Protein AF-A0A6M0CL70-F1 (afdb_monomer_lite)

pLDDT: mean 88.81, std 12.94, range [27.78, 98.62]

Radius of gyration: 42.25 Å; chains: 1; bounding box: 120×59×122 Å

InterPro domains:
  IPR011990 Tetratricopeptide-like helical domain superfamily [SSF48452] (271-328)

Sequence (692 aa):
MKKCLILAVLLLNAIVIKAQSANLDREYFNVSHVVLPSNPILNDADRTYNLRVLNTIDKQARKDIVRNDINIQGYTKLPNKGVLDIAIEINPVQIGEVEIKKTEIENKDKEGNVKSITRIYNVIFPYQTNGKMVVLNTISGETKSFNYGKSEVFRSKDFKTNTLANDYYKNNYTNLRDGFNTSFFNTVVSNANTRLNSLYGYKIKSGQDYFWILDSKKHPETPKHKEMYEVMKTAFSKMRSDLAVDELALELAPAIAYFESVPANYPGDKKRIRKLKYASYYNLAQLYYYLDQPEKVIEYSEKLIANNYDKSDGKSMIKYANALRKDLDKNQVKSRHFKVVTEDRSNDPSLQPAVVEAPIVKTIIIEKKDPDFLVLQGSVEQINDQLKKVLYSINVARQIWTTSYIHPGPYIYNQSNKQIIGRKYYEAYENRESDVLFTIEGDHIVGATMKDFETTLYWINNQLTRIHAPGLSQFNFDISYDSDKRPIAFSNTYDREGTDYLTTVAYDGLRISKIIRNWNTGSRKWTHTIRTMEEVGDTIVTKEIMYKQRKKNKPENILHEYVYKSKRIGDKYLVSINPFGGIREYTYNDDGLIEISKSFDKDNRTVDQNFYYEGTKKTQRVLVRKKDGIMYEREILNYVDLKKTDATSPEYQWRKGTYRFNENNELVWEARNSQWRKKINGAWTGWQYFRM

Structure (mmCIF, N/CA/C/O backbone):
data_AF-A0A6M0CL70-F1
#
_entry.id   AF-A0A6M0CL70-F1
#
loop_
_atom_site.group_PDB
_atom_site.id
_atom_site.type_symbol
_atom_site.label_atom_id
_atom_site.label_alt_id
_atom_site.label_comp_id
_atom_site.label_asym_id
_atom_site.label_entity_id
_atom_site.label_seq_id
_atom_site.pdbx_PDB_ins_code
_atom_site.Cartn_x
_atom_site.Cartn_y
_atom_site.Cartn_z
_atom_site.occupancy
_atom_site.B_iso_or_equiv
_atom_site.auth_seq_id
_atom_site.auth_comp_id
_atom_site.auth_asym_id
_atom_site.auth_atom_id
_atom_site.pdbx_PDB_model_num
ATOM 1 N N . MET A 1 1 ? 72.140 -14.264 -69.468 1.00 52.97 1 MET A N 1
ATOM 2 C CA . MET A 1 1 ? 72.193 -14.701 -68.049 1.00 52.97 1 MET A CA 1
ATOM 3 C C . MET A 1 1 ? 72.019 -13.562 -67.036 1.00 52.97 1 MET A C 1
ATOM 5 O O . MET A 1 1 ? 71.126 -13.679 -66.210 1.00 52.97 1 MET A O 1
ATOM 9 N N . LYS A 1 2 ? 72.756 -12.436 -67.106 1.00 52.47 2 LYS A N 1
ATOM 10 C CA . LYS A 1 2 ? 72.608 -11.313 -66.141 1.00 52.47 2 LYS A CA 1
ATOM 11 C C . LYS A 1 2 ? 71.189 -10.705 -66.055 1.00 52.47 2 LYS A C 1
ATOM 13 O O . LYS A 1 2 ? 70.730 -10.408 -64.961 1.00 52.47 2 LYS A O 1
ATOM 18 N N . LYS A 1 3 ? 70.460 -10.591 -67.176 1.00 57.97 3 LYS A N 1
ATOM 19 C CA . LYS A 1 3 ? 69.078 -10.055 -67.198 1.00 57.97 3 LYS A CA 1
ATOM 20 C C . LYS A 1 3 ? 68.038 -10.997 -66.560 1.00 57.97 3 LYS A C 1
ATOM 22 O O . LYS A 1 3 ? 67.135 -10.525 -65.882 1.00 57.97 3 LYS A O 1
ATOM 27 N N . CYS A 1 4 ? 68.204 -12.317 -66.695 1.00 62.50 4 CYS A N 1
ATOM 28 C CA . CYS A 1 4 ? 67.334 -13.307 -66.043 1.00 62.50 4 CYS A CA 1
ATOM 29 C C . CYS A 1 4 ? 67.562 -13.367 -64.526 1.00 62.50 4 CYS A C 1
ATOM 31 O O . CYS A 1 4 ? 66.615 -13.567 -63.774 1.00 62.50 4 CYS A O 1
ATOM 33 N N . LEU A 1 5 ? 68.800 -13.137 -64.072 1.00 63.28 5 LEU A N 1
ATOM 34 C CA . LEU A 1 5 ? 69.134 -13.113 -62.646 1.00 63.28 5 LEU A CA 1
ATOM 35 C C . LEU A 1 5 ? 68.548 -11.874 -61.948 1.00 63.28 5 LEU A C 1
ATOM 37 O O . LEU A 1 5 ? 68.009 -11.993 -60.857 1.00 63.28 5 LEU A O 1
ATOM 41 N N . ILE A 1 6 ? 68.555 -10.707 -62.606 1.00 72.31 6 ILE A N 1
ATOM 42 C CA . ILE A 1 6 ? 67.920 -9.478 -62.088 1.00 72.31 6 ILE A CA 1
ATOM 43 C C . ILE A 1 6 ? 66.393 -9.631 -62.008 1.00 72.31 6 ILE A C 1
ATOM 45 O O . ILE A 1 6 ? 65.798 -9.231 -61.010 1.00 72.31 6 ILE A O 1
ATOM 49 N N . LEU A 1 7 ? 65.760 -10.267 -63.002 1.00 67.25 7 LEU A N 1
ATOM 50 C CA . LEU A 1 7 ? 64.320 -10.552 -62.968 1.00 67.25 7 LEU A CA 1
ATOM 51 C C . LEU A 1 7 ? 63.964 -11.549 -61.850 1.00 67.25 7 LEU A C 1
ATOM 53 O O . LEU A 1 7 ? 62.978 -11.349 -61.147 1.00 67.25 7 LEU A O 1
ATOM 57 N N . ALA A 1 8 ? 64.795 -12.573 -61.629 1.00 64.06 8 ALA A N 1
ATOM 58 C CA . ALA A 1 8 ? 64.626 -13.521 -60.529 1.00 64.06 8 ALA A CA 1
ATOM 59 C C . ALA A 1 8 ? 64.813 -12.857 -59.152 1.00 64.06 8 ALA A C 1
ATOM 61 O O . ALA A 1 8 ? 64.025 -13.116 -58.248 1.00 64.06 8 ALA A O 1
ATOM 62 N N . VAL A 1 9 ? 65.788 -11.951 -58.992 1.00 64.12 9 VAL A N 1
ATOM 63 C CA . VAL A 1 9 ? 65.986 -11.179 -57.750 1.00 64.12 9 VAL A CA 1
ATOM 64 C C . VAL A 1 9 ? 64.854 -10.167 -57.515 1.00 64.12 9 VAL A C 1
ATOM 66 O O . VAL A 1 9 ? 64.430 -9.988 -56.373 1.00 64.12 9 VAL A O 1
ATOM 69 N N . LEU A 1 10 ? 64.294 -9.548 -58.559 1.00 58.06 10 LEU A N 1
ATOM 70 C CA . LEU A 1 10 ? 63.109 -8.682 -58.442 1.00 58.06 10 LEU A CA 1
ATOM 71 C C . LEU A 1 10 ? 61.839 -9.479 -58.089 1.00 58.06 10 LEU A C 1
ATOM 73 O O . LEU A 1 10 ? 61.072 -9.050 -57.227 1.00 58.06 10 LEU A O 1
ATOM 77 N N . LEU A 1 11 ? 61.655 -10.672 -58.666 1.00 56.34 11 LEU A N 1
ATOM 78 C CA . LEU A 1 11 ? 60.556 -11.587 -58.326 1.00 56.34 11 LEU A CA 1
ATOM 79 C C . LEU A 1 11 ? 60.692 -12.166 -56.906 1.00 56.34 11 LEU A C 1
ATOM 81 O O . LEU A 1 11 ? 59.693 -12.288 -56.200 1.00 56.34 11 LEU A O 1
ATOM 85 N N . LEU A 1 12 ? 61.913 -12.449 -56.439 1.00 53.69 12 LEU A N 1
ATOM 86 C CA . LEU A 1 12 ? 62.183 -12.872 -55.058 1.00 53.69 12 LEU A CA 1
ATOM 87 C C . LEU A 1 12 ? 61.910 -11.747 -54.046 1.00 53.69 12 LEU A C 1
ATOM 89 O O . LEU A 1 12 ? 61.340 -12.014 -52.989 1.00 53.69 12 LEU A O 1
ATOM 93 N N . ASN A 1 13 ? 62.209 -10.486 -54.377 1.00 49.78 13 ASN A N 1
ATOM 94 C CA . ASN A 1 13 ? 61.879 -9.343 -53.515 1.00 49.78 13 ASN A CA 1
ATOM 95 C C . ASN A 1 13 ? 60.368 -9.055 -53.445 1.00 49.78 13 ASN A C 1
ATOM 97 O O . ASN A 1 13 ? 59.874 -8.680 -52.380 1.00 49.78 13 ASN A O 1
ATOM 101 N N . ALA A 1 14 ? 59.604 -9.317 -54.511 1.00 51.28 14 ALA A N 1
ATOM 102 C CA . ALA A 1 14 ? 58.141 -9.201 -54.487 1.00 51.28 14 ALA A CA 1
ATOM 103 C C . ALA A 1 14 ? 57.464 -10.220 -53.539 1.00 51.28 14 ALA A C 1
ATOM 105 O O . ALA A 1 14 ? 56.379 -9.960 -53.014 1.00 51.28 14 ALA A O 1
ATOM 106 N N . ILE A 1 15 ? 58.110 -11.361 -53.262 1.00 50.50 15 ILE A N 1
ATOM 107 C CA . ILE A 1 15 ? 57.588 -12.406 -52.362 1.00 50.50 15 ILE A CA 1
ATOM 108 C C . ILE A 1 15 ? 57.936 -12.112 -50.887 1.00 50.50 15 ILE A C 1
ATOM 110 O O . ILE A 1 15 ? 57.158 -12.451 -49.990 1.00 50.50 15 ILE A O 1
ATOM 114 N N . VAL A 1 16 ? 59.049 -11.420 -50.609 1.00 49.41 16 VAL A N 1
ATOM 115 C CA . VAL A 1 16 ? 59.496 -11.087 -49.237 1.00 49.41 16 VAL A CA 1
ATOM 116 C C . VAL A 1 16 ? 58.629 -10.001 -48.579 1.00 49.41 16 VAL A C 1
ATOM 118 O O . VAL A 1 16 ? 58.450 -10.015 -47.358 1.00 49.41 16 VAL A O 1
ATOM 121 N N . ILE A 1 17 ? 57.984 -9.128 -49.363 1.00 49.75 17 ILE A N 1
ATOM 122 C CA . ILE A 1 17 ? 57.074 -8.085 -48.845 1.00 49.75 17 ILE A CA 1
ATOM 123 C C . ILE A 1 17 ? 55.836 -8.698 -48.150 1.00 49.75 17 ILE A C 1
ATOM 125 O O . ILE A 1 17 ? 55.276 -8.102 -47.233 1.00 49.75 17 ILE A O 1
ATOM 129 N N . LYS A 1 18 ? 55.452 -9.943 -48.481 1.00 52.94 18 LYS A N 1
ATOM 130 C CA . LYS A 1 18 ? 54.306 -10.648 -47.866 1.00 52.94 18 LYS A CA 1
ATOM 131 C C . LYS A 1 18 ? 54.642 -11.403 -46.567 1.00 52.94 18 LYS A C 1
ATOM 133 O O . LYS A 1 18 ? 53.786 -12.104 -46.024 1.00 52.94 18 LYS A O 1
ATOM 138 N N . ALA A 1 19 ? 55.877 -11.300 -46.065 1.00 51.69 19 ALA A N 1
ATOM 139 C CA . ALA A 1 19 ? 56.368 -12.072 -44.918 1.00 51.69 19 ALA A CA 1
ATOM 140 C C . ALA A 1 19 ? 56.620 -11.242 -43.646 1.00 51.69 19 ALA A C 1
ATOM 142 O O . ALA A 1 19 ? 57.236 -11.743 -42.707 1.00 51.69 19 ALA A O 1
ATOM 143 N N . GLN A 1 20 ? 56.145 -10.003 -43.560 1.00 65.69 20 GLN A N 1
ATOM 144 C CA . GLN A 1 20 ? 56.407 -9.131 -42.409 1.00 65.69 20 GLN A CA 1
ATOM 145 C C . GLN A 1 20 ? 55.401 -9.363 -41.270 1.00 65.69 20 GLN A C 1
ATOM 147 O O . GLN A 1 20 ? 54.305 -9.877 -41.489 1.00 65.69 20 GLN A O 1
ATOM 152 N N . SER A 1 21 ? 55.798 -9.082 -40.024 1.00 72.56 21 SER A N 1
ATOM 153 C CA . SER A 1 21 ? 54.931 -9.252 -38.849 1.00 72.56 21 SER A CA 1
ATOM 154 C C . SER A 1 21 ? 53.654 -8.420 -38.983 1.00 72.56 21 SER A C 1
ATOM 156 O O . SER A 1 21 ? 53.701 -7.310 -39.501 1.00 72.56 21 SER A O 1
ATOM 158 N N . ALA A 1 22 ? 52.540 -8.946 -38.477 1.00 79.06 22 ALA A N 1
ATOM 159 C CA . ALA A 1 22 ? 51.290 -8.214 -38.323 1.00 79.06 22 ALA A CA 1
ATOM 160 C C . ALA A 1 22 ? 50.988 -8.138 -36.821 1.00 79.06 22 ALA A C 1
ATOM 162 O O . ALA A 1 22 ? 50.543 -9.108 -36.211 1.00 79.06 22 ALA A O 1
ATOM 163 N N . ASN A 1 23 ? 51.318 -7.023 -36.187 1.00 89.12 23 ASN A N 1
ATOM 164 C CA . ASN A 1 23 ? 50.905 -6.699 -34.825 1.00 89.12 23 ASN A CA 1
ATOM 165 C C . ASN A 1 23 ? 49.712 -5.758 -34.904 1.00 89.12 23 ASN A C 1
ATOM 167 O O . ASN A 1 23 ? 49.665 -4.920 -35.801 1.00 89.12 23 ASN A O 1
ATOM 171 N N . LEU A 1 24 ? 48.746 -5.979 -34.018 1.00 92.75 24 LEU A N 1
ATOM 172 C CA . LEU A 1 24 ? 47.509 -5.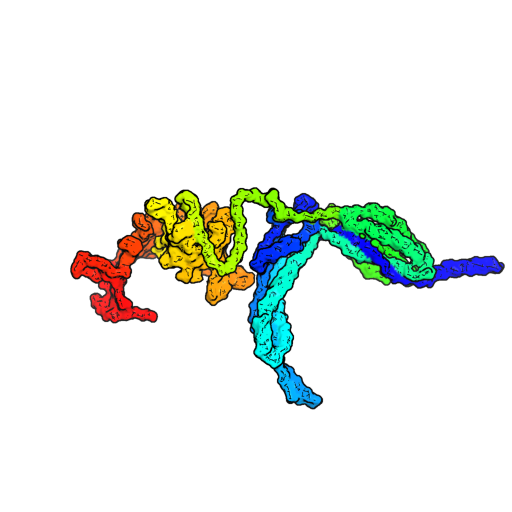222 -33.965 1.00 92.75 24 LEU A CA 1
ATOM 173 C C . LEU A 1 24 ? 47.440 -4.568 -32.601 1.00 92.75 24 LEU A C 1
ATOM 175 O O . LEU A 1 24 ? 47.630 -5.271 -31.607 1.00 92.75 24 LEU A O 1
ATOM 179 N N . ASP A 1 25 ? 47.116 -3.288 -32.603 1.00 94.44 25 ASP A N 1
ATOM 180 C CA . ASP A 1 25 ? 46.828 -2.509 -31.414 1.00 94.44 25 ASP A CA 1
ATOM 181 C C . ASP A 1 25 ? 45.374 -2.049 -31.438 1.00 94.44 25 ASP A C 1
ATOM 183 O O . ASP A 1 25 ? 44.728 -1.981 -32.491 1.00 94.44 25 ASP A O 1
ATOM 187 N N . ARG A 1 26 ? 44.848 -1.798 -30.238 1.00 96.88 26 ARG A N 1
ATOM 188 C CA . ARG A 1 26 ? 43.503 -1.262 -30.059 1.00 96.88 26 ARG A CA 1
ATOM 189 C C . ARG A 1 26 ? 43.560 0.243 -30.176 1.00 96.88 26 ARG A C 1
ATOM 191 O O . ARG A 1 26 ? 44.244 0.898 -29.395 1.00 96.88 26 ARG A O 1
ATOM 198 N N . GLU A 1 27 ? 42.781 0.755 -31.105 1.00 97.44 27 GLU A N 1
ATOM 199 C CA . GLU A 1 27 ? 42.657 2.177 -31.363 1.00 97.44 27 GLU A CA 1
ATOM 200 C C . GLU A 1 27 ? 41.213 2.602 -31.111 1.00 97.44 27 GLU A C 1
ATOM 202 O O . GLU A 1 27 ? 40.287 2.073 -31.729 1.00 97.44 27 GLU A O 1
ATOM 207 N N . TYR A 1 28 ? 41.018 3.495 -30.141 1.00 96.44 28 TYR A N 1
ATOM 208 C CA . TYR A 1 28 ? 39.704 3.779 -29.567 1.00 96.44 28 TYR A CA 1
ATOM 209 C C . TYR A 1 28 ? 38.980 4.923 -30.279 1.00 96.44 28 TYR A C 1
ATOM 211 O O . TYR A 1 28 ? 39.580 5.927 -30.660 1.00 96.44 28 TYR A O 1
ATOM 219 N N . PHE A 1 29 ? 37.659 4.807 -30.379 1.00 95.19 29 PHE A N 1
ATOM 220 C CA . PHE A 1 29 ? 36.771 5.837 -30.906 1.00 95.19 29 PHE A CA 1
ATOM 221 C C . PHE A 1 29 ? 35.543 6.004 -30.009 1.00 95.19 29 PHE A C 1
ATOM 223 O O . PHE A 1 29 ? 35.143 5.088 -29.289 1.00 95.19 29 PHE A O 1
ATOM 230 N N . ASN A 1 30 ? 34.956 7.199 -30.038 1.00 94.69 30 ASN A N 1
ATOM 231 C CA . ASN A 1 30 ? 33.763 7.514 -29.261 1.00 94.69 30 ASN A CA 1
ATOM 232 C C . ASN A 1 30 ? 32.505 7.135 -30.047 1.00 94.69 30 ASN A C 1
ATOM 234 O O . ASN A 1 30 ? 32.455 7.298 -31.262 1.00 94.69 30 ASN A O 1
ATOM 238 N N . VAL A 1 31 ? 31.473 6.679 -29.340 1.00 95.94 31 VAL A N 1
ATOM 239 C CA . VAL A 1 31 ? 30.164 6.353 -29.919 1.00 95.94 31 VAL A CA 1
ATOM 240 C C . VAL A 1 31 ? 29.039 6.922 -29.071 1.00 95.94 31 VAL A C 1
ATOM 242 O O . VAL A 1 31 ? 29.160 6.999 -27.844 1.00 95.94 31 VAL A O 1
ATOM 245 N N . SER A 1 32 ? 27.925 7.274 -29.714 1.00 96.44 32 SER A N 1
ATOM 246 C CA . SER A 1 32 ? 26.694 7.695 -29.041 1.00 96.44 32 SER A CA 1
ATOM 247 C C . SER A 1 32 ? 25.467 7.227 -29.819 1.00 96.44 32 SER A C 1
ATOM 249 O O . SER A 1 32 ? 25.318 7.577 -30.982 1.00 96.44 32 SER A O 1
ATOM 251 N N . HIS A 1 33 ? 24.598 6.436 -29.190 1.00 97.25 33 HIS A N 1
ATOM 252 C CA . HIS A 1 33 ? 23.363 5.914 -29.795 1.00 97.25 33 HIS A CA 1
ATOM 253 C C . HIS A 1 33 ? 22.284 5.667 -28.733 1.00 97.25 33 HIS A C 1
ATOM 255 O O . HIS A 1 33 ? 22.579 5.586 -27.536 1.00 97.25 33 HIS A O 1
ATOM 261 N N . VAL A 1 34 ? 21.032 5.515 -29.162 1.00 97.88 34 VAL A N 1
ATOM 262 C CA . VAL A 1 34 ? 19.908 5.156 -28.291 1.00 97.88 34 VAL A CA 1
ATOM 263 C C . VAL A 1 34 ? 19.884 3.644 -28.044 1.00 97.88 34 VAL A C 1
ATOM 265 O O . VAL A 1 34 ? 19.952 2.826 -28.958 1.00 97.88 34 VAL A O 1
ATOM 268 N N . VAL A 1 35 ? 19.765 3.246 -26.782 1.00 97.00 35 VAL A N 1
ATOM 269 C CA . VAL A 1 35 ? 19.464 1.876 -26.365 1.00 97.00 35 VAL A CA 1
ATOM 270 C C . VAL A 1 35 ? 17.957 1.703 -26.392 1.00 97.00 35 VAL A C 1
ATOM 272 O O . VAL A 1 35 ? 17.234 2.401 -25.678 1.00 97.00 35 VAL A O 1
ATOM 275 N N . LEU A 1 36 ? 17.504 0.757 -27.207 1.00 97.69 36 LEU A N 1
ATOM 276 C CA . LEU A 1 36 ? 16.090 0.501 -27.414 1.00 97.69 36 LEU A CA 1
ATOM 277 C C . LEU A 1 36 ? 15.496 -0.316 -26.253 1.00 97.69 36 LEU A C 1
ATOM 279 O O . LEU A 1 36 ? 16.132 -1.263 -25.776 1.00 97.69 36 LEU A O 1
ATOM 283 N N . PRO A 1 37 ? 14.291 0.035 -25.774 1.00 97.31 37 PRO A N 1
ATOM 284 C CA . PRO A 1 37 ? 13.636 -0.671 -24.687 1.00 97.31 37 PRO A CA 1
ATOM 285 C C . PRO A 1 37 ? 13.140 -2.058 -25.095 1.00 97.31 37 PRO A C 1
ATOM 287 O O . PRO A 1 37 ? 12.789 -2.341 -26.243 1.00 97.31 37 PRO A O 1
ATOM 290 N N . SER A 1 38 ? 13.039 -2.929 -24.092 1.00 95.94 38 SER A N 1
ATOM 291 C CA . SER A 1 38 ? 12.527 -4.288 -24.275 1.00 95.94 38 SER A CA 1
ATOM 292 C C . SER A 1 38 ? 11.001 -4.371 -24.338 1.00 95.94 38 SER A C 1
ATOM 294 O O . SER A 1 38 ? 10.491 -5.381 -24.798 1.00 95.94 38 SER A O 1
ATOM 296 N N . ASN A 1 39 ? 10.251 -3.358 -23.919 1.00 95.75 39 ASN A N 1
ATOM 297 C CA . ASN A 1 39 ? 8.788 -3.288 -23.943 1.00 95.75 39 ASN A CA 1
ATOM 298 C C . ASN A 1 39 ? 8.352 -1.879 -24.396 1.00 95.75 39 ASN A C 1
ATOM 300 O O . ASN A 1 39 ? 7.829 -1.119 -23.584 1.00 95.75 39 ASN A O 1
ATOM 304 N N . PRO A 1 40 ? 8.588 -1.504 -25.666 1.00 96.06 40 PRO A N 1
ATOM 305 C CA . PRO A 1 40 ? 8.301 -0.154 -26.137 1.00 96.06 40 PRO A CA 1
ATOM 306 C C . PRO A 1 40 ? 6.811 0.187 -26.111 1.00 96.06 40 PRO A C 1
ATOM 308 O O . PRO A 1 40 ? 5.966 -0.636 -26.465 1.00 96.06 40 PRO A O 1
ATOM 311 N N . ILE A 1 41 ? 6.513 1.445 -25.783 1.00 96.12 41 ILE A N 1
ATOM 312 C CA . ILE A 1 41 ? 5.287 2.113 -26.219 1.00 96.12 41 ILE A CA 1
ATOM 313 C C . ILE A 1 41 ? 5.588 2.730 -27.589 1.00 96.12 41 ILE A C 1
ATOM 315 O O . ILE A 1 41 ? 6.431 3.627 -27.708 1.00 96.12 41 ILE A O 1
ATOM 319 N N . LEU A 1 42 ? 4.964 2.169 -28.627 1.00 94.62 42 LEU A N 1
ATOM 320 C CA . LEU A 1 42 ? 5.293 2.474 -30.021 1.00 94.62 42 LEU A CA 1
ATOM 321 C C . LEU A 1 42 ? 4.886 3.901 -30.395 1.00 94.62 42 LEU A C 1
ATOM 323 O O . LEU A 1 42 ? 5.720 4.653 -30.898 1.00 94.62 42 LEU A O 1
ATOM 327 N N . ASN A 1 43 ? 3.646 4.285 -30.083 1.00 93.94 43 ASN A N 1
ATOM 328 C CA . ASN A 1 43 ? 3.149 5.635 -30.317 1.00 93.94 43 ASN A CA 1
ATOM 329 C C . ASN A 1 43 ? 3.838 6.634 -29.378 1.00 93.94 43 ASN A C 1
ATOM 331 O O . ASN A 1 43 ? 3.784 6.481 -28.160 1.00 93.94 43 ASN A O 1
ATOM 335 N N . ASP A 1 44 ? 4.474 7.654 -29.949 1.00 92.06 44 ASP A N 1
ATOM 336 C CA . ASP A 1 44 ? 5.229 8.660 -29.200 1.00 92.06 44 ASP A CA 1
ATOM 337 C C . ASP A 1 44 ? 4.340 9.486 -28.261 1.00 92.06 44 ASP A C 1
ATOM 339 O O . ASP A 1 44 ? 4.698 9.699 -27.106 1.00 92.06 44 ASP A O 1
ATOM 343 N N . ALA A 1 45 ? 3.126 9.836 -28.700 1.00 93.06 45 ALA A N 1
ATOM 344 C CA . ALA A 1 45 ? 2.165 10.592 -27.890 1.00 93.06 45 ALA A CA 1
ATOM 345 C C . ALA A 1 45 ? 1.718 9.839 -26.621 1.00 93.06 45 ALA A C 1
ATOM 347 O O . ALA A 1 45 ? 1.340 10.454 -25.625 1.00 93.06 45 ALA A O 1
ATOM 348 N N . ASP A 1 46 ? 1.802 8.508 -26.644 1.00 95.81 46 ASP A N 1
ATOM 349 C CA . ASP A 1 46 ? 1.429 7.638 -25.531 1.00 95.81 46 ASP A CA 1
ATOM 350 C C . ASP A 1 46 ? 2.595 7.388 -24.562 1.00 95.81 46 ASP A C 1
ATOM 352 O O . ASP A 1 46 ? 2.426 6.706 -23.550 1.00 95.81 46 ASP A O 1
ATOM 356 N N . ARG A 1 47 ? 3.793 7.929 -24.825 1.00 97.44 47 ARG A N 1
ATOM 357 C CA . ARG A 1 47 ? 4.976 7.776 -23.961 1.00 97.44 47 ARG A CA 1
ATOM 358 C C . ARG A 1 47 ? 4.875 8.680 -22.741 1.00 97.44 47 ARG A C 1
ATOM 360 O O . ARG A 1 47 ? 5.666 9.593 -22.526 1.00 97.44 47 ARG A O 1
ATOM 367 N N . THR A 1 48 ? 3.890 8.397 -21.901 1.00 97.94 48 THR A N 1
ATOM 368 C CA . THR A 1 48 ? 3.624 9.135 -20.672 1.00 97.94 48 THR A CA 1
ATOM 369 C C . THR A 1 48 ? 3.617 8.207 -19.467 1.00 97.94 48 THR A C 1
ATOM 371 O O . THR A 1 48 ? 3.282 7.023 -19.559 1.00 97.94 48 THR A O 1
ATOM 374 N N . TYR A 1 49 ? 4.000 8.729 -18.306 1.00 98.25 49 TYR A N 1
ATOM 375 C CA . TYR A 1 49 ? 3.940 7.968 -17.061 1.00 98.25 49 TYR A CA 1
ATOM 376 C C . TYR A 1 49 ? 3.633 8.861 -15.868 1.00 98.25 49 TYR A C 1
ATOM 378 O O . TYR A 1 49 ? 3.955 10.046 -15.868 1.00 98.25 49 TYR A O 1
ATOM 386 N N . ASN A 1 50 ? 3.049 8.283 -14.826 1.00 96.38 50 ASN A N 1
ATOM 387 C CA . ASN A 1 50 ? 2.892 8.933 -13.531 1.00 96.38 50 ASN A CA 1
ATOM 388 C C . ASN A 1 50 ? 3.464 8.044 -12.423 1.00 96.38 50 ASN A C 1
ATOM 390 O O . ASN A 1 50 ? 3.532 6.820 -12.551 1.00 96.38 50 ASN A O 1
ATOM 394 N N . LEU A 1 51 ? 3.866 8.671 -11.316 1.00 95.69 51 LEU A N 1
ATOM 395 C CA . LEU A 1 51 ? 4.512 7.987 -10.201 1.00 95.69 51 LEU A CA 1
ATOM 396 C C . LEU A 1 51 ? 3.733 8.175 -8.898 1.00 95.69 51 LEU A C 1
ATOM 398 O O . LEU A 1 51 ? 3.567 9.287 -8.400 1.00 95.69 51 LEU A O 1
ATOM 402 N N . ARG A 1 52 ? 3.309 7.062 -8.307 1.00 91.44 52 ARG A N 1
ATOM 403 C CA . ARG A 1 52 ? 2.690 6.980 -6.987 1.00 91.44 52 ARG A CA 1
ATOM 404 C C . ARG A 1 52 ? 3.703 6.437 -5.992 1.00 91.44 52 ARG A C 1
ATOM 406 O O . ARG A 1 52 ? 4.095 5.274 -6.039 1.00 91.44 52 ARG A O 1
ATOM 413 N N . VAL A 1 53 ? 4.121 7.297 -5.075 1.00 89.94 53 VAL A N 1
ATOM 414 C CA . VAL A 1 53 ? 5.085 6.945 -4.035 1.00 89.94 53 VAL A CA 1
ATOM 415 C C . VAL A 1 53 ? 4.330 6.564 -2.764 1.00 89.94 53 VAL A C 1
ATOM 417 O O . VAL A 1 53 ? 3.750 7.416 -2.089 1.00 89.94 53 VAL A O 1
ATOM 420 N N . LEU A 1 54 ? 4.312 5.270 -2.467 1.00 81.88 54 LEU A N 1
ATOM 421 C CA . LEU A 1 54 ? 3.667 4.654 -1.313 1.00 81.88 54 LEU A CA 1
ATOM 422 C C . LEU A 1 54 ? 4.726 4.411 -0.232 1.00 81.88 54 LEU A C 1
ATOM 424 O O . LEU A 1 54 ? 5.829 3.990 -0.554 1.00 81.88 54 LEU A O 1
ATOM 428 N N . ASN A 1 55 ? 4.408 4.676 1.038 1.00 71.00 55 ASN A N 1
ATOM 429 C CA . ASN A 1 55 ? 5.223 4.314 2.210 1.00 71.00 55 ASN A CA 1
ATOM 430 C C . ASN A 1 55 ? 6.750 4.348 1.980 1.00 71.00 55 ASN A C 1
ATOM 432 O O . ASN A 1 55 ? 7.390 3.305 1.974 1.00 71.00 55 ASN A O 1
ATOM 436 N N . THR A 1 56 ? 7.351 5.519 1.750 1.00 65.62 56 THR A N 1
ATOM 437 C CA . THR A 1 56 ? 8.815 5.660 1.644 1.00 65.62 56 THR A CA 1
ATOM 438 C C . THR A 1 56 ? 9.386 6.160 2.957 1.00 65.62 56 THR A C 1
ATOM 440 O O . THR A 1 56 ? 9.511 7.373 3.117 1.00 65.62 56 THR A O 1
ATOM 443 N N . ILE A 1 57 ? 9.703 5.244 3.882 1.00 64.62 57 ILE A N 1
ATOM 444 C CA . ILE A 1 57 ? 10.385 5.509 5.170 1.00 64.62 57 ILE A CA 1
ATOM 445 C C . ILE A 1 57 ? 10.039 6.921 5.699 1.00 64.62 57 ILE A C 1
ATOM 447 O O . ILE A 1 57 ? 10.899 7.796 5.760 1.00 64.62 57 ILE A O 1
ATOM 451 N N . ASP A 1 58 ? 8.735 7.166 5.880 1.00 58.75 58 ASP A N 1
ATOM 452 C CA . ASP A 1 58 ? 8.042 8.279 6.551 1.00 58.75 58 ASP A CA 1
ATOM 453 C C . ASP A 1 58 ? 8.562 9.727 6.417 1.00 58.75 58 ASP A C 1
ATOM 455 O O . ASP A 1 58 ? 8.167 10.613 7.169 1.00 58.75 58 ASP A O 1
ATOM 459 N N . LYS A 1 59 ? 9.392 10.041 5.418 1.00 73.62 59 LYS A N 1
ATOM 460 C CA . LYS A 1 59 ? 9.909 11.401 5.192 1.00 73.62 59 LYS A CA 1
ATOM 461 C C . LYS A 1 59 ? 9.476 11.922 3.830 1.00 73.62 59 LYS A C 1
ATOM 463 O O . LYS A 1 59 ? 9.765 11.302 2.808 1.00 73.62 59 LYS A O 1
ATOM 468 N N . GLN A 1 60 ? 8.854 13.104 3.802 1.00 80.75 60 GLN A N 1
ATOM 469 C CA . GLN A 1 60 ? 8.497 13.792 2.553 1.00 80.75 60 GLN A CA 1
ATOM 470 C C . GLN A 1 60 ? 9.717 13.952 1.632 1.00 80.75 60 GLN A C 1
ATOM 472 O O . GLN A 1 60 ? 9.632 13.614 0.458 1.00 80.75 60 GLN A O 1
ATOM 477 N N . ALA A 1 61 ? 10.879 14.304 2.193 1.00 84.56 61 ALA A N 1
ATOM 478 C CA . ALA A 1 61 ? 12.135 14.396 1.448 1.00 84.56 61 ALA A CA 1
ATOM 479 C C . ALA A 1 61 ? 12.481 13.111 0.669 1.00 84.56 61 ALA A C 1
ATOM 481 O O . ALA A 1 61 ? 12.977 13.179 -0.449 1.00 84.56 61 ALA A O 1
ATOM 482 N N . ARG A 1 62 ? 12.179 11.922 1.214 1.00 86.12 62 ARG A N 1
ATOM 483 C CA . ARG A 1 62 ? 12.393 10.653 0.500 1.00 86.12 62 ARG A CA 1
ATOM 484 C C . ARG A 1 62 ? 11.394 10.466 -0.635 1.00 86.12 62 ARG A C 1
ATOM 486 O O . ARG A 1 62 ? 11.783 9.970 -1.686 1.00 86.12 62 ARG A O 1
ATOM 493 N N . LYS A 1 63 ? 10.139 10.891 -0.465 1.00 87.75 63 LYS A N 1
ATOM 494 C CA . LYS A 1 63 ? 9.162 10.886 -1.566 1.00 87.75 63 LYS A CA 1
ATOM 495 C C . LYS A 1 63 ? 9.634 11.764 -2.718 1.00 87.75 63 LYS A C 1
ATOM 497 O O . LYS A 1 63 ? 9.513 11.361 -3.869 1.00 87.75 63 LYS A O 1
ATOM 502 N N . ASP A 1 64 ? 10.193 12.924 -2.398 1.00 88.50 64 ASP A N 1
ATOM 503 C CA . ASP A 1 64 ? 10.683 13.874 -3.393 1.00 88.50 64 ASP A CA 1
ATOM 504 C C . ASP A 1 64 ? 11.925 13.337 -4.111 1.00 88.50 64 ASP A C 1
ATOM 506 O O . ASP A 1 64 ? 11.991 13.434 -5.329 1.00 88.50 64 ASP A O 1
ATOM 510 N N . ILE A 1 65 ? 12.833 12.648 -3.408 1.00 90.81 65 ILE A N 1
ATOM 511 C CA . ILE A 1 65 ? 13.940 11.914 -4.047 1.00 90.81 65 ILE A CA 1
ATOM 512 C C . ILE A 1 65 ? 13.405 10.859 -5.022 1.00 90.81 65 ILE A C 1
ATOM 514 O O . ILE A 1 65 ? 13.823 10.824 -6.171 1.00 90.81 65 ILE A O 1
ATOM 518 N N . VAL A 1 66 ? 12.439 10.025 -4.612 1.00 92.00 66 VAL A N 1
ATOM 519 C CA . VAL A 1 66 ? 11.855 9.012 -5.514 1.00 92.00 66 VAL A CA 1
ATOM 520 C C . VAL A 1 66 ? 11.227 9.666 -6.746 1.00 92.00 66 VAL A C 1
ATOM 522 O O . VAL A 1 66 ? 11.393 9.163 -7.855 1.00 92.00 66 VAL A O 1
ATOM 525 N N . ARG A 1 67 ? 10.520 10.787 -6.567 1.00 91.06 67 ARG A N 1
ATOM 526 C CA . ARG A 1 67 ? 9.960 11.549 -7.685 1.00 91.06 67 ARG A CA 1
ATOM 527 C C . ARG A 1 67 ? 11.058 12.100 -8.579 1.00 91.06 67 ARG A C 1
ATOM 529 O O . ARG A 1 67 ? 10.963 11.894 -9.774 1.00 91.06 67 ARG A O 1
ATOM 536 N N . ASN A 1 68 ? 12.092 12.727 -8.046 1.00 91.50 68 ASN A N 1
ATOM 537 C CA . ASN A 1 68 ? 13.110 13.390 -8.857 1.00 91.50 68 ASN A CA 1
ATOM 538 C C . ASN A 1 68 ? 14.051 12.403 -9.559 1.00 91.50 68 ASN A C 1
ATOM 540 O O . ASN A 1 68 ? 14.437 12.642 -10.700 1.00 91.50 68 ASN A O 1
ATOM 544 N N . ASP A 1 69 ? 14.380 11.282 -8.918 1.00 94.44 69 ASP A N 1
ATOM 545 C CA . ASP A 1 69 ? 15.400 10.346 -9.406 1.00 94.44 69 ASP A CA 1
ATOM 546 C C . ASP A 1 69 ? 14.848 9.312 -10.394 1.00 94.44 69 ASP A C 1
ATOM 548 O O . ASP A 1 69 ? 15.603 8.702 -11.157 1.00 94.44 69 ASP A O 1
ATOM 552 N N . ILE A 1 70 ? 13.533 9.083 -10.390 1.00 95.94 70 ILE A N 1
ATOM 553 C CA . ILE A 1 70 ? 12.892 8.149 -11.315 1.00 95.94 70 ILE A CA 1
ATOM 554 C C . ILE A 1 70 ? 12.418 8.904 -12.543 1.00 95.94 70 ILE A C 1
ATOM 556 O O . ILE A 1 70 ? 11.393 9.587 -12.506 1.00 95.94 70 ILE A O 1
ATOM 560 N N . ASN A 1 71 ? 13.152 8.717 -13.639 1.00 96.25 71 ASN A N 1
ATOM 561 C CA . ASN A 1 71 ? 12.858 9.307 -14.936 1.00 96.25 71 ASN A CA 1
ATOM 562 C C . ASN A 1 71 ? 13.019 8.278 -16.048 1.00 96.25 71 ASN A C 1
ATOM 564 O O . ASN A 1 71 ? 14.096 7.708 -16.224 1.00 96.25 71 ASN A O 1
ATOM 568 N N . ILE A 1 72 ? 11.954 8.051 -16.816 1.00 98.00 72 ILE A N 1
ATOM 569 C CA . ILE A 1 72 ? 11.986 7.170 -17.986 1.00 98.00 72 ILE A CA 1
ATOM 570 C C . ILE A 1 72 ? 12.404 8.012 -19.194 1.00 98.00 72 ILE A C 1
ATOM 572 O O . ILE A 1 72 ? 11.669 8.903 -19.606 1.00 98.00 72 ILE A O 1
ATOM 576 N N . GLN A 1 73 ? 13.594 7.757 -19.741 1.00 97.38 73 GLN A N 1
ATOM 577 C CA . GLN A 1 73 ? 14.109 8.502 -20.892 1.00 97.38 73 GLN A CA 1
ATOM 578 C C . GLN A 1 73 ? 13.216 8.263 -22.117 1.00 97.38 73 GLN A C 1
ATOM 580 O O . GLN A 1 73 ? 12.858 7.123 -22.411 1.00 97.38 73 GLN A O 1
ATOM 585 N N . GLY A 1 74 ? 12.849 9.331 -22.822 1.00 96.75 74 GLY A N 1
ATOM 586 C CA . GLY A 1 74 ? 11.922 9.284 -23.957 1.00 96.75 74 GLY A CA 1
ATOM 587 C C . GLY A 1 74 ? 10.442 9.378 -23.584 1.00 96.75 74 GLY A C 1
ATOM 588 O O . GLY A 1 74 ? 9.608 9.028 -24.412 1.00 96.75 74 GLY A O 1
ATOM 589 N N . TYR A 1 75 ? 10.118 9.746 -22.337 1.00 98.12 75 TYR A N 1
ATOM 590 C CA . TYR A 1 75 ? 8.742 9.859 -21.852 1.00 98.12 75 TYR A CA 1
ATOM 591 C C . TYR A 1 75 ? 8.487 11.224 -21.212 1.00 98.12 75 TYR A C 1
ATOM 593 O O . TYR A 1 75 ? 9.381 11.830 -20.611 1.00 98.12 75 TYR A O 1
ATOM 601 N N . THR A 1 76 ? 7.225 11.642 -21.247 1.00 97.75 76 THR A N 1
ATOM 602 C CA . THR A 1 76 ? 6.711 12.770 -20.471 1.00 97.75 76 THR A CA 1
ATOM 603 C C . THR A 1 76 ? 6.146 12.269 -19.144 1.00 97.75 76 THR A C 1
ATOM 605 O O . THR A 1 76 ? 5.223 11.452 -19.088 1.00 97.75 76 THR A O 1
ATOM 608 N N . LYS A 1 77 ? 6.689 12.769 -18.039 1.00 97.50 77 LYS A N 1
ATOM 609 C CA . LYS A 1 77 ? 6.154 12.515 -16.703 1.00 97.50 77 LYS A CA 1
ATOM 610 C C . LYS A 1 77 ? 4.954 13.413 -16.442 1.00 97.50 77 LYS A C 1
ATOM 612 O O . LYS A 1 77 ? 5.055 14.626 -16.583 1.00 97.50 77 LYS A O 1
ATOM 617 N N . LEU A 1 78 ? 3.848 12.827 -16.012 1.00 95.19 78 LEU A N 1
ATOM 618 C CA . LEU A 1 78 ? 2.594 13.510 -15.717 1.00 95.19 78 LEU A CA 1
ATOM 619 C C . LEU A 1 78 ? 2.253 13.409 -14.221 1.00 95.19 78 LEU A C 1
ATOM 621 O O . LEU A 1 78 ? 2.674 12.456 -13.554 1.00 95.19 78 LEU A O 1
ATOM 625 N N . PRO A 1 79 ? 1.464 14.355 -13.672 1.00 89.62 79 PRO A N 1
ATOM 626 C CA . PRO A 1 79 ? 1.014 14.287 -12.280 1.00 89.62 79 PRO A CA 1
ATOM 627 C C . PRO A 1 79 ? 0.100 13.078 -12.035 1.00 89.62 79 PRO A C 1
ATOM 629 O O . PRO A 1 79 ? 0.095 12.490 -10.954 1.00 89.62 79 PRO A O 1
ATOM 632 N N . ASN A 1 80 ? -0.689 12.703 -13.041 1.00 86.94 80 ASN A N 1
ATOM 633 C CA . ASN A 1 80 ? -1.632 11.591 -13.032 1.00 86.94 80 ASN A CA 1
ATOM 634 C C . ASN A 1 80 ? -1.945 11.159 -14.477 1.00 86.94 80 ASN A C 1
ATOM 636 O O . ASN A 1 80 ? -1.530 11.828 -15.421 1.00 86.94 80 ASN A O 1
ATOM 640 N N . LYS A 1 81 ? -2.675 10.043 -14.632 1.00 87.69 81 LYS A N 1
ATOM 641 C CA . LYS A 1 81 ? -3.173 9.529 -15.925 1.00 87.69 81 LYS A CA 1
ATOM 642 C C . LYS A 1 81 ? -2.081 9.303 -16.985 1.00 87.69 81 LYS A C 1
ATOM 644 O O . LYS A 1 81 ? -2.343 9.437 -18.176 1.00 87.69 81 LYS A O 1
ATOM 649 N N . GLY A 1 82 ? -0.872 8.939 -16.563 1.00 93.12 82 GLY A N 1
ATOM 650 C CA . GLY A 1 82 ? 0.134 8.446 -17.495 1.00 93.12 82 GLY A CA 1
ATOM 651 C C . GLY A 1 82 ? -0.284 7.091 -18.065 1.00 93.12 82 GLY A C 1
ATOM 652 O O . GLY A 1 82 ? -0.978 6.315 -17.404 1.00 93.12 82 GLY A O 1
ATOM 653 N N . VAL A 1 83 ? 0.166 6.784 -19.279 1.00 97.19 83 VAL A N 1
ATOM 654 C CA . VAL A 1 83 ? -0.015 5.453 -19.877 1.00 97.19 83 VAL A CA 1
ATOM 655 C C . VAL A 1 83 ? 0.640 4.368 -19.021 1.00 97.19 83 VAL A C 1
ATOM 657 O O . VAL A 1 83 ? 0.105 3.268 -18.878 1.00 97.19 83 VAL A O 1
ATOM 660 N N . LEU A 1 84 ? 1.774 4.686 -18.397 1.00 97.88 84 LEU A N 1
ATOM 661 C CA . LEU A 1 84 ? 2.365 3.864 -17.348 1.00 97.88 84 LEU A CA 1
ATOM 662 C C . LEU A 1 84 ? 2.032 4.449 -15.966 1.00 97.88 84 LEU A C 1
ATOM 664 O O . LEU A 1 84 ? 2.590 5.473 -15.569 1.00 97.88 84 LEU A O 1
ATOM 668 N N . ASP A 1 85 ? 1.171 3.769 -15.207 1.00 96.12 85 ASP A N 1
ATOM 669 C CA . ASP A 1 85 ? 0.919 4.079 -13.795 1.00 96.12 85 ASP A CA 1
ATOM 670 C C . ASP A 1 85 ? 1.855 3.247 -12.913 1.00 96.12 85 ASP A C 1
ATOM 672 O O . ASP A 1 85 ? 1.756 2.017 -12.830 1.00 96.12 85 ASP A O 1
ATOM 676 N N . ILE A 1 86 ? 2.804 3.926 -12.272 1.00 97.62 86 ILE A N 1
ATOM 677 C CA . ILE A 1 86 ? 3.889 3.290 -11.528 1.00 97.62 86 ILE A CA 1
ATOM 678 C C . ILE A 1 86 ? 3.683 3.542 -10.042 1.00 97.62 86 ILE A C 1
ATOM 680 O O . ILE A 1 86 ? 3.712 4.682 -9.593 1.00 97.62 86 ILE A O 1
ATOM 684 N N . ALA A 1 87 ? 3.540 2.481 -9.254 1.00 95.06 87 ALA A N 1
ATOM 685 C CA . ALA A 1 87 ? 3.481 2.553 -7.800 1.00 95.06 87 ALA A CA 1
ATOM 686 C C . ALA A 1 87 ? 4.756 1.974 -7.179 1.00 95.06 87 ALA A C 1
ATOM 688 O O . ALA A 1 87 ? 5.128 0.841 -7.485 1.00 95.06 87 ALA A O 1
ATOM 689 N N . ILE A 1 88 ? 5.412 2.722 -6.292 1.00 94.81 88 ILE A N 1
ATOM 690 C CA . ILE A 1 88 ? 6.631 2.289 -5.593 1.00 94.81 88 ILE A CA 1
ATOM 691 C C . ILE A 1 88 ? 6.426 2.372 -4.089 1.00 94.81 88 ILE A C 1
ATOM 693 O O . ILE A 1 88 ? 6.028 3.412 -3.582 1.00 94.81 88 ILE A O 1
ATOM 697 N N . GLU A 1 89 ? 6.739 1.282 -3.396 1.00 91.88 89 GLU A N 1
ATOM 698 C CA . GLU A 1 89 ? 6.672 1.109 -1.948 1.00 91.88 89 GLU A CA 1
ATOM 699 C C . GLU A 1 89 ? 8.059 0.745 -1.399 1.00 91.88 89 GLU A C 1
ATOM 701 O O . GLU A 1 89 ? 8.693 -0.179 -1.913 1.00 91.88 89 GLU A O 1
ATOM 706 N N . ILE A 1 90 ? 8.554 1.448 -0.371 1.00 90.81 90 ILE A N 1
ATOM 707 C CA . ILE A 1 90 ? 9.873 1.180 0.235 1.00 90.81 90 ILE A CA 1
ATOM 708 C C . ILE A 1 90 ? 9.750 1.168 1.757 1.00 90.81 90 ILE A C 1
ATOM 710 O O . ILE A 1 90 ? 9.829 2.209 2.413 1.00 90.81 90 ILE A O 1
ATOM 714 N N . ASN A 1 91 ? 9.614 -0.023 2.330 1.00 87.38 91 ASN A N 1
ATOM 715 C CA . ASN A 1 91 ? 9.366 -0.160 3.757 1.00 87.38 91 ASN A CA 1
ATOM 716 C C . ASN A 1 91 ? 10.649 0.017 4.592 1.00 87.38 91 ASN A C 1
ATOM 718 O O . ASN A 1 91 ? 11.753 -0.269 4.110 1.00 87.38 91 ASN A O 1
ATOM 722 N N . PRO A 1 92 ? 10.523 0.466 5.855 1.00 84.06 92 PRO A N 1
ATOM 723 C CA . PRO A 1 92 ? 11.647 0.531 6.781 1.00 84.06 92 PRO A CA 1
ATOM 724 C C . PRO A 1 92 ? 12.303 -0.836 7.003 1.00 84.06 92 PRO A C 1
ATOM 726 O O . PRO A 1 92 ? 11.646 -1.880 6.977 1.00 84.06 92 PRO A O 1
ATOM 729 N N . VAL A 1 93 ? 13.606 -0.814 7.272 1.00 86.38 93 VAL A N 1
ATOM 730 C CA . VAL A 1 93 ? 14.385 -1.965 7.732 1.00 86.38 93 VAL A CA 1
ATOM 731 C C . VAL A 1 93 ? 13.762 -2.510 9.017 1.00 86.38 93 VAL A C 1
ATOM 733 O O . VAL A 1 93 ? 13.556 -1.779 9.986 1.00 86.38 93 VAL A O 1
ATOM 736 N N . GLN A 1 94 ? 13.515 -3.814 9.032 1.00 87.25 94 GLN A N 1
ATOM 737 C CA . GLN A 1 94 ? 13.120 -4.575 10.208 1.00 87.25 94 GLN A CA 1
ATOM 738 C C . GLN A 1 94 ? 14.373 -5.151 10.857 1.00 87.25 94 GLN A C 1
ATOM 740 O O . GLN A 1 94 ? 15.166 -5.812 10.189 1.00 87.25 94 GLN A O 1
ATOM 745 N N . ILE A 1 95 ? 14.560 -4.892 12.146 1.00 86.50 95 ILE A N 1
ATOM 746 C CA . ILE A 1 95 ? 15.708 -5.388 12.908 1.00 86.50 95 ILE A CA 1
ATOM 747 C C . ILE A 1 95 ? 15.253 -6.623 13.681 1.00 86.50 95 ILE A C 1
ATOM 749 O O . ILE A 1 95 ? 14.213 -6.590 14.338 1.00 86.50 95 ILE A O 1
ATOM 753 N N . GLY A 1 96 ? 15.996 -7.718 13.541 1.00 86.62 96 GLY A N 1
ATOM 754 C CA . GLY A 1 96 ? 15.766 -8.940 14.305 1.00 86.62 96 GLY A CA 1
ATOM 755 C C . GLY A 1 96 ? 16.360 -8.856 15.710 1.00 86.62 96 GLY A C 1
ATOM 756 O O . GLY A 1 96 ? 16.780 -7.798 16.171 1.00 86.62 96 GLY A O 1
ATOM 757 N N . GLU A 1 97 ? 16.417 -9.990 16.398 1.00 90.00 97 GLU A N 1
ATOM 758 C CA . GLU A 1 97 ? 17.051 -10.059 17.713 1.00 90.00 97 GLU A CA 1
ATOM 759 C C . GLU A 1 97 ? 18.561 -9.809 17.599 1.00 90.00 97 GLU A C 1
ATOM 761 O O . GLU A 1 97 ? 19.259 -10.474 16.833 1.00 90.00 97 GLU A O 1
ATOM 766 N N . VAL A 1 98 ? 19.058 -8.815 18.336 1.00 90.12 98 VAL A N 1
ATOM 767 C CA . VAL A 1 98 ? 20.478 -8.453 18.344 1.00 90.12 98 VAL A CA 1
ATOM 768 C C . VAL A 1 98 ? 21.182 -9.259 19.428 1.00 90.12 98 VAL A C 1
ATOM 770 O O . VAL A 1 98 ? 20.830 -9.157 20.601 1.00 90.12 98 VAL A O 1
ATOM 773 N N . GLU A 1 99 ? 22.210 -10.016 19.048 1.00 93.62 99 GLU A N 1
ATOM 774 C CA . GLU A 1 99 ? 23.006 -10.823 19.979 1.00 93.62 99 GLU A CA 1
ATOM 775 C C . GLU A 1 99 ? 24.437 -10.277 20.109 1.00 93.62 99 GLU A C 1
ATOM 777 O O . GLU A 1 99 ? 25.042 -9.798 19.146 1.00 93.62 99 GLU A O 1
ATOM 782 N N . ILE A 1 100 ? 25.013 -10.374 21.311 1.00 94.25 100 ILE A N 1
ATOM 783 C CA . ILE A 1 100 ? 26.453 -10.184 21.521 1.00 94.25 100 ILE A CA 1
ATOM 784 C C . ILE A 1 100 ? 27.089 -11.568 21.540 1.00 94.25 100 ILE A C 1
ATOM 786 O O . ILE A 1 100 ? 27.055 -12.276 22.550 1.00 94.25 100 ILE A O 1
ATOM 790 N N . LYS A 1 101 ? 27.689 -11.957 20.418 1.00 95.75 101 LYS A N 1
ATOM 791 C CA . LYS A 1 101 ? 28.343 -13.251 20.278 1.00 95.75 101 LYS A CA 1
ATOM 792 C C . LYS A 1 101 ? 29.706 -13.232 20.962 1.00 95.75 101 LYS A C 1
ATOM 794 O O . LYS A 1 101 ? 30.543 -12.380 20.670 1.00 95.75 101 LYS A O 1
ATOM 799 N N . LYS A 1 102 ? 29.939 -14.204 21.843 1.00 95.25 102 LYS A N 1
ATOM 800 C CA . LYS A 1 102 ? 31.236 -14.482 22.471 1.00 95.25 102 LYS A CA 1
ATOM 801 C C . LYS A 1 102 ? 31.985 -15.534 21.653 1.00 95.25 102 LYS A C 1
ATOM 803 O O . LYS A 1 102 ? 31.429 -16.594 21.373 1.00 95.25 102 LYS A O 1
ATOM 808 N N . THR A 1 103 ? 33.248 -15.272 21.341 1.00 94.50 103 THR A N 1
ATOM 809 C CA . THR A 1 103 ? 34.175 -16.258 20.774 1.00 94.50 103 THR A CA 1
ATOM 810 C C . THR A 1 103 ? 35.387 -16.378 21.694 1.00 94.50 103 THR A C 1
ATOM 812 O O . THR A 1 103 ? 35.924 -15.370 22.160 1.00 94.50 103 THR A O 1
ATOM 815 N N . GLU A 1 104 ? 35.810 -17.607 21.974 1.00 93.00 104 GLU A N 1
ATOM 816 C CA . GLU A 1 104 ? 37.017 -17.895 22.749 1.00 93.00 104 GLU A CA 1
ATOM 817 C C . GLU A 1 104 ? 38.126 -18.354 21.798 1.00 93.00 104 GLU A C 1
ATOM 819 O O . GLU A 1 104 ? 37.915 -19.238 20.971 1.00 93.00 104 GLU A O 1
ATOM 824 N N . ILE A 1 105 ? 39.287 -17.709 21.882 1.00 90.44 105 ILE A N 1
ATOM 825 C CA . ILE A 1 105 ? 40.476 -18.011 21.086 1.00 90.44 105 ILE A CA 1
ATOM 826 C C . ILE A 1 105 ? 41.522 -18.592 22.034 1.00 90.44 105 ILE A C 1
ATOM 828 O O . ILE A 1 105 ? 42.005 -17.901 22.934 1.00 90.44 105 ILE A O 1
ATOM 832 N N . GLU A 1 106 ? 41.868 -19.859 21.832 1.00 91.19 106 GLU A N 1
ATOM 833 C CA . GLU A 1 106 ? 42.943 -20.527 22.563 1.00 91.19 106 GLU A CA 1
ATOM 834 C C . GLU A 1 106 ? 44.300 -20.150 21.963 1.00 91.19 106 GLU A C 1
ATOM 836 O O . GLU A 1 106 ? 44.580 -20.445 20.801 1.00 91.19 106 GLU A O 1
ATOM 841 N N . ASN A 1 107 ? 45.170 -19.535 22.760 1.00 86.19 107 ASN A N 1
ATOM 842 C CA . ASN A 1 107 ? 46.567 -19.335 22.394 1.00 86.19 107 ASN A CA 1
ATOM 843 C C . ASN A 1 107 ? 47.367 -20.519 22.930 1.00 86.19 107 ASN A C 1
ATOM 845 O O . ASN A 1 107 ? 47.462 -20.693 24.147 1.00 86.19 107 ASN A O 1
ATOM 849 N N . LYS A 1 108 ? 47.923 -21.330 22.031 1.00 91.44 108 LYS A N 1
ATOM 850 C CA . LYS A 1 108 ? 48.706 -22.525 22.369 1.00 91.44 108 LYS A CA 1
ATOM 851 C C . LYS A 1 108 ? 50.207 -22.249 22.261 1.00 91.44 108 LYS A C 1
ATOM 853 O O . LYS A 1 108 ? 50.618 -21.383 21.489 1.00 91.44 108 LYS A O 1
ATOM 858 N N . ASP A 1 109 ? 51.018 -22.931 23.062 1.00 83.62 109 ASP A N 1
ATOM 859 C CA . ASP A 1 109 ? 52.477 -22.915 22.917 1.00 83.62 109 ASP A CA 1
ATOM 860 C C . ASP A 1 109 ? 52.946 -23.803 21.745 1.00 83.62 109 ASP A C 1
ATOM 862 O O . ASP A 1 109 ? 52.139 -24.374 21.008 1.00 83.62 109 ASP A O 1
ATOM 866 N N . LYS A 1 110 ? 54.267 -23.890 21.537 1.00 81.62 110 LYS A N 1
ATOM 867 C CA . LYS A 1 110 ? 54.857 -24.689 20.449 1.00 81.62 110 LYS A CA 1
ATOM 868 C C . LYS A 1 110 ? 54.625 -26.200 20.618 1.00 81.62 110 LYS A C 1
ATOM 870 O O . LYS A 1 110 ? 54.756 -26.923 19.637 1.00 81.62 110 LYS A O 1
ATOM 875 N N . GLU A 1 111 ? 54.267 -26.654 21.819 1.00 81.88 111 GLU A N 1
ATOM 876 C CA . GLU A 1 111 ? 53.955 -28.050 22.149 1.00 81.88 111 GLU A CA 1
ATOM 877 C C . GLU A 1 111 ? 52.444 -28.350 22.067 1.00 81.88 111 GLU A C 1
ATOM 879 O O . GLU A 1 111 ? 52.031 -29.498 22.214 1.00 81.88 111 GLU A O 1
ATOM 884 N N . GLY A 1 112 ? 51.611 -27.343 21.768 1.00 77.88 112 GLY A N 1
ATOM 885 C CA . GLY A 1 112 ? 50.165 -27.483 21.591 1.00 77.88 112 GLY A CA 1
ATOM 886 C C . GLY A 1 112 ? 49.344 -27.327 22.875 1.00 77.88 112 GLY A C 1
ATOM 887 O O . GLY A 1 112 ? 48.119 -27.477 22.826 1.00 77.88 112 GLY A O 1
ATOM 888 N N . ASN A 1 113 ? 49.966 -26.975 24.003 1.00 84.00 113 ASN A N 1
ATOM 889 C CA . ASN A 1 113 ? 49.266 -26.762 25.269 1.00 84.00 113 ASN A CA 1
ATOM 890 C C . ASN A 1 113 ? 48.649 -25.357 25.319 1.00 84.00 113 ASN A C 1
ATOM 892 O O . ASN A 1 113 ? 49.247 -24.383 24.860 1.00 84.00 113 ASN A O 1
ATOM 896 N N . VAL A 1 114 ? 47.439 -25.224 25.877 1.00 84.88 114 VAL A N 1
ATOM 897 C CA . VAL A 1 114 ? 46.738 -23.929 25.981 1.00 84.88 114 VAL A CA 1
ATOM 898 C C . VAL A 1 114 ? 47.435 -23.037 27.014 1.00 84.88 114 VAL A C 1
ATOM 900 O O . VAL A 1 114 ? 47.374 -23.294 28.212 1.00 84.88 114 VAL A O 1
ATOM 903 N N . LYS A 1 115 ? 48.060 -21.953 26.546 1.00 89.19 115 LYS A N 1
ATOM 904 C CA . LYS A 1 115 ? 48.777 -20.958 27.357 1.00 89.19 115 LYS A CA 1
ATOM 905 C C . LYS A 1 115 ? 47.854 -19.858 27.888 1.00 89.19 115 LYS A C 1
ATOM 907 O O . LYS A 1 115 ? 48.056 -19.357 28.991 1.00 89.19 115 LYS A O 1
ATOM 912 N N . SER A 1 116 ? 46.859 -19.444 27.103 1.00 83.81 116 SER A N 1
ATOM 913 C CA . SER A 1 116 ? 45.846 -18.467 27.523 1.00 83.81 116 SER A CA 1
ATOM 914 C C . SER A 1 116 ? 44.600 -18.521 26.638 1.00 83.81 116 SER A C 1
ATOM 916 O O . SER A 1 116 ? 44.674 -18.909 25.474 1.00 83.81 116 SER A O 1
ATOM 918 N N . ILE A 1 117 ? 43.453 -18.089 27.171 1.00 85.75 117 ILE A N 1
ATOM 919 C CA . ILE A 1 117 ? 42.201 -17.943 26.413 1.00 85.75 117 ILE A CA 1
ATOM 920 C C . ILE A 1 117 ? 41.895 -16.454 26.256 1.00 85.75 117 ILE A C 1
ATOM 922 O O . ILE A 1 117 ? 41.617 -15.761 27.238 1.00 85.75 117 ILE A O 1
ATOM 926 N N . THR A 1 118 ? 41.903 -15.962 25.019 1.00 89.44 118 THR A N 1
ATOM 927 C CA . THR A 1 118 ? 41.439 -14.611 24.690 1.00 89.44 118 THR A CA 1
ATOM 928 C C . THR A 1 118 ? 39.954 -14.662 24.360 1.00 89.44 118 THR A C 1
ATOM 930 O O . THR A 1 118 ? 39.527 -15.409 23.485 1.00 89.44 118 THR A O 1
ATOM 933 N N . ARG A 1 119 ? 39.149 -13.845 25.041 1.00 92.56 119 ARG A N 1
ATOM 934 C CA . ARG A 1 119 ? 37.713 -13.719 24.764 1.00 92.56 119 ARG A CA 1
ATOM 935 C C . ARG A 1 119 ? 37.461 -12.472 23.936 1.00 92.56 119 ARG A C 1
ATOM 937 O O . ARG A 1 119 ? 37.885 -11.386 24.326 1.00 92.56 119 ARG A O 1
ATOM 944 N N . ILE A 1 120 ? 36.748 -12.636 22.832 1.00 95.25 120 ILE A N 1
ATOM 945 C CA . ILE A 1 120 ? 36.292 -11.535 21.987 1.00 95.25 120 ILE A CA 1
ATOM 946 C C . ILE A 1 120 ? 34.769 -11.554 21.880 1.00 95.25 120 ILE A C 1
ATOM 948 O O . ILE A 1 120 ? 34.135 -12.610 21.908 1.00 95.25 120 ILE A O 1
ATOM 952 N N . TYR A 1 121 ? 34.186 -10.367 21.780 1.00 95.56 121 TYR A N 1
ATOM 953 C CA . TYR A 1 121 ? 32.748 -10.145 21.723 1.00 95.56 121 TYR A CA 1
ATOM 954 C C . TYR A 1 121 ? 32.421 -9.323 20.479 1.00 95.56 121 TYR A C 1
ATOM 956 O O . TYR A 1 121 ? 33.051 -8.296 20.253 1.00 95.56 121 TYR A O 1
ATOM 964 N N . ASN A 1 122 ? 31.447 -9.743 19.680 1.00 95.56 122 ASN A N 1
ATOM 965 C CA . ASN A 1 122 ? 30.992 -9.019 18.490 1.00 95.56 122 ASN A CA 1
ATOM 966 C C . ASN A 1 122 ? 29.465 -8.923 18.494 1.00 95.56 122 ASN A C 1
ATOM 968 O O . ASN A 1 122 ? 28.771 -9.858 18.884 1.00 95.56 122 ASN A O 1
ATOM 972 N N . VAL A 1 123 ? 28.950 -7.768 18.084 1.00 94.62 123 VAL A N 1
ATOM 973 C CA . VAL A 1 123 ? 27.518 -7.514 17.941 1.00 94.62 123 VAL A CA 1
ATOM 974 C C . VAL A 1 123 ? 27.068 -8.089 16.606 1.00 94.62 123 VAL A C 1
ATOM 976 O O . VAL A 1 123 ? 27.608 -7.731 15.556 1.00 94.62 123 VAL A O 1
ATOM 979 N N . ILE A 1 124 ? 26.075 -8.968 16.653 1.00 94.06 124 ILE A N 1
ATOM 980 C CA . ILE A 1 124 ? 25.415 -9.554 15.493 1.00 94.06 124 ILE A CA 1
ATOM 981 C C . ILE A 1 124 ? 24.054 -8.892 15.358 1.00 94.06 124 ILE A C 1
ATOM 983 O O . ILE A 1 124 ? 23.221 -8.949 16.258 1.00 94.06 124 ILE A O 1
ATOM 987 N N . PHE A 1 125 ? 23.841 -8.256 14.217 1.00 91.31 125 PHE A N 1
ATOM 988 C CA . PHE A 1 125 ? 22.696 -7.396 13.979 1.00 91.31 125 PHE A CA 1
ATOM 989 C C . PHE A 1 125 ? 21.963 -7.881 12.723 1.00 91.31 125 PHE A C 1
ATOM 991 O O . PHE A 1 125 ? 22.296 -7.460 11.606 1.00 91.31 125 PHE A O 1
ATOM 998 N N . PRO A 1 126 ? 21.019 -8.827 12.864 1.00 92.12 126 PRO A N 1
ATOM 999 C CA . PRO A 1 126 ? 20.218 -9.295 11.746 1.00 92.12 126 PRO A CA 1
ATOM 1000 C C . PRO A 1 126 ? 19.210 -8.222 11.343 1.00 92.12 126 PRO A C 1
ATOM 1002 O O . PRO A 1 126 ? 18.530 -7.632 12.184 1.00 92.12 126 PRO A O 1
ATOM 1005 N N . TYR A 1 127 ? 19.088 -7.980 10.045 1.00 90.56 127 TYR A N 1
ATOM 1006 C CA . TYR A 1 127 ? 18.121 -7.034 9.517 1.00 90.56 127 TYR A CA 1
ATOM 1007 C C . TYR A 1 127 ? 17.504 -7.524 8.208 1.00 90.56 127 TYR A C 1
ATOM 1009 O O . TYR A 1 127 ? 18.117 -8.251 7.424 1.00 90.56 127 TYR A O 1
ATOM 1017 N N . GLN A 1 128 ? 16.258 -7.129 7.977 1.00 90.44 128 GLN A N 1
ATOM 1018 C CA . GLN A 1 128 ? 15.487 -7.459 6.791 1.00 90.44 128 GLN A CA 1
ATOM 1019 C C . GLN A 1 128 ? 14.939 -6.185 6.156 1.00 90.44 128 GLN A C 1
ATOM 1021 O O . GLN A 1 128 ? 14.387 -5.316 6.826 1.00 90.44 128 GLN A O 1
ATOM 1026 N N . THR A 1 129 ? 15.053 -6.093 4.839 1.00 88.75 129 THR A N 1
ATOM 1027 C CA . THR A 1 129 ? 14.543 -4.984 4.036 1.00 88.75 129 THR A CA 1
ATOM 1028 C C . THR A 1 129 ? 13.540 -5.485 3.015 1.00 88.75 129 THR A C 1
ATOM 1030 O O . THR A 1 129 ? 13.637 -6.616 2.528 1.00 88.75 129 THR A O 1
ATOM 1033 N N . ASN A 1 130 ? 12.541 -4.661 2.704 1.00 90.56 130 ASN A N 1
ATOM 1034 C CA . ASN A 1 130 ? 11.562 -4.978 1.676 1.00 90.56 130 ASN A CA 1
ATOM 1035 C C . ASN A 1 130 ? 10.996 -3.712 1.007 1.00 90.56 130 ASN A C 1
ATOM 1037 O O . ASN A 1 130 ? 10.923 -2.640 1.599 1.00 90.56 130 ASN A O 1
ATOM 1041 N N . GLY A 1 131 ? 10.606 -3.856 -0.249 1.00 91.81 131 GLY A N 1
ATOM 1042 C CA . GLY A 1 131 ? 10.085 -2.816 -1.114 1.00 91.81 131 GLY A CA 1
ATOM 1043 C C . GLY A 1 131 ? 9.513 -3.446 -2.379 1.00 91.81 131 GLY A C 1
ATOM 1044 O O . GLY A 1 131 ? 9.775 -4.613 -2.690 1.00 91.81 131 GLY A O 1
ATOM 1045 N N . LYS A 1 132 ? 8.699 -2.694 -3.107 1.00 94.56 132 LYS A N 1
ATOM 1046 C CA . LYS A 1 132 ? 7.944 -3.190 -4.252 1.00 94.56 132 LYS A CA 1
ATOM 1047 C C . LYS A 1 132 ? 7.721 -2.078 -5.266 1.00 94.56 132 LYS A C 1
ATOM 1049 O O . LYS A 1 132 ? 7.388 -0.963 -4.896 1.00 94.56 132 LYS A O 1
ATOM 1054 N N . MET A 1 133 ? 7.846 -2.399 -6.545 1.00 96.88 133 MET A N 1
ATOM 1055 C CA . MET A 1 133 ? 7.370 -1.568 -7.647 1.00 96.88 133 MET A CA 1
ATOM 1056 C C . MET A 1 133 ? 6.286 -2.324 -8.409 1.00 96.88 133 MET A C 1
ATOM 1058 O O . MET A 1 133 ? 6.418 -3.522 -8.670 1.00 96.88 133 MET A O 1
ATOM 1062 N N . VAL A 1 134 ? 5.215 -1.632 -8.768 1.00 96.56 134 VAL A N 1
ATOM 1063 C CA . VAL A 1 134 ? 4.160 -2.113 -9.658 1.00 96.56 134 VAL A CA 1
ATOM 1064 C C . VAL A 1 134 ? 4.064 -1.145 -10.824 1.00 96.56 134 VAL A C 1
ATOM 1066 O O . VAL A 1 134 ? 4.061 0.061 -10.613 1.00 96.56 134 VAL A O 1
ATOM 1069 N N . VAL A 1 135 ? 4.007 -1.673 -12.039 1.00 97.81 135 VAL A N 1
ATOM 1070 C CA . VAL A 1 135 ? 3.824 -0.899 -13.267 1.00 97.81 135 VAL A CA 1
ATOM 1071 C C . VAL A 1 135 ? 2.577 -1.425 -13.955 1.00 97.81 135 VAL A C 1
ATOM 1073 O O . VAL A 1 135 ? 2.556 -2.592 -14.346 1.00 97.81 135 VAL A O 1
ATOM 1076 N N . LEU A 1 136 ? 1.560 -0.581 -14.084 1.00 95.56 136 LEU A N 1
ATOM 1077 C CA . LEU A 1 136 ? 0.371 -0.834 -14.887 1.00 95.56 136 LEU A CA 1
ATOM 1078 C C . LEU A 1 136 ? 0.519 -0.094 -16.216 1.00 95.56 136 LEU A C 1
ATOM 1080 O O . LEU A 1 136 ? 0.694 1.120 -16.227 1.00 95.56 136 LEU A O 1
ATOM 1084 N N . ASN A 1 137 ? 0.430 -0.820 -17.324 1.00 95.69 137 ASN A N 1
ATOM 1085 C CA . ASN A 1 137 ? 0.263 -0.232 -18.645 1.00 95.69 137 ASN A CA 1
ATOM 1086 C C . ASN A 1 137 ? -1.240 -0.118 -18.928 1.00 95.69 137 ASN A C 1
ATOM 1088 O O . ASN A 1 137 ? -1.919 -1.133 -19.067 1.00 95.69 137 ASN A O 1
ATOM 1092 N N . THR A 1 138 ? -1.766 1.101 -18.997 1.00 91.31 138 THR A N 1
ATOM 1093 C CA . THR A 1 138 ? -3.212 1.352 -19.103 1.00 91.31 138 THR A CA 1
ATOM 1094 C C . THR A 1 138 ? -3.785 1.045 -20.485 1.00 91.31 138 THR A C 1
ATOM 1096 O O . THR A 1 138 ? -4.970 0.747 -20.581 1.00 91.31 138 THR A O 1
ATOM 1099 N N . ILE A 1 139 ? -2.955 1.046 -21.535 1.00 89.62 139 ILE A N 1
ATOM 1100 C CA . ILE A 1 139 ? -3.366 0.689 -22.902 1.00 89.62 139 ILE A CA 1
ATOM 1101 C C . ILE A 1 139 ? -3.572 -0.824 -23.016 1.00 89.62 139 ILE A C 1
ATOM 1103 O O . ILE A 1 139 ? -4.587 -1.287 -23.525 1.00 89.62 139 ILE A O 1
ATOM 1107 N N . SER A 1 140 ? -2.602 -1.607 -22.539 1.00 88.12 140 SER A N 1
ATOM 1108 C CA . SER A 1 140 ? -2.647 -3.076 -22.634 1.00 88.12 140 SER A CA 1
ATOM 1109 C C . SER A 1 140 ? -3.362 -3.758 -21.464 1.00 88.12 140 SER A C 1
ATOM 1111 O O . SER A 1 140 ? -3.700 -4.935 -21.556 1.00 88.12 140 SER A O 1
ATOM 1113 N N . GLY A 1 141 ? -3.533 -3.061 -20.336 1.00 88.31 141 GLY A N 1
ATOM 1114 C CA . GLY A 1 141 ? -3.974 -3.635 -19.062 1.00 88.31 141 GLY A CA 1
ATOM 1115 C C . GLY A 1 141 ? -2.913 -4.488 -18.348 1.00 88.31 141 GLY A C 1
ATOM 1116 O O . GLY A 1 141 ? -3.172 -5.003 -17.258 1.00 88.31 141 GLY A O 1
ATOM 1117 N N . GLU A 1 142 ? -1.714 -4.654 -18.921 1.00 90.50 142 GLU A N 1
ATOM 1118 C CA . GLU A 1 142 ? -0.659 -5.481 -18.334 1.00 90.50 142 GLU A CA 1
ATOM 1119 C C . GLU A 1 142 ? -0.143 -4.863 -17.026 1.00 90.50 142 GLU A C 1
ATOM 1121 O O . GLU A 1 142 ? 0.223 -3.687 -16.966 1.00 90.50 142 GLU A O 1
ATOM 1126 N N . THR A 1 143 ? -0.055 -5.682 -15.975 1.00 94.00 143 THR A N 1
ATOM 1127 C CA . THR A 1 143 ? 0.548 -5.294 -14.696 1.00 94.00 143 THR A CA 1
ATOM 1128 C C . THR A 1 143 ? 1.812 -6.102 -14.432 1.00 94.00 143 THR A C 1
ATOM 1130 O O . THR A 1 143 ? 1.774 -7.330 -14.358 1.00 94.00 143 THR A O 1
ATOM 1133 N N . LYS A 1 144 ? 2.932 -5.414 -14.198 1.00 93.94 144 LYS A N 1
ATOM 1134 C CA . LYS A 1 144 ? 4.202 -6.023 -13.778 1.00 93.94 144 LYS A CA 1
ATOM 1135 C C . LYS A 1 144 ? 4.540 -5.636 -12.353 1.00 93.94 144 LYS A C 1
ATOM 1137 O O . LYS A 1 144 ? 4.391 -4.480 -11.970 1.00 93.94 144 LYS A O 1
ATOM 1142 N N . SER A 1 145 ? 5.045 -6.589 -11.574 1.00 95.19 145 SER A N 1
ATOM 1143 C CA . SER A 1 145 ? 5.479 -6.338 -10.201 1.00 95.19 145 SER A CA 1
ATOM 1144 C C . SER A 1 145 ? 6.913 -6.795 -9.967 1.00 95.19 145 SER A C 1
ATOM 1146 O O . SER A 1 145 ? 7.316 -7.877 -10.387 1.00 95.19 145 SER A O 1
ATOM 1148 N N . PHE A 1 146 ? 7.672 -5.962 -9.262 1.00 95.75 146 PHE A N 1
ATOM 1149 C CA . PHE A 1 146 ? 9.064 -6.185 -8.909 1.00 95.75 146 PHE A CA 1
ATOM 1150 C C . PHE A 1 146 ? 9.219 -6.031 -7.403 1.00 95.75 146 PHE A C 1
ATOM 1152 O O . PHE A 1 146 ? 8.849 -5.001 -6.848 1.00 95.75 146 PHE A O 1
ATOM 1159 N N . ASN A 1 147 ? 9.766 -7.049 -6.746 1.00 94.31 147 ASN A N 1
ATOM 1160 C CA . ASN A 1 147 ? 10.041 -7.010 -5.315 1.00 94.31 147 ASN A CA 1
ATOM 1161 C C . ASN A 1 147 ? 11.527 -6.732 -5.090 1.00 94.31 147 ASN A C 1
ATOM 1163 O O . ASN A 1 147 ? 12.384 -7.320 -5.751 1.00 94.31 147 ASN A O 1
ATOM 1167 N N . TYR A 1 148 ? 11.813 -5.866 -4.130 1.00 90.75 148 TYR A N 1
ATOM 1168 C CA . TYR A 1 148 ? 13.150 -5.523 -3.682 1.00 90.75 148 TYR A CA 1
ATOM 1169 C C . TYR A 1 148 ? 13.234 -5.898 -2.211 1.00 90.75 148 TYR A C 1
ATOM 1171 O O . TYR A 1 148 ? 12.640 -5.233 -1.378 1.00 90.75 148 TYR A O 1
ATOM 1179 N N . GLY A 1 149 ? 13.905 -6.987 -1.865 1.00 86.88 149 GLY A N 1
ATOM 1180 C CA . GLY A 1 149 ? 14.024 -7.382 -0.468 1.00 86.88 149 GLY A CA 1
ATOM 1181 C C . GLY A 1 149 ? 15.248 -8.238 -0.237 1.00 86.88 149 GLY A C 1
ATOM 1182 O O . GLY A 1 149 ? 15.669 -8.981 -1.125 1.00 86.88 149 GLY A O 1
ATOM 1183 N N . LYS A 1 150 ? 15.832 -8.100 0.950 1.00 83.62 150 LYS A N 1
ATOM 1184 C CA . LYS A 1 150 ? 17.013 -8.849 1.361 1.00 83.62 150 LYS A CA 1
ATOM 1185 C C . LYS A 1 150 ? 17.008 -9.031 2.875 1.00 83.62 150 LYS A C 1
ATOM 1187 O O . LYS A 1 150 ? 16.518 -8.174 3.603 1.00 83.62 150 LYS A O 1
ATOM 1192 N N . SER A 1 151 ? 17.567 -10.143 3.331 1.00 89.81 151 SER A N 1
ATOM 1193 C CA . SER A 1 151 ? 17.908 -10.362 4.734 1.00 89.81 151 SER A CA 1
ATOM 1194 C C . SER A 1 151 ? 19.423 -10.439 4.842 1.00 89.81 151 SER A C 1
ATOM 1196 O O . SER A 1 151 ? 20.065 -11.137 4.056 1.00 89.81 151 SER A O 1
ATOM 1198 N N . GLU A 1 152 ? 19.992 -9.708 5.787 1.00 89.00 152 GLU A N 1
ATOM 1199 C CA . GLU A 1 152 ? 21.429 -9.635 6.021 1.00 89.00 152 GLU A CA 1
ATOM 1200 C C . GLU A 1 152 ? 21.741 -9.657 7.515 1.00 89.00 152 GLU A C 1
ATOM 1202 O O . GLU A 1 152 ? 20.877 -9.435 8.362 1.00 89.00 152 GLU A O 1
ATOM 1207 N N . VAL A 1 153 ? 23.004 -9.933 7.835 1.00 91.88 153 VAL A N 1
ATOM 1208 C CA . VAL A 1 153 ? 23.520 -9.907 9.200 1.00 91.88 153 VAL A CA 1
ATOM 1209 C C . VAL A 1 153 ? 24.743 -9.010 9.222 1.00 91.88 153 VAL A C 1
ATOM 1211 O O . VAL A 1 153 ? 25.776 -9.349 8.644 1.00 91.88 153 VAL A O 1
ATOM 1214 N N . PHE A 1 154 ? 24.636 -7.874 9.901 1.00 93.25 154 PHE A N 1
ATOM 1215 C CA . PHE A 1 154 ? 25.791 -7.037 10.185 1.00 93.25 154 PHE A CA 1
ATOM 1216 C C . PHE A 1 154 ? 26.565 -7.611 11.375 1.00 93.25 154 PHE A C 1
ATOM 1218 O O . PHE A 1 154 ? 25.974 -8.060 12.358 1.00 93.25 154 PHE A O 1
ATOM 1225 N N . ARG A 1 155 ? 27.895 -7.599 11.276 1.00 94.81 155 ARG A N 1
ATOM 1226 C CA . ARG A 1 155 ? 28.807 -7.994 12.351 1.00 94.81 155 ARG A CA 1
ATOM 1227 C C . ARG A 1 155 ? 29.687 -6.805 12.690 1.00 94.81 155 ARG A C 1
ATOM 1229 O O . ARG A 1 155 ? 30.341 -6.258 11.802 1.00 94.81 155 ARG A O 1
ATOM 1236 N N . SER A 1 156 ? 29.704 -6.402 13.956 1.00 95.12 156 SER A N 1
ATOM 1237 C CA . SER A 1 156 ? 30.659 -5.393 14.409 1.00 95.12 156 SER A CA 1
ATOM 1238 C C . SER A 1 156 ? 32.088 -5.936 14.381 1.00 95.12 156 SER A C 1
ATOM 1240 O O . SER A 1 156 ? 32.317 -7.140 14.269 1.00 95.12 156 SER A O 1
ATOM 1242 N N . LYS A 1 157 ? 33.056 -5.041 14.596 1.00 94.50 157 LYS A N 1
ATOM 1243 C CA . LYS A 1 157 ? 34.403 -5.438 15.018 1.00 94.50 157 LYS A CA 1
ATOM 1244 C C . LYS A 1 157 ? 34.374 -6.203 16.347 1.00 94.50 157 LYS A C 1
ATOM 1246 O O . LYS A 1 157 ? 33.395 -6.121 17.095 1.00 94.50 157 LYS A O 1
ATOM 1251 N N . ASP A 1 158 ? 35.484 -6.861 16.651 1.00 95.56 158 ASP A N 1
ATOM 1252 C CA . ASP A 1 158 ? 35.691 -7.553 17.917 1.00 95.56 158 ASP A CA 1
ATOM 1253 C C . ASP A 1 158 ? 35.996 -6.578 19.065 1.00 95.56 158 ASP A C 1
ATOM 1255 O O . ASP A 1 158 ? 36.781 -5.634 18.934 1.00 95.56 158 ASP A O 1
ATOM 1259 N N . PHE A 1 159 ? 35.397 -6.841 20.223 1.00 96.19 159 PHE A N 1
ATOM 1260 C CA . PHE A 1 159 ? 35.594 -6.124 21.478 1.00 96.19 159 PHE A CA 1
ATOM 1261 C C . PHE A 1 159 ? 36.184 -7.051 22.540 1.00 96.19 159 PHE A C 1
ATOM 1263 O O . PHE A 1 159 ? 35.871 -8.238 22.595 1.00 96.19 159 PHE A O 1
ATOM 1270 N N . LYS A 1 160 ? 37.016 -6.499 23.430 1.00 92.69 160 LYS A N 1
ATOM 1271 C CA . LYS A 1 160 ? 37.687 -7.272 24.493 1.00 92.69 160 LYS A CA 1
ATOM 1272 C C . LYS A 1 160 ? 36.755 -7.669 25.643 1.00 92.69 160 LYS A C 1
ATOM 1274 O O . LYS A 1 160 ? 37.061 -8.591 26.393 1.00 92.69 160 LYS A O 1
ATOM 1279 N N . THR A 1 161 ? 35.633 -6.972 25.808 1.00 92.88 161 THR A N 1
ATOM 1280 C CA . THR A 1 161 ? 34.664 -7.223 26.881 1.00 92.88 161 THR A CA 1
ATOM 1281 C C . THR A 1 161 ? 33.238 -7.142 26.349 1.00 92.88 161 THR A C 1
ATOM 1283 O O . THR A 1 161 ? 32.969 -6.453 25.363 1.00 92.88 161 THR A O 1
ATOM 1286 N N . ASN A 1 162 ? 32.315 -7.831 27.026 1.00 93.06 162 ASN A N 1
ATOM 1287 C CA . ASN A 1 162 ? 30.889 -7.762 26.712 1.00 93.06 162 ASN A CA 1
ATOM 1288 C C . ASN A 1 162 ? 30.351 -6.328 26.873 1.00 93.06 162 ASN A C 1
ATOM 1290 O O . ASN A 1 162 ? 29.628 -5.854 26.002 1.00 93.06 162 ASN A O 1
ATOM 1294 N N . THR A 1 163 ? 30.781 -5.616 27.922 1.00 93.19 163 THR A N 1
ATOM 1295 C CA . THR A 1 163 ? 30.400 -4.220 28.181 1.00 93.19 163 THR A CA 1
ATOM 1296 C C . THR A 1 163 ? 30.724 -3.316 26.995 1.00 93.19 163 THR A C 1
ATOM 1298 O O . THR A 1 163 ? 29.840 -2.620 26.516 1.00 93.19 163 THR A O 1
ATOM 1301 N N . LEU A 1 164 ? 31.936 -3.409 26.433 1.00 93.88 164 LEU A N 1
ATOM 1302 C CA . LEU A 1 164 ? 32.329 -2.595 25.276 1.00 93.88 164 LEU A CA 1
ATOM 1303 C C . LEU A 1 164 ? 31.504 -2.908 24.018 1.00 93.88 164 LEU A C 1
ATOM 1305 O O . LEU A 1 164 ? 31.185 -1.999 23.253 1.00 93.88 164 LEU A O 1
ATOM 1309 N N . ALA A 1 165 ? 31.143 -4.177 23.800 1.00 93.06 165 ALA A N 1
ATOM 1310 C CA . ALA A 1 165 ? 30.256 -4.558 22.701 1.00 93.06 165 ALA A CA 1
ATOM 1311 C C . ALA A 1 165 ? 28.829 -4.016 22.907 1.00 93.06 165 ALA A C 1
ATOM 1313 O O . ALA A 1 165 ? 28.207 -3.529 21.963 1.00 93.06 165 ALA A O 1
ATOM 1314 N N . ASN A 1 166 ? 28.327 -4.051 24.143 1.00 92.62 166 ASN A N 1
ATOM 1315 C CA . ASN A 1 166 ? 27.013 -3.522 24.495 1.00 92.62 166 ASN A CA 1
ATOM 1316 C C . ASN A 1 166 ? 26.958 -1.991 24.378 1.00 92.62 166 ASN A C 1
ATOM 1318 O O . ASN A 1 166 ? 25.999 -1.446 23.835 1.00 92.62 166 ASN A O 1
ATOM 1322 N N . ASP A 1 167 ? 28.005 -1.296 24.822 1.00 92.94 167 ASP A N 1
ATOM 1323 C CA . ASP A 1 167 ? 28.127 0.157 24.685 1.00 92.94 167 ASP A CA 1
ATOM 1324 C C . ASP A 1 167 ? 28.195 0.558 23.210 1.00 92.94 167 ASP A C 1
ATOM 1326 O O . ASP A 1 167 ? 27.522 1.498 22.787 1.00 92.94 167 ASP A O 1
ATOM 1330 N N . TYR A 1 168 ? 28.937 -0.197 22.389 1.00 94.19 168 TYR A N 1
ATOM 1331 C CA . TYR A 1 168 ? 28.931 0.002 20.942 1.00 94.19 168 TYR A CA 1
ATOM 1332 C C . TYR A 1 168 ? 27.522 -0.143 20.361 1.00 94.19 168 TYR A C 1
ATOM 1334 O O . TYR A 1 168 ? 27.092 0.737 19.617 1.00 94.19 168 TYR A O 1
ATOM 1342 N N . TYR A 1 169 ? 26.792 -1.205 20.712 1.00 91.19 169 TYR A N 1
ATOM 1343 C CA . TYR A 1 169 ? 25.415 -1.399 20.259 1.00 91.19 169 TYR A CA 1
ATOM 1344 C C . TYR A 1 169 ? 24.514 -0.217 20.643 1.00 91.19 169 TYR A C 1
ATOM 1346 O O . TYR A 1 169 ? 23.921 0.404 19.761 1.00 91.19 169 TYR A O 1
ATOM 1354 N N . LYS A 1 170 ? 24.461 0.145 21.931 1.00 91.06 170 LYS A N 1
ATOM 1355 C CA . LYS A 1 170 ? 23.607 1.232 22.440 1.00 91.06 170 LYS A CA 1
ATOM 1356 C C . LYS A 1 170 ? 23.907 2.569 21.766 1.00 91.06 170 LYS A C 1
ATOM 1358 O O . LYS A 1 170 ? 22.984 3.272 21.369 1.00 91.06 170 LYS A O 1
ATOM 1363 N N . ASN A 1 171 ? 25.188 2.883 21.582 1.00 92.75 171 ASN A N 1
ATOM 1364 C CA . ASN A 1 171 ? 25.617 4.162 21.021 1.00 92.75 171 ASN A CA 1
ATOM 1365 C C . ASN A 1 171 ? 25.467 4.236 19.493 1.00 92.75 171 ASN A C 1
ATOM 1367 O O . ASN A 1 171 ? 25.426 5.332 18.941 1.00 92.75 171 ASN A O 1
ATOM 1371 N N . ASN A 1 172 ? 25.399 3.096 18.795 1.00 90.44 172 ASN A N 1
ATOM 1372 C CA . ASN A 1 172 ? 25.380 3.056 17.328 1.00 90.44 172 ASN A CA 1
ATOM 1373 C C . ASN A 1 172 ? 24.075 2.519 16.729 1.00 90.44 172 ASN A C 1
ATOM 1375 O O . ASN A 1 172 ? 23.926 2.584 15.511 1.00 90.44 172 ASN A O 1
ATOM 1379 N N . TYR A 1 173 ? 23.127 2.027 17.534 1.00 87.81 173 TYR A N 1
ATOM 1380 C CA . TYR A 1 173 ? 21.873 1.424 17.062 1.00 87.81 173 TYR A CA 1
ATOM 1381 C C . TYR A 1 173 ? 21.156 2.279 16.010 1.00 87.81 173 TYR A C 1
ATOM 1383 O O . TYR A 1 173 ? 20.889 1.813 14.900 1.00 87.81 173 TYR A O 1
ATOM 1391 N N . THR A 1 174 ? 20.888 3.545 16.339 1.00 87.12 174 THR A N 1
ATOM 1392 C CA . THR A 1 174 ? 20.174 4.476 15.456 1.00 87.12 174 THR A CA 1
ATOM 1393 C C . THR A 1 174 ? 20.943 4.708 14.159 1.00 87.12 174 THR A C 1
ATOM 1395 O O . THR A 1 174 ? 20.362 4.608 13.082 1.00 87.12 174 THR A O 1
ATOM 1398 N N . ASN A 1 175 ? 22.260 4.919 14.245 1.00 90.56 175 ASN A N 1
ATOM 1399 C CA . ASN A 1 175 ? 23.113 5.156 13.079 1.00 90.56 175 ASN A CA 1
ATOM 1400 C C . ASN A 1 175 ? 23.183 3.933 12.156 1.00 90.56 175 ASN A C 1
ATOM 1402 O O . ASN A 1 175 ? 23.106 4.078 10.938 1.00 90.56 175 ASN A O 1
ATOM 1406 N N . LEU A 1 176 ? 23.292 2.726 12.720 1.00 88.50 176 LEU A N 1
ATOM 1407 C CA . LEU A 1 176 ? 23.294 1.479 11.954 1.00 88.50 176 LEU A CA 1
ATOM 1408 C C . LEU A 1 176 ? 21.954 1.283 11.243 1.00 88.50 176 LEU A C 1
ATOM 1410 O O . LEU A 1 176 ? 21.924 1.096 10.027 1.00 88.50 176 LEU A O 1
ATOM 1414 N N . ARG A 1 177 ? 20.840 1.407 11.975 1.00 88.19 177 ARG A N 1
ATOM 1415 C CA . ARG A 1 177 ? 19.490 1.303 11.408 1.00 88.19 177 ARG A CA 1
ATOM 1416 C C . ARG A 1 177 ? 19.271 2.310 10.282 1.00 88.19 177 ARG A C 1
ATOM 1418 O O . ARG A 1 177 ? 18.806 1.943 9.203 1.00 88.19 177 ARG A O 1
ATOM 1425 N N . ASP A 1 178 ? 19.586 3.577 10.524 1.00 87.81 178 ASP A N 1
ATOM 1426 C CA . ASP A 1 178 ? 19.344 4.657 9.570 1.00 87.81 178 ASP A CA 1
ATOM 1427 C C . ASP A 1 178 ? 20.289 4.560 8.359 1.00 87.81 178 ASP A C 1
ATOM 1429 O O . ASP A 1 178 ? 19.876 4.839 7.226 1.00 87.81 178 ASP A O 1
ATOM 1433 N N . GLY A 1 179 ? 21.512 4.063 8.565 1.00 89.56 179 GLY A N 1
ATOM 1434 C CA . GLY A 1 179 ? 22.453 3.696 7.509 1.00 89.56 179 GLY A CA 1
ATOM 1435 C C . GLY A 1 179 ? 21.907 2.592 6.602 1.00 89.56 179 GLY A C 1
ATOM 1436 O O . GLY A 1 179 ? 21.852 2.774 5.382 1.00 89.56 179 GLY A O 1
ATOM 1437 N N . PHE A 1 180 ? 21.407 1.489 7.173 1.00 89.88 180 PHE A N 1
ATOM 1438 C CA . PHE A 1 180 ? 20.771 0.410 6.404 1.00 89.88 180 PHE A CA 1
ATOM 1439 C C . PHE A 1 180 ? 19.533 0.906 5.653 1.00 89.88 180 PHE A C 1
ATOM 1441 O O . PHE A 1 180 ? 19.370 0.618 4.467 1.00 89.88 180 PHE A O 1
ATOM 1448 N N . ASN A 1 181 ? 18.698 1.721 6.304 1.00 89.19 181 ASN A N 1
ATOM 1449 C CA . ASN A 1 181 ? 17.503 2.317 5.704 1.00 89.19 181 ASN A CA 1
ATOM 1450 C C . ASN A 1 181 ? 17.836 3.206 4.505 1.00 89.19 181 ASN A C 1
ATOM 1452 O O . ASN A 1 181 ? 17.081 3.257 3.536 1.00 89.19 181 ASN A O 1
ATOM 1456 N N . THR A 1 182 ? 18.923 3.968 4.585 1.00 90.38 182 THR A N 1
ATOM 1457 C CA . THR A 1 182 ? 19.355 4.876 3.516 1.00 90.38 182 THR A CA 1
ATOM 1458 C C . THR A 1 182 ? 19.977 4.102 2.360 1.00 90.38 182 THR A C 1
ATOM 1460 O O . THR A 1 182 ? 19.590 4.307 1.213 1.00 90.38 182 THR A O 1
ATOM 1463 N N . SER A 1 183 ? 20.864 3.149 2.660 1.00 90.38 183 SER A N 1
ATOM 1464 C CA . SER A 1 183 ? 21.485 2.278 1.658 1.00 90.38 183 SER A CA 1
ATOM 1465 C C . SER A 1 183 ? 20.442 1.480 0.870 1.00 90.38 183 SER A C 1
ATOM 1467 O O . SER A 1 183 ? 20.444 1.480 -0.365 1.00 90.38 183 SER A O 1
ATOM 1469 N N . PHE A 1 184 ? 19.489 0.862 1.574 1.00 91.88 184 PHE A N 1
ATOM 1470 C CA . PHE A 1 184 ? 18.410 0.118 0.938 1.00 91.88 184 PHE A CA 1
ATOM 1471 C C . PHE A 1 184 ? 17.520 1.024 0.084 1.00 91.88 184 PHE A C 1
ATOM 1473 O O . PHE A 1 184 ? 17.273 0.703 -1.075 1.00 91.88 184 PHE A O 1
ATOM 1480 N N . PHE A 1 185 ? 17.096 2.175 0.613 1.00 92.81 185 PHE A N 1
ATOM 1481 C CA . PHE A 1 185 ? 16.286 3.142 -0.128 1.00 92.81 185 PHE A CA 1
ATOM 1482 C C . PHE A 1 185 ? 16.952 3.565 -1.446 1.00 92.81 185 PHE A C 1
ATOM 1484 O O . PHE A 1 185 ? 16.348 3.408 -2.506 1.00 92.81 185 PHE A O 1
ATOM 1491 N N . ASN A 1 186 ? 18.215 4.000 -1.399 1.00 92.44 186 ASN A N 1
ATOM 1492 C CA . ASN A 1 186 ? 18.966 4.414 -2.589 1.00 92.44 186 ASN A CA 1
ATOM 1493 C C . ASN A 1 186 ? 19.095 3.267 -3.602 1.00 92.44 186 ASN A C 1
ATOM 1495 O O . ASN A 1 186 ? 18.939 3.463 -4.808 1.00 92.44 186 ASN A O 1
ATOM 1499 N N . THR A 1 187 ? 19.325 2.047 -3.108 1.00 92.75 187 THR A N 1
ATOM 1500 C CA . THR A 1 187 ? 19.407 0.843 -3.943 1.00 92.75 187 THR A CA 1
ATOM 1501 C C . THR A 1 187 ? 18.085 0.561 -4.653 1.00 92.75 187 THR A C 1
ATOM 1503 O O . THR A 1 187 ? 18.082 0.256 -5.845 1.00 92.75 187 THR A O 1
ATOM 1506 N N . VAL A 1 188 ? 16.949 0.666 -3.956 1.00 93.81 188 VAL A N 1
ATOM 1507 C CA . VAL A 1 188 ? 15.626 0.445 -4.558 1.00 93.81 188 VAL A CA 1
ATOM 1508 C C . VAL A 1 188 ? 15.325 1.498 -5.616 1.00 93.81 188 VAL A C 1
ATOM 1510 O O . VAL A 1 188 ? 14.948 1.122 -6.723 1.00 93.81 188 VAL A O 1
ATOM 1513 N N . VAL A 1 189 ? 15.532 2.783 -5.317 1.00 95.38 189 VAL A N 1
ATOM 1514 C CA . VAL A 1 189 ? 15.288 3.887 -6.263 1.00 95.38 189 VAL A CA 1
ATOM 1515 C C . VAL A 1 189 ? 16.137 3.721 -7.525 1.00 95.38 189 VAL A C 1
ATOM 1517 O O . VAL A 1 189 ? 15.601 3.712 -8.633 1.00 95.38 189 VAL A O 1
ATOM 1520 N N . SER A 1 190 ? 17.440 3.475 -7.366 1.00 96.19 190 SER A N 1
ATOM 1521 C CA . SER A 1 190 ? 18.363 3.254 -8.486 1.00 96.19 190 SER A CA 1
ATOM 1522 C C . SER A 1 190 ? 17.974 2.036 -9.335 1.00 96.19 190 SER A C 1
ATOM 1524 O O . SER A 1 190 ? 17.913 2.108 -10.569 1.00 96.19 190 SER A O 1
ATOM 1526 N N . ASN A 1 191 ? 17.626 0.918 -8.691 1.00 96.38 191 ASN A N 1
ATOM 1527 C CA . ASN A 1 191 ? 17.211 -0.297 -9.390 1.00 96.38 191 ASN A CA 1
ATOM 1528 C C . ASN A 1 191 ? 15.855 -0.141 -10.084 1.00 96.38 191 ASN A C 1
ATOM 1530 O O . ASN A 1 191 ? 15.666 -0.683 -11.175 1.00 96.38 191 ASN A O 1
ATOM 1534 N N . ALA A 1 192 ? 14.909 0.571 -9.472 1.00 97.06 192 ALA A N 1
ATOM 1535 C CA . ALA A 1 192 ? 13.621 0.894 -10.071 1.00 97.06 192 ALA A CA 1
ATOM 1536 C C . ALA A 1 192 ? 13.819 1.743 -11.328 1.00 97.06 192 ALA A C 1
ATOM 1538 O O . ALA A 1 192 ? 13.374 1.338 -12.402 1.00 97.06 192 ALA A O 1
ATOM 1539 N N . ASN A 1 193 ? 14.581 2.836 -11.234 1.00 97.62 193 ASN A N 1
ATOM 1540 C CA . ASN A 1 193 ? 14.884 3.705 -12.369 1.00 97.62 193 ASN A CA 1
ATOM 1541 C C . ASN A 1 193 ? 15.588 2.946 -13.509 1.00 97.62 193 ASN A C 1
ATOM 1543 O O . ASN A 1 193 ? 15.171 3.007 -14.668 1.00 97.62 193 ASN A O 1
ATOM 1547 N N . THR A 1 194 ? 16.612 2.153 -13.177 1.00 97.31 194 THR A N 1
ATOM 1548 C CA . THR A 1 194 ? 17.343 1.324 -14.149 1.00 97.31 194 THR A CA 1
ATOM 1549 C C . THR A 1 194 ? 16.421 0.323 -14.838 1.00 97.31 194 THR A C 1
ATOM 1551 O O . THR A 1 194 ? 16.498 0.132 -16.055 1.00 97.31 194 THR A O 1
ATOM 1554 N N . ARG A 1 195 ? 15.532 -0.322 -14.074 1.00 97.69 195 ARG A N 1
ATOM 1555 C CA . ARG A 1 195 ? 14.594 -1.317 -14.598 1.00 97.69 195 ARG A CA 1
ATOM 1556 C C . ARG A 1 195 ? 13.540 -0.685 -15.492 1.00 97.69 195 ARG A C 1
ATOM 1558 O O . ARG A 1 195 ? 13.319 -1.205 -16.580 1.00 97.69 195 ARG A O 1
ATOM 1565 N N . LEU A 1 196 ? 12.940 0.427 -15.075 1.00 98.25 196 LEU A N 1
ATOM 1566 C CA . LEU A 1 196 ? 11.967 1.164 -15.880 1.00 98.25 196 LEU A CA 1
ATOM 1567 C C . LEU A 1 196 ? 12.577 1.607 -17.209 1.00 98.25 196 LEU A C 1
ATOM 1569 O O . LEU A 1 196 ? 11.986 1.365 -18.253 1.00 98.25 196 LEU A O 1
ATOM 1573 N N . ASN A 1 197 ? 13.801 2.132 -17.198 1.00 97.94 197 ASN A N 1
ATOM 1574 C CA . ASN A 1 197 ? 14.490 2.506 -18.430 1.00 97.94 197 ASN A CA 1
ATOM 1575 C C . ASN A 1 197 ? 14.929 1.314 -19.294 1.00 97.94 197 ASN A C 1
ATOM 1577 O O . ASN A 1 197 ? 15.108 1.470 -20.489 1.00 97.94 197 ASN A O 1
ATOM 1581 N N . SER A 1 198 ? 15.144 0.130 -18.723 1.00 96.62 198 SER A N 1
ATOM 1582 C CA . SER A 1 198 ? 15.422 -1.085 -19.510 1.00 96.62 198 SER A CA 1
ATOM 1583 C C . SER A 1 198 ? 14.156 -1.640 -20.178 1.00 96.62 198 SER A C 1
ATOM 1585 O O . SER A 1 198 ? 14.183 -2.198 -21.278 1.00 96.62 198 SER A O 1
ATOM 1587 N N . LEU A 1 199 ? 13.025 -1.512 -19.483 1.00 96.88 199 LEU A N 1
ATOM 1588 C CA . LEU A 1 199 ? 11.736 -1.979 -19.970 1.00 96.88 199 LEU A CA 1
ATOM 1589 C C . LEU A 1 199 ? 11.129 -1.011 -20.977 1.00 96.88 199 LEU A C 1
ATOM 1591 O O . LEU A 1 199 ? 10.668 -1.466 -22.008 1.00 96.88 199 LEU A O 1
ATOM 1595 N N . TYR A 1 200 ? 11.144 0.288 -20.698 1.00 97.88 200 TYR A N 1
ATOM 1596 C CA . TYR A 1 200 ? 10.339 1.268 -21.430 1.00 97.88 200 TYR A CA 1
ATOM 1597 C C . TYR A 1 200 ? 11.157 2.418 -22.014 1.00 97.88 200 TYR A C 1
ATOM 1599 O O . TYR A 1 200 ? 10.748 2.971 -23.027 1.00 97.88 200 TYR A O 1
ATOM 1607 N N . GLY A 1 201 ? 12.289 2.772 -21.399 1.00 97.56 201 GLY A N 1
ATOM 1608 C CA . GLY A 1 201 ? 13.040 3.981 -21.741 1.00 97.56 201 GLY A CA 1
ATOM 1609 C C . GLY A 1 201 ? 13.978 3.847 -22.944 1.00 97.56 201 GLY A C 1
ATOM 1610 O O . GLY A 1 201 ? 14.600 2.810 -23.164 1.00 97.56 201 GLY A O 1
ATOM 1611 N N . TYR A 1 202 ? 14.131 4.949 -23.670 1.00 97.25 202 TYR A N 1
ATOM 1612 C CA . TYR A 1 202 ? 15.035 5.123 -24.806 1.00 97.25 202 TYR A CA 1
ATOM 1613 C C . TYR A 1 202 ? 16.331 5.776 -24.331 1.00 97.25 202 TYR A C 1
ATOM 1615 O O . TYR A 1 202 ? 16.496 6.993 -24.393 1.00 97.25 202 TYR A O 1
ATOM 1623 N N . LYS A 1 203 ? 17.243 4.974 -23.771 1.00 95.75 203 LYS A N 1
ATOM 1624 C CA . LYS A 1 203 ? 18.414 5.533 -23.084 1.00 95.75 203 LYS A CA 1
ATOM 1625 C C . LYS A 1 203 ? 19.514 5.964 -24.035 1.00 95.75 203 LYS A C 1
ATOM 1627 O O . LYS A 1 203 ? 19.945 5.154 -24.846 1.00 95.75 203 LYS A O 1
ATOM 1632 N N . ILE A 1 204 ? 20.090 7.146 -23.848 1.00 95.00 204 ILE A N 1
ATOM 1633 C CA . ILE A 1 204 ? 21.316 7.509 -24.573 1.00 95.00 204 ILE A CA 1
ATOM 1634 C C . ILE A 1 204 ? 22.503 6.760 -23.958 1.00 95.00 204 ILE A C 1
ATOM 1636 O O . ILE A 1 204 ? 22.794 6.891 -22.767 1.00 95.00 204 ILE A O 1
ATOM 1640 N N . LYS A 1 205 ? 23.201 5.969 -24.775 1.00 94.94 205 LYS A N 1
ATOM 1641 C CA . LYS A 1 205 ? 24.465 5.327 -24.414 1.00 94.94 205 LYS A CA 1
ATOM 1642 C C . LYS A 1 205 ? 25.601 6.027 -25.137 1.00 94.94 205 LYS A C 1
ATOM 1644 O O . LYS A 1 205 ? 25.660 6.007 -26.362 1.00 94.94 205 LYS A O 1
ATOM 1649 N N . SER A 1 206 ? 26.528 6.561 -24.351 1.00 94.25 206 SER A N 1
ATOM 1650 C CA . SER A 1 206 ? 27.798 7.097 -24.831 1.00 94.25 206 SER A CA 1
ATOM 1651 C C . SER A 1 206 ? 28.951 6.298 -24.234 1.00 94.25 206 SER A C 1
ATOM 1653 O O . SER A 1 206 ? 28.876 5.855 -23.086 1.00 94.25 206 SER A O 1
ATOM 1655 N N . GLY A 1 207 ? 30.005 6.080 -25.010 1.00 94.06 207 GLY A N 1
ATOM 1656 C CA . GLY A 1 207 ? 31.164 5.321 -24.558 1.00 94.06 207 GLY A CA 1
ATOM 1657 C C . GLY A 1 207 ? 32.258 5.252 -25.607 1.00 94.06 207 GLY A C 1
ATOM 1658 O O . GLY A 1 207 ? 32.224 5.973 -26.603 1.00 94.06 207 GLY A O 1
ATOM 1659 N N . GLN A 1 208 ? 33.214 4.363 -25.362 1.00 94.88 208 GLN A N 1
ATOM 1660 C CA . GLN A 1 208 ? 34.298 4.071 -26.284 1.00 94.88 208 GLN A CA 1
ATOM 1661 C C . GLN A 1 208 ? 34.233 2.621 -26.731 1.00 94.88 208 GLN A C 1
ATOM 1663 O O . GLN A 1 208 ? 33.925 1.730 -25.936 1.00 94.88 208 GLN A O 1
ATOM 1668 N N . ASP A 1 209 ? 34.553 2.408 -27.995 1.00 96.38 209 ASP A N 1
ATOM 1669 C CA . ASP A 1 209 ? 34.899 1.102 -28.536 1.00 96.38 209 ASP A CA 1
ATOM 1670 C C . ASP A 1 209 ? 36.226 1.235 -29.293 1.00 96.38 209 ASP A C 1
ATOM 1672 O O . ASP A 1 209 ? 36.856 2.295 -29.262 1.00 96.38 209 ASP A O 1
ATOM 1676 N N . TYR A 1 210 ? 36.701 0.164 -29.913 1.00 97.19 210 TYR A N 1
ATOM 1677 C CA . TYR A 1 210 ? 37.989 0.148 -30.581 1.00 97.19 210 TYR A CA 1
ATOM 1678 C C . TYR A 1 210 ? 37.953 -0.578 -31.920 1.00 97.19 210 TYR A C 1
ATOM 1680 O O . TYR A 1 210 ? 37.188 -1.520 -32.146 1.00 97.19 210 TYR A O 1
ATOM 1688 N N . PHE A 1 211 ? 38.859 -0.150 -32.787 1.00 97.69 211 PHE A N 1
ATOM 1689 C CA . PHE A 1 211 ? 39.252 -0.854 -33.993 1.00 97.69 211 PHE A CA 1
ATOM 1690 C C . PHE A 1 211 ? 40.579 -1.573 -33.769 1.00 97.69 211 PHE A C 1
ATOM 1692 O O . PHE A 1 211 ? 41.412 -1.156 -32.959 1.00 97.69 211 PHE A O 1
ATOM 1699 N N . TRP A 1 212 ? 40.792 -2.655 -34.512 1.00 97.31 212 TRP A N 1
ATOM 1700 C CA . TRP A 1 212 ? 42.091 -3.307 -34.598 1.00 97.31 212 TRP A CA 1
ATOM 1701 C C . TRP A 1 212 ? 42.907 -2.665 -35.709 1.00 97.31 212 TRP A C 1
ATOM 1703 O O . TRP A 1 212 ? 42.594 -2.825 -36.892 1.00 97.31 212 TRP A O 1
ATOM 1713 N N . ILE A 1 213 ? 43.973 -1.960 -35.343 1.00 96.06 213 ILE A N 1
ATOM 1714 C CA . ILE A 1 213 ? 44.832 -1.247 -36.288 1.00 96.06 213 ILE A CA 1
ATOM 1715 C C . ILE A 1 213 ? 46.229 -1.859 -36.294 1.00 96.06 213 ILE A C 1
ATOM 1717 O O . ILE A 1 213 ? 46.746 -2.290 -35.268 1.00 96.06 213 ILE A O 1
ATOM 1721 N N . LEU A 1 214 ? 46.843 -1.943 -37.475 1.00 93.56 214 LEU A N 1
ATOM 1722 C CA . LEU A 1 214 ? 48.205 -2.441 -37.616 1.00 93.56 214 LEU A CA 1
ATOM 1723 C C . LEU A 1 214 ? 49.220 -1.491 -36.967 1.00 93.56 214 LEU A C 1
ATOM 1725 O O . LEU A 1 214 ? 49.317 -0.325 -37.344 1.00 93.56 214 LEU A O 1
ATOM 1729 N N . ASP A 1 215 ? 50.057 -2.037 -36.085 1.00 90.44 215 ASP A N 1
ATOM 1730 C CA . ASP A 1 215 ? 51.191 -1.319 -35.481 1.00 90.44 215 ASP A CA 1
ATOM 1731 C C . ASP A 1 215 ? 52.560 -1.764 -36.036 1.00 90.44 215 ASP A C 1
ATOM 1733 O O . ASP A 1 215 ? 53.621 -1.204 -35.764 1.00 90.44 215 ASP A O 1
ATOM 1737 N N . SER A 1 216 ? 52.587 -2.772 -36.910 1.00 88.88 216 SER A N 1
ATOM 1738 C CA . SER A 1 216 ? 53.850 -3.222 -37.504 1.00 88.88 216 SER A CA 1
ATOM 1739 C C . SER A 1 216 ? 54.430 -2.193 -38.474 1.00 88.88 216 SER A C 1
ATOM 1741 O O . SER A 1 216 ? 54.146 -2.243 -39.665 1.00 88.88 216 SER A O 1
ATOM 1743 N N . LYS A 1 217 ? 55.314 -1.312 -37.987 1.00 81.56 217 LYS A N 1
ATOM 1744 C CA . LYS A 1 217 ? 55.937 -0.211 -38.755 1.00 81.56 217 LYS A CA 1
ATOM 1745 C C . LYS A 1 217 ? 56.500 -0.611 -40.123 1.00 81.56 217 LYS A C 1
ATOM 1747 O O . LYS A 1 217 ? 56.524 0.209 -41.027 1.00 81.56 217 LYS A O 1
ATOM 1752 N N . LYS A 1 218 ? 56.973 -1.854 -40.269 1.00 84.25 218 LYS A N 1
ATOM 1753 C CA . LYS A 1 218 ? 57.565 -2.353 -41.519 1.00 84.25 218 LYS A CA 1
ATOM 1754 C C . LYS A 1 218 ? 56.543 -2.892 -42.523 1.00 84.25 218 LYS A C 1
ATOM 1756 O O . LYS A 1 218 ? 56.907 -2.997 -43.683 1.00 84.25 218 LYS A O 1
ATOM 1761 N N . HIS A 1 219 ? 55.323 -3.231 -42.091 1.00 86.56 219 HIS A N 1
ATOM 1762 C CA . HIS A 1 219 ? 54.295 -3.841 -42.938 1.00 86.56 219 HIS A CA 1
ATOM 1763 C C . HIS A 1 219 ? 53.732 -2.821 -43.950 1.00 86.56 219 HIS A C 1
ATOM 1765 O O . HIS A 1 219 ? 53.378 -1.716 -43.533 1.00 86.56 219 HIS A O 1
ATOM 1771 N N . PRO A 1 220 ? 53.593 -3.166 -45.248 1.00 89.00 220 PRO A N 1
ATOM 1772 C CA . PRO A 1 220 ? 53.178 -2.225 -46.297 1.00 89.00 220 PRO A CA 1
ATOM 1773 C C . PRO A 1 220 ? 51.778 -1.635 -46.083 1.00 89.00 220 PRO A C 1
ATOM 1775 O O . PRO A 1 220 ? 51.543 -0.491 -46.444 1.00 89.00 220 PRO A O 1
ATOM 1778 N N . GLU A 1 221 ? 50.869 -2.383 -45.451 1.00 90.75 221 GLU A N 1
ATOM 1779 C CA . GLU A 1 221 ? 49.518 -1.890 -45.130 1.00 90.75 221 GLU A CA 1
ATOM 1780 C C . GLU A 1 221 ? 49.476 -0.890 -43.970 1.00 90.75 221 GLU A C 1
ATOM 1782 O O . GLU A 1 221 ? 48.494 -0.172 -43.833 1.00 90.75 221 GLU A O 1
ATOM 1787 N N . THR A 1 222 ? 50.508 -0.812 -43.123 1.00 91.25 222 THR A N 1
ATOM 1788 C CA . THR A 1 222 ? 50.456 -0.008 -41.890 1.00 91.25 222 THR A CA 1
ATOM 1789 C C . THR A 1 222 ? 50.137 1.474 -42.130 1.00 91.25 222 THR A C 1
ATOM 1791 O O . THR A 1 222 ? 49.270 1.989 -41.423 1.00 91.25 222 THR A O 1
ATOM 1794 N N . PRO A 1 223 ? 50.751 2.176 -43.107 1.00 93.38 223 PRO A N 1
ATOM 1795 C CA . PRO A 1 223 ? 50.407 3.569 -43.390 1.00 93.38 223 PRO A CA 1
ATOM 1796 C C . PRO A 1 223 ? 48.936 3.747 -43.775 1.00 93.38 223 PRO A C 1
ATOM 1798 O O . PRO A 1 223 ? 48.265 4.612 -43.217 1.00 93.38 223 PRO A O 1
ATOM 1801 N N . LYS A 1 224 ? 48.410 2.889 -44.661 1.00 94.56 224 LYS A N 1
ATOM 1802 C CA . LYS A 1 224 ? 47.024 2.996 -45.129 1.00 94.56 224 LYS A CA 1
ATOM 1803 C C . LYS A 1 224 ? 46.017 2.614 -44.042 1.00 94.56 224 LYS A C 1
ATOM 1805 O O . LYS A 1 224 ? 44.995 3.278 -43.900 1.00 94.56 224 LYS A O 1
ATOM 1810 N N . HIS A 1 225 ? 46.338 1.620 -43.213 1.00 93.00 225 HIS A N 1
ATOM 1811 C CA . HIS A 1 225 ? 45.535 1.243 -42.046 1.00 93.00 225 HIS A CA 1
ATOM 1812 C C . HIS A 1 225 ? 45.391 2.408 -41.054 1.00 93.00 225 HIS A C 1
ATOM 1814 O O . HIS A 1 225 ? 44.303 2.630 -40.527 1.00 93.00 225 HIS A O 1
ATOM 1820 N N . LYS A 1 226 ? 46.477 3.157 -40.813 1.00 94.69 226 LYS A N 1
ATOM 1821 C CA . LYS A 1 226 ? 46.469 4.343 -39.941 1.00 94.69 226 LYS A CA 1
ATOM 1822 C C . LYS A 1 226 ? 45.723 5.516 -40.576 1.00 94.69 226 LYS A C 1
ATOM 1824 O O . LYS A 1 226 ? 44.925 6.148 -39.900 1.00 94.69 226 LYS A O 1
ATOM 1829 N N . GLU A 1 227 ? 45.912 5.754 -41.873 1.00 96.00 227 GLU A N 1
ATOM 1830 C CA . GLU A 1 227 ? 45.159 6.772 -42.620 1.00 96.00 227 GLU A CA 1
ATOM 1831 C C . GLU A 1 227 ? 43.643 6.531 -42.527 1.00 96.00 227 GLU A C 1
ATOM 1833 O O . GLU A 1 227 ? 42.888 7.433 -42.175 1.00 96.00 227 GLU A O 1
ATOM 1838 N N . MET A 1 228 ? 43.189 5.298 -42.779 1.00 97.19 228 MET A N 1
ATOM 1839 C CA . MET A 1 228 ? 41.763 4.961 -42.702 1.00 97.19 228 MET A CA 1
ATOM 1840 C C . MET A 1 228 ? 41.232 4.970 -41.269 1.00 97.19 228 MET A C 1
ATOM 1842 O O . MET A 1 228 ? 40.063 5.283 -41.062 1.00 97.19 228 MET A O 1
ATOM 1846 N N . TYR A 1 229 ? 42.068 4.679 -40.271 1.00 96.62 229 TYR A N 1
ATOM 1847 C CA . TYR A 1 229 ? 41.688 4.892 -38.878 1.00 96.62 229 TYR A CA 1
ATOM 1848 C C . TYR A 1 229 ? 41.411 6.364 -38.569 1.00 96.62 229 TYR A C 1
ATOM 1850 O O . TYR A 1 229 ? 40.389 6.646 -37.953 1.00 96.62 229 TYR A O 1
ATOM 1858 N N . GLU A 1 230 ? 42.240 7.302 -39.032 1.00 96.88 230 GLU A N 1
ATOM 1859 C CA . GLU A 1 230 ? 41.979 8.732 -38.816 1.00 96.88 230 G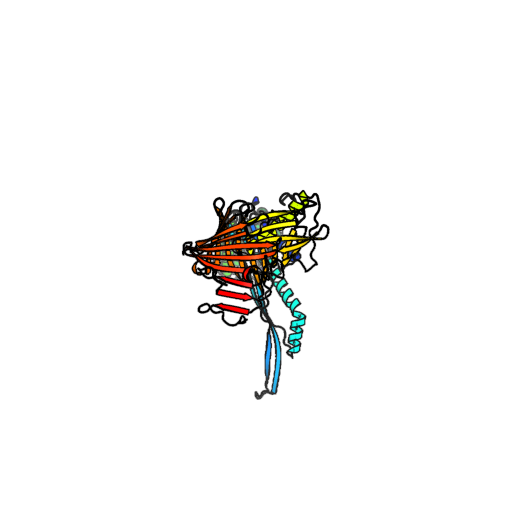LU A CA 1
ATOM 1860 C C . GLU A 1 230 ? 40.685 9.195 -39.503 1.00 96.88 230 GLU A C 1
ATOM 1862 O O . GLU A 1 230 ? 39.934 9.983 -38.923 1.00 96.88 230 GLU A O 1
ATOM 1867 N N . VAL A 1 231 ? 40.360 8.645 -40.682 1.00 97.19 231 VAL A N 1
ATOM 1868 C CA . VAL A 1 231 ? 39.048 8.851 -41.329 1.00 97.19 231 VAL A CA 1
ATOM 1869 C C . VAL A 1 231 ? 37.920 8.349 -40.426 1.00 97.19 231 VAL A C 1
ATOM 1871 O O . VAL A 1 231 ? 37.009 9.112 -40.105 1.00 97.19 231 VAL A O 1
ATOM 1874 N N . MET A 1 232 ? 38.001 7.098 -39.956 1.00 97.38 232 MET A N 1
ATOM 1875 C CA . MET A 1 232 ? 36.987 6.520 -39.067 1.00 97.38 232 MET A CA 1
ATOM 1876 C C . MET A 1 232 ? 36.834 7.334 -37.780 1.00 97.38 232 MET A C 1
ATOM 1878 O O . MET A 1 232 ? 35.727 7.706 -37.409 1.00 97.38 232 MET A O 1
ATOM 1882 N N . LYS A 1 233 ? 37.939 7.654 -37.107 1.00 96.56 233 LYS A N 1
ATOM 1883 C CA . LYS A 1 233 ? 37.967 8.429 -35.864 1.00 96.56 233 LYS A CA 1
ATOM 1884 C C . LYS A 1 233 ? 37.339 9.809 -36.035 1.00 96.56 233 LYS A C 1
ATOM 1886 O O . LYS A 1 233 ? 36.563 10.233 -35.180 1.00 96.56 233 LYS A O 1
ATOM 1891 N N . THR A 1 234 ? 37.641 10.486 -37.142 1.00 95.88 234 THR A N 1
ATOM 1892 C CA . THR A 1 234 ? 37.059 11.793 -37.472 1.00 95.88 234 THR A CA 1
ATOM 1893 C C . THR A 1 234 ? 35.554 11.679 -37.683 1.00 95.88 234 THR A C 1
ATOM 1895 O O . THR A 1 234 ? 34.803 12.443 -37.078 1.00 95.88 234 THR A O 1
ATOM 1898 N N . ALA A 1 235 ? 35.100 10.693 -38.457 1.00 96.12 235 ALA A N 1
ATOM 1899 C CA . ALA A 1 235 ? 33.680 10.440 -38.670 1.00 96.12 235 ALA A CA 1
ATOM 1900 C C . ALA A 1 235 ? 32.962 10.145 -37.336 1.00 96.12 235 ALA A C 1
ATOM 1902 O O . ALA A 1 235 ? 32.029 10.849 -36.952 1.00 96.12 235 ALA A O 1
ATOM 1903 N N . PHE A 1 236 ? 33.451 9.180 -36.549 1.00 96.00 236 PHE A N 1
ATOM 1904 C CA . PHE A 1 236 ? 32.848 8.805 -35.263 1.00 96.00 236 PHE A CA 1
ATOM 1905 C C . PHE A 1 236 ? 32.865 9.919 -34.212 1.00 96.00 236 PHE A C 1
ATOM 1907 O O . PHE A 1 236 ? 31.998 9.940 -33.341 1.00 96.00 236 PHE A O 1
ATOM 1914 N N . SER A 1 237 ? 33.776 10.894 -34.308 1.00 94.62 237 SER A N 1
ATOM 1915 C CA . SER A 1 237 ? 33.748 12.081 -33.439 1.00 94.62 237 SER A CA 1
ATOM 1916 C C . SER A 1 237 ? 32.482 12.931 -33.617 1.00 94.62 237 SER A C 1
ATOM 1918 O O . SER A 1 237 ? 32.088 13.642 -32.693 1.00 94.62 237 SER A O 1
ATOM 1920 N N . LYS A 1 238 ? 31.825 12.821 -34.780 1.00 94.19 238 LYS A N 1
ATOM 1921 C CA . LYS A 1 238 ? 30.561 13.489 -35.112 1.00 94.19 238 LYS A CA 1
ATOM 1922 C C . LYS A 1 238 ? 29.337 12.635 -34.783 1.00 94.19 238 LYS A C 1
ATOM 1924 O O . LYS A 1 238 ? 28.216 13.130 -34.876 1.00 94.19 238 LYS A O 1
ATOM 1929 N N . MET A 1 239 ? 29.523 11.364 -34.412 1.00 94.38 239 MET A N 1
ATOM 1930 C CA . MET A 1 239 ? 28.417 10.454 -34.134 1.00 94.38 239 MET A CA 1
ATOM 1931 C C . MET A 1 239 ? 27.609 10.950 -32.936 1.00 94.38 239 MET A C 1
ATOM 1933 O O . MET A 1 239 ? 28.127 11.111 -31.828 1.00 94.38 239 MET A O 1
ATOM 1937 N N . ARG A 1 240 ? 26.308 11.139 -33.150 1.00 94.06 240 ARG A N 1
ATOM 1938 C CA . ARG A 1 240 ? 25.368 11.543 -32.109 1.00 94.06 240 ARG A CA 1
ATOM 1939 C C . ARG A 1 240 ? 24.160 10.625 -32.090 1.00 94.06 240 ARG A C 1
ATOM 1941 O O . ARG A 1 240 ? 23.760 10.080 -33.113 1.00 94.06 240 ARG A O 1
ATOM 1948 N N . SER A 1 241 ? 23.564 10.477 -30.913 1.00 94.88 241 SER A N 1
ATOM 1949 C CA . SER A 1 241 ? 22.351 9.675 -30.743 1.00 94.88 241 SER A CA 1
ATOM 1950 C C . SER A 1 241 ? 21.110 10.314 -31.369 1.00 94.88 241 SER A C 1
ATOM 1952 O O . SER A 1 241 ? 20.168 9.591 -31.656 1.00 94.88 241 SER A O 1
ATOM 1954 N N . ASP A 1 242 ? 21.105 11.630 -31.597 1.00 93.94 242 ASP A N 1
ATOM 1955 C CA . ASP A 1 242 ? 19.957 12.404 -32.081 1.00 93.94 242 ASP A CA 1
ATOM 1956 C C . ASP A 1 242 ? 20.002 12.760 -33.577 1.00 93.94 242 ASP A C 1
ATOM 1958 O O . ASP A 1 242 ? 19.055 13.370 -34.074 1.00 93.94 242 ASP A O 1
ATOM 1962 N N . LEU A 1 243 ? 21.064 12.377 -34.294 1.00 92.75 243 LEU A N 1
ATOM 1963 C CA . LEU A 1 243 ? 21.253 12.643 -35.724 1.00 92.75 243 LEU A CA 1
ATOM 1964 C C . LEU A 1 243 ? 21.379 11.341 -36.506 1.00 92.75 243 LEU A C 1
ATOM 1966 O O . LEU A 1 243 ? 22.113 10.455 -36.081 1.00 92.75 243 LEU A O 1
ATOM 1970 N N . ALA A 1 244 ? 20.718 11.259 -37.661 1.00 92.69 244 ALA A N 1
ATOM 1971 C CA . ALA A 1 244 ? 20.789 10.098 -38.543 1.00 92.69 244 ALA A CA 1
ATOM 1972 C C . ALA A 1 244 ? 22.229 9.799 -39.004 1.00 92.69 244 ALA A C 1
ATOM 1974 O O . ALA A 1 244 ? 23.071 10.692 -39.111 1.00 92.69 244 ALA A O 1
ATOM 1975 N N . VAL A 1 245 ? 22.507 8.528 -39.299 1.00 93.88 245 VAL A N 1
ATOM 1976 C CA . VAL A 1 245 ? 23.853 8.047 -39.658 1.00 93.88 245 VAL A CA 1
ATOM 1977 C C . VAL A 1 245 ? 24.156 8.107 -41.158 1.00 93.88 245 VAL A C 1
ATOM 1979 O O . VAL A 1 245 ? 25.218 7.651 -41.569 1.00 93.88 245 VAL A O 1
ATOM 1982 N N . ASP A 1 246 ? 23.269 8.666 -41.984 1.00 92.50 246 ASP A N 1
ATOM 1983 C CA . ASP A 1 246 ? 23.448 8.717 -43.442 1.00 92.50 246 ASP A CA 1
ATOM 1984 C C . ASP A 1 246 ? 24.707 9.503 -43.848 1.00 92.50 246 ASP A C 1
ATOM 1986 O O . ASP A 1 246 ? 25.534 9.008 -44.614 1.00 92.50 246 ASP A O 1
ATOM 1990 N N . GLU A 1 247 ? 24.915 10.693 -43.276 1.00 91.06 247 GLU A N 1
ATOM 1991 C CA . GLU A 1 247 ? 26.122 11.498 -43.521 1.00 91.06 247 GLU A CA 1
ATOM 1992 C C . GLU A 1 247 ? 27.382 10.801 -42.994 1.00 91.06 247 GLU A C 1
ATOM 1994 O O . GLU A 1 247 ? 28.424 10.787 -43.651 1.00 91.06 247 GLU A O 1
ATOM 1999 N N . LEU A 1 248 ? 27.268 10.144 -41.836 1.00 93.56 248 LEU A N 1
ATOM 2000 C CA . LEU A 1 248 ? 28.353 9.362 -41.252 1.00 93.56 248 LEU A CA 1
ATOM 2001 C C . LEU A 1 248 ? 28.753 8.195 -42.171 1.00 93.56 248 LEU A C 1
ATOM 2003 O O . LEU A 1 248 ? 29.940 7.936 -42.361 1.00 93.56 248 LEU A O 1
ATOM 2007 N N . ALA A 1 249 ? 27.780 7.510 -42.775 1.00 94.81 249 ALA A N 1
ATOM 2008 C CA . ALA A 1 249 ? 28.020 6.422 -43.717 1.00 94.81 249 ALA A CA 1
ATOM 2009 C C . ALA A 1 249 ? 28.754 6.905 -44.979 1.00 94.81 249 ALA A C 1
ATOM 2011 O O . ALA A 1 249 ? 29.645 6.206 -45.465 1.00 94.81 249 ALA A O 1
ATOM 2012 N N . LEU A 1 250 ? 28.437 8.109 -45.475 1.00 95.06 250 LEU A N 1
ATOM 2013 C CA . LEU A 1 250 ? 29.150 8.729 -46.597 1.00 95.06 250 LEU A CA 1
ATOM 2014 C C . LEU A 1 250 ? 30.615 9.025 -46.245 1.00 95.06 250 LEU A C 1
ATOM 2016 O O . LEU A 1 250 ? 31.507 8.707 -47.030 1.00 95.06 250 LEU A O 1
ATOM 2020 N N . GLU A 1 251 ? 30.880 9.572 -45.055 1.00 95.31 251 GLU A N 1
ATOM 2021 C CA . GLU A 1 251 ? 32.249 9.836 -44.584 1.00 95.31 251 GLU A CA 1
ATOM 2022 C C . GLU A 1 251 ? 33.061 8.550 -44.355 1.00 95.31 251 GLU A C 1
ATOM 2024 O O . GLU A 1 251 ? 34.276 8.534 -44.558 1.00 95.31 251 GLU A O 1
ATOM 2029 N N . LEU A 1 252 ? 32.400 7.457 -43.962 1.00 97.31 252 LEU A N 1
ATOM 2030 C CA . LEU A 1 252 ? 33.028 6.155 -43.721 1.00 97.31 252 LEU A CA 1
ATOM 2031 C C . LEU A 1 252 ? 33.241 5.325 -44.995 1.00 97.31 252 LEU A C 1
ATOM 2033 O O . LEU A 1 252 ? 34.020 4.368 -44.964 1.00 97.31 252 LEU A O 1
ATOM 2037 N N . ALA A 1 253 ? 32.607 5.682 -46.115 1.00 96.75 253 ALA A N 1
ATOM 2038 C CA . ALA A 1 253 ? 32.682 4.926 -47.366 1.00 96.75 253 ALA A CA 1
ATOM 2039 C C . ALA A 1 253 ? 34.125 4.639 -47.850 1.00 96.75 253 ALA A C 1
ATOM 2041 O O . ALA A 1 253 ? 34.392 3.496 -48.232 1.00 96.75 253 ALA A O 1
ATOM 2042 N N . PRO A 1 254 ? 35.094 5.582 -47.778 1.00 97.44 254 PRO A N 1
ATOM 2043 C CA . PRO A 1 254 ? 36.485 5.303 -48.149 1.00 97.44 254 PRO A CA 1
ATOM 2044 C C . PRO A 1 254 ? 37.148 4.237 -47.264 1.00 97.44 254 PRO A C 1
ATOM 2046 O O . PRO A 1 254 ? 37.870 3.375 -47.767 1.00 97.44 254 PRO A O 1
ATOM 2049 N N . ALA A 1 255 ? 36.883 4.266 -45.953 1.00 97.81 255 ALA A N 1
ATOM 2050 C CA . ALA A 1 255 ? 37.426 3.291 -45.011 1.00 97.81 255 ALA A CA 1
ATOM 2051 C C . ALA A 1 255 ? 36.802 1.905 -45.226 1.00 97.81 255 ALA A C 1
ATOM 2053 O O . ALA A 1 255 ? 37.525 0.907 -45.248 1.00 97.81 255 ALA A O 1
ATOM 2054 N N . ILE A 1 256 ? 35.484 1.845 -45.451 1.00 98.19 256 ILE A N 1
ATOM 2055 C CA . ILE A 1 256 ? 34.764 0.609 -45.786 1.00 98.19 256 ILE A CA 1
ATOM 2056 C C . ILE A 1 256 ? 35.371 -0.026 -47.041 1.00 98.19 256 ILE A C 1
ATOM 2058 O O . ILE A 1 256 ? 35.837 -1.164 -46.982 1.00 98.19 256 ILE A O 1
ATOM 2062 N N . ALA A 1 257 ? 35.467 0.730 -48.139 1.00 97.75 257 ALA A N 1
ATOM 2063 C CA . ALA A 1 257 ? 36.017 0.239 -49.401 1.00 97.75 257 ALA A CA 1
ATOM 2064 C C . ALA A 1 257 ? 37.459 -0.277 -49.250 1.00 97.75 257 ALA A C 1
ATOM 2066 O O . ALA A 1 257 ? 37.822 -1.319 -49.803 1.00 97.75 257 ALA A O 1
ATOM 2067 N N . TYR A 1 258 ? 38.287 0.415 -48.458 1.00 97.62 258 TYR A N 1
ATOM 2068 C CA . TYR A 1 258 ? 39.640 -0.045 -48.161 1.00 97.62 258 TYR A CA 1
ATOM 2069 C C . TYR A 1 258 ? 39.641 -1.391 -47.428 1.00 97.62 258 TYR A C 1
ATOM 2071 O O . TYR A 1 258 ? 40.270 -2.338 -47.909 1.00 97.62 258 TYR A O 1
ATOM 2079 N N . PHE A 1 259 ? 38.940 -1.512 -46.297 1.00 97.44 259 PHE A N 1
ATOM 2080 C CA . PHE A 1 259 ? 38.952 -2.749 -45.511 1.00 97.44 259 PHE A CA 1
ATOM 2081 C C . PHE A 1 259 ? 38.319 -3.930 -46.259 1.00 97.44 259 PHE A C 1
ATOM 2083 O O . PHE A 1 259 ? 38.732 -5.069 -46.041 1.00 97.44 259 PHE A O 1
ATOM 2090 N N . GLU A 1 260 ? 37.381 -3.688 -47.178 1.00 97.19 260 GLU A N 1
ATOM 2091 C CA . GLU A 1 260 ? 36.828 -4.721 -48.065 1.00 97.19 260 GLU A CA 1
ATOM 2092 C C . GLU A 1 260 ? 37.863 -5.243 -49.075 1.00 97.19 260 GLU A C 1
ATOM 2094 O O . GLU A 1 260 ? 37.850 -6.426 -49.422 1.00 97.19 260 GLU A O 1
ATOM 2099 N N . SER A 1 261 ? 38.810 -4.399 -49.499 1.00 96.25 261 SER A N 1
ATOM 2100 C CA . SER A 1 261 ? 39.853 -4.768 -50.466 1.00 96.25 261 SER A CA 1
ATOM 2101 C C . SER A 1 261 ? 40.995 -5.604 -49.868 1.00 96.25 261 SER A C 1
ATOM 2103 O O . SER A 1 261 ? 41.576 -6.455 -50.551 1.00 96.25 261 SER A O 1
ATOM 2105 N N . VAL A 1 262 ? 41.320 -5.407 -48.583 1.00 93.94 262 VAL A N 1
ATOM 2106 C CA . VAL A 1 262 ? 42.489 -6.029 -47.930 1.00 93.94 262 VAL A CA 1
ATOM 2107 C C . VAL A 1 262 ? 42.474 -7.566 -48.025 1.00 93.94 262 VAL A C 1
ATOM 2109 O O . VAL A 1 262 ? 43.494 -8.148 -48.410 1.00 93.94 262 VAL A O 1
ATOM 2112 N N . PRO A 1 263 ? 41.362 -8.277 -47.752 1.00 92.81 263 PRO A N 1
ATOM 2113 C CA . PRO A 1 263 ? 41.337 -9.733 -47.860 1.00 92.81 263 PRO A CA 1
ATOM 2114 C C . PRO A 1 263 ? 41.641 -10.277 -49.259 1.00 92.81 263 PRO A C 1
ATOM 2116 O O . PRO A 1 263 ? 42.263 -11.341 -49.358 1.00 92.81 263 PRO A O 1
ATOM 2119 N N . ALA A 1 264 ? 41.242 -9.557 -50.313 1.00 90.88 264 ALA A N 1
ATOM 2120 C CA . ALA A 1 264 ? 41.507 -9.929 -51.702 1.00 90.88 264 ALA A CA 1
ATOM 2121 C C . ALA A 1 264 ? 42.985 -9.723 -52.076 1.00 90.88 264 ALA A C 1
ATOM 2123 O O . ALA A 1 264 ? 43.587 -10.575 -52.728 1.00 90.88 264 ALA A O 1
ATOM 2124 N N . ASN A 1 265 ? 43.600 -8.643 -51.587 1.00 89.44 265 ASN A N 1
ATOM 2125 C CA . ASN A 1 265 ? 45.002 -8.305 -51.860 1.00 89.44 265 ASN A CA 1
ATOM 2126 C C . ASN A 1 265 ? 46.004 -9.235 -51.145 1.00 89.44 265 ASN A C 1
ATOM 2128 O O . ASN A 1 265 ? 47.152 -9.399 -51.579 1.00 89.44 265 ASN A O 1
ATOM 2132 N N . TYR A 1 266 ? 45.564 -9.902 -50.076 1.00 89.06 266 TYR A N 1
ATOM 2133 C CA . TYR A 1 266 ? 46.386 -10.796 -49.260 1.00 89.06 266 TYR A CA 1
ATOM 2134 C C . TYR A 1 266 ? 45.833 -12.233 -49.234 1.00 89.06 266 TYR A C 1
ATOM 2136 O O . TYR A 1 266 ? 45.406 -12.719 -48.183 1.00 89.06 266 TYR A O 1
ATOM 2144 N N . PRO A 1 267 ? 45.851 -12.977 -50.359 1.00 84.12 267 PRO A N 1
ATOM 2145 C CA . PRO A 1 267 ? 45.388 -14.362 -50.389 1.00 84.12 267 PRO A CA 1
ATOM 2146 C C . PRO A 1 267 ? 46.308 -15.280 -49.565 1.00 84.12 267 PRO A C 1
ATOM 2148 O O . PRO A 1 267 ? 47.517 -15.061 -49.469 1.00 84.12 267 PRO A O 1
ATOM 2151 N N . GLY A 1 268 ? 45.730 -16.323 -48.965 1.00 86.44 268 GLY A N 1
ATOM 2152 C CA . GLY A 1 268 ? 46.454 -17.317 -48.165 1.00 86.44 268 GLY A CA 1
ATOM 2153 C C . GLY A 1 268 ? 46.037 -17.387 -46.694 1.00 86.44 268 GLY A C 1
ATOM 2154 O O . GLY A 1 268 ? 45.245 -16.574 -46.211 1.00 86.44 268 GLY A O 1
ATOM 2155 N N . ASP A 1 269 ? 46.596 -18.387 -46.005 1.00 88.38 269 ASP A N 1
ATOM 2156 C CA . ASP A 1 269 ? 46.170 -18.834 -44.668 1.00 88.38 269 ASP A CA 1
ATOM 2157 C C . ASP A 1 269 ? 47.305 -18.809 -43.617 1.00 88.38 269 ASP A C 1
ATOM 2159 O O . ASP A 1 269 ? 47.232 -19.375 -42.527 1.00 88.38 269 ASP A O 1
ATOM 2163 N N . LYS A 1 270 ? 48.415 -18.124 -43.917 1.00 90.00 270 LYS A N 1
ATOM 2164 C CA . LYS A 1 270 ? 49.482 -17.924 -42.924 1.00 90.00 270 LYS A CA 1
ATOM 2165 C C . LYS A 1 270 ? 48.949 -17.082 -41.762 1.00 90.00 270 LYS A C 1
ATOM 2167 O O . LYS A 1 270 ? 48.258 -16.093 -41.986 1.00 90.00 270 LYS A O 1
ATOM 2172 N N . LYS A 1 271 ? 49.365 -17.389 -40.524 1.00 89.69 271 LYS A N 1
ATOM 2173 C CA . LYS A 1 271 ? 48.911 -16.699 -39.292 1.00 89.69 271 LYS A CA 1
ATOM 2174 C C . LYS A 1 271 ? 48.913 -15.164 -39.396 1.00 89.69 271 LYS A C 1
ATOM 2176 O O . LYS A 1 271 ? 47.990 -14.527 -38.908 1.00 89.69 271 LYS A O 1
ATOM 2181 N N . ARG A 1 272 ? 49.931 -14.572 -40.030 1.00 88.25 272 ARG A N 1
ATOM 2182 C CA . ARG A 1 272 ? 50.065 -13.111 -40.207 1.00 88.25 272 ARG A CA 1
ATOM 2183 C C . ARG A 1 272 ? 49.042 -12.539 -41.198 1.00 88.25 272 ARG A C 1
ATOM 2185 O O . ARG A 1 272 ? 48.448 -11.509 -40.916 1.00 88.25 272 ARG A O 1
ATOM 2192 N N . ILE A 1 273 ? 48.783 -13.255 -42.294 1.00 90.94 273 ILE A N 1
ATOM 2193 C CA . ILE A 1 273 ? 47.750 -12.908 -43.283 1.00 90.94 273 ILE A CA 1
ATOM 2194 C C . ILE A 1 273 ? 46.359 -13.041 -42.659 1.00 90.94 273 ILE A C 1
ATOM 2196 O O . ILE A 1 273 ? 45.550 -12.124 -42.762 1.00 90.94 273 ILE A O 1
ATOM 2200 N N . ARG A 1 274 ? 46.102 -14.142 -41.939 1.00 93.44 274 ARG A N 1
ATOM 2201 C CA . ARG A 1 274 ? 44.867 -14.317 -41.166 1.00 93.44 274 ARG A CA 1
ATOM 2202 C C . ARG A 1 274 ? 44.643 -13.172 -40.180 1.00 93.44 274 ARG A C 1
ATOM 2204 O O . ARG A 1 274 ? 43.526 -12.692 -40.054 1.00 93.44 274 ARG A O 1
ATOM 2211 N N . LYS A 1 275 ? 45.692 -12.712 -39.497 1.00 94.31 275 LYS A N 1
ATOM 2212 C CA . LYS A 1 275 ? 45.604 -11.600 -38.544 1.00 94.31 275 LYS A CA 1
ATOM 2213 C C . LYS A 1 275 ? 45.268 -10.263 -39.217 1.00 94.31 275 LYS A C 1
ATOM 2215 O O . LYS A 1 275 ? 44.457 -9.515 -38.687 1.00 94.31 275 LYS A O 1
ATOM 2220 N N . LEU A 1 276 ? 45.837 -9.993 -40.393 1.00 93.44 276 LEU A N 1
ATOM 2221 C CA . LEU A 1 276 ? 45.489 -8.823 -41.205 1.00 93.44 276 LEU A CA 1
ATOM 2222 C C . LEU A 1 276 ? 44.014 -8.859 -41.641 1.00 93.44 276 LEU A C 1
ATOM 2224 O O . LEU A 1 276 ? 43.274 -7.922 -41.368 1.00 93.44 276 LEU A O 1
ATOM 2228 N N . LYS A 1 277 ? 43.566 -9.978 -42.227 1.00 95.12 277 LYS A N 1
ATOM 2229 C CA . LYS A 1 277 ? 42.157 -10.190 -42.611 1.00 95.12 277 LYS A CA 1
ATOM 2230 C C . LYS A 1 277 ? 41.205 -10.061 -41.431 1.00 95.12 277 LYS A C 1
ATOM 2232 O O . LYS A 1 277 ? 40.132 -9.489 -41.563 1.00 95.12 277 LYS A O 1
ATOM 2237 N N . TYR A 1 278 ? 41.608 -10.599 -40.282 1.00 96.56 278 TYR A N 1
ATOM 2238 C CA . TYR A 1 278 ? 40.852 -10.496 -39.042 1.00 96.56 278 TYR A CA 1
ATOM 2239 C C . TYR A 1 278 ? 40.616 -9.031 -38.662 1.00 96.56 278 TYR A C 1
ATOM 2241 O O . TYR A 1 278 ? 39.475 -8.669 -38.406 1.00 96.56 278 TYR A O 1
ATOM 2249 N N . ALA A 1 279 ? 41.649 -8.184 -38.695 1.00 96.81 279 ALA A N 1
ATOM 2250 C CA . ALA A 1 279 ? 41.493 -6.764 -38.392 1.00 96.81 279 ALA A CA 1
ATOM 2251 C C . ALA A 1 279 ? 40.500 -6.086 -39.346 1.00 96.81 279 ALA A C 1
ATOM 2253 O O . ALA A 1 279 ? 39.591 -5.398 -38.893 1.00 96.81 279 ALA A O 1
ATOM 2254 N N . SER A 1 280 ? 40.611 -6.345 -40.653 1.00 97.06 280 SER A N 1
ATOM 2255 C CA . SER A 1 280 ? 39.698 -5.776 -41.651 1.00 97.06 280 SER A CA 1
ATOM 2256 C C . SER A 1 280 ? 38.252 -6.235 -41.450 1.00 97.06 280 SER A C 1
ATOM 2258 O O . SER A 1 280 ? 37.354 -5.402 -41.381 1.00 97.06 280 SER A O 1
ATOM 2260 N N . TYR A 1 281 ? 38.010 -7.540 -41.294 1.00 98.31 281 TYR A N 1
ATOM 2261 C CA . TYR A 1 281 ? 36.656 -8.058 -41.078 1.00 98.31 281 TYR A CA 1
ATOM 2262 C C . TYR A 1 281 ? 36.052 -7.596 -39.745 1.00 98.31 281 TYR A C 1
ATOM 2264 O O . TYR A 1 281 ? 34.858 -7.317 -39.690 1.00 98.31 281 TYR A O 1
ATOM 2272 N N . TYR A 1 282 ? 36.858 -7.479 -38.686 1.00 98.31 282 TYR A N 1
ATOM 2273 C CA . TYR A 1 282 ? 36.405 -6.969 -37.390 1.00 98.31 282 TYR A CA 1
ATOM 2274 C C . TYR A 1 282 ? 36.029 -5.496 -37.475 1.00 98.31 282 TYR A C 1
ATOM 2276 O O . TYR A 1 282 ? 34.947 -5.117 -37.034 1.00 98.31 282 TYR A O 1
ATOM 2284 N N . ASN A 1 283 ? 36.883 -4.677 -38.092 1.00 98.38 283 ASN A N 1
ATOM 2285 C CA . ASN A 1 283 ? 36.612 -3.255 -38.255 1.00 98.38 283 ASN A CA 1
ATOM 2286 C C . ASN A 1 283 ? 35.364 -3.028 -39.117 1.00 98.38 283 ASN A C 1
ATOM 2288 O O . ASN A 1 283 ? 34.542 -2.191 -38.763 1.00 98.38 283 ASN A O 1
ATOM 2292 N N . LEU A 1 284 ? 35.164 -3.818 -40.179 1.00 98.56 284 LEU A N 1
ATOM 2293 C CA . LEU A 1 284 ? 33.935 -3.779 -40.978 1.00 98.56 284 LEU A CA 1
ATOM 2294 C C . LEU A 1 284 ? 32.702 -4.151 -40.156 1.00 98.56 284 LEU A C 1
ATOM 2296 O O . LEU A 1 284 ? 31.720 -3.414 -40.171 1.00 98.56 284 LEU A O 1
ATOM 2300 N N . ALA A 1 285 ? 32.753 -5.248 -39.398 1.00 98.56 285 ALA A N 1
ATOM 2301 C CA . ALA A 1 285 ? 31.649 -5.637 -38.525 1.00 98.56 285 ALA A CA 1
ATOM 2302 C C . ALA A 1 285 ? 31.310 -4.531 -37.506 1.00 98.56 285 ALA A C 1
ATOM 2304 O O . ALA A 1 285 ? 30.135 -4.236 -37.308 1.00 98.56 285 ALA A O 1
ATOM 2305 N N . GLN A 1 286 ? 32.315 -3.872 -36.920 1.00 97.94 286 GLN A N 1
ATOM 2306 C CA . GLN A 1 286 ? 32.112 -2.739 -36.011 1.00 97.94 286 GLN A CA 1
ATOM 2307 C C . GLN A 1 286 ? 31.508 -1.514 -36.711 1.00 97.94 286 GLN A C 1
ATOM 2309 O O . GLN A 1 286 ? 30.549 -0.934 -36.205 1.00 97.94 286 GLN A O 1
ATOM 2314 N N . LEU A 1 287 ? 32.018 -1.142 -37.889 1.00 98.19 287 LEU A N 1
ATOM 2315 C CA . LEU A 1 287 ? 31.483 -0.035 -38.688 1.00 98.19 287 LEU A CA 1
ATOM 2316 C C . LEU A 1 287 ? 29.991 -0.235 -38.966 1.00 98.19 287 LEU A C 1
ATOM 2318 O O . LEU A 1 287 ? 29.172 0.607 -38.608 1.00 98.19 287 LEU A O 1
ATOM 2322 N N . TYR A 1 288 ? 29.628 -1.388 -39.529 1.00 98.44 288 TYR A N 1
ATOM 2323 C CA . TYR A 1 288 ? 28.236 -1.699 -39.848 1.00 98.44 288 TYR A CA 1
ATOM 2324 C C . TYR A 1 288 ? 27.354 -1.850 -38.605 1.00 98.44 288 TYR A C 1
ATOM 2326 O O . TYR A 1 288 ? 26.165 -1.540 -38.665 1.00 98.44 288 TYR A O 1
ATOM 2334 N N . TYR A 1 289 ? 27.914 -2.272 -37.466 1.00 98.19 289 TYR A N 1
ATOM 2335 C CA . TYR A 1 289 ? 27.164 -2.355 -36.216 1.00 98.19 289 TYR A CA 1
ATOM 2336 C C . TYR A 1 289 ? 26.725 -0.976 -35.746 1.00 98.19 289 TYR A C 1
ATOM 2338 O O . TYR A 1 289 ? 25.579 -0.817 -35.339 1.00 98.19 289 TYR A O 1
ATOM 2346 N N . TYR A 1 290 ? 27.601 0.023 -35.825 1.00 97.25 290 TYR A N 1
ATOM 2347 C CA . TYR A 1 290 ? 27.278 1.396 -35.444 1.00 97.25 290 TYR A CA 1
ATOM 2348 C C . TYR A 1 290 ? 26.517 2.180 -36.521 1.00 97.25 290 TYR A C 1
ATOM 2350 O O . TYR A 1 290 ? 25.923 3.202 -36.205 1.00 97.25 290 TYR A O 1
ATOM 2358 N N . LEU A 1 291 ? 26.467 1.679 -37.756 1.00 96.88 291 LEU A N 1
ATOM 2359 C CA . LEU A 1 291 ? 25.579 2.176 -38.814 1.00 96.88 291 LEU A CA 1
ATOM 2360 C C . LEU A 1 291 ? 24.195 1.500 -38.822 1.00 96.88 291 LEU A C 1
ATOM 2362 O O . LEU A 1 291 ? 23.427 1.707 -39.754 1.00 96.88 291 LEU A O 1
ATOM 2366 N N . ASP A 1 292 ? 23.882 0.681 -37.812 1.00 97.75 292 ASP A N 1
ATOM 2367 C CA . ASP A 1 292 ? 22.621 -0.063 -37.683 1.00 97.75 292 ASP A CA 1
ATOM 2368 C C . ASP A 1 292 ? 22.295 -0.997 -38.861 1.00 97.75 292 ASP A C 1
ATOM 2370 O O . ASP A 1 292 ? 21.140 -1.149 -39.251 1.00 97.75 292 ASP A O 1
ATOM 2374 N N . GLN A 1 293 ? 23.309 -1.680 -39.404 1.00 97.56 293 GLN A N 1
ATOM 2375 C CA . GLN A 1 293 ? 23.158 -2.636 -40.511 1.00 97.56 293 GLN A CA 1
ATOM 2376 C C . GLN A 1 293 ? 23.460 -4.079 -40.062 1.00 97.56 293 GLN A C 1
ATOM 2378 O O . GLN A 1 293 ? 24.514 -4.627 -40.411 1.00 97.56 293 GLN A O 1
ATOM 2383 N N . PRO A 1 294 ? 22.581 -4.726 -39.268 1.00 98.19 294 PRO A N 1
ATOM 2384 C CA . PRO A 1 294 ? 22.882 -6.012 -38.635 1.00 98.19 294 PRO A CA 1
ATOM 2385 C C . PRO A 1 294 ? 23.188 -7.141 -39.633 1.00 98.19 294 PRO A C 1
ATOM 2387 O O . PRO A 1 294 ? 24.005 -8.013 -39.343 1.00 98.19 294 PRO A O 1
ATOM 2390 N N . GLU A 1 295 ? 22.616 -7.110 -40.830 1.00 98.19 295 GLU A N 1
ATOM 2391 C CA . GLU A 1 295 ? 22.842 -8.073 -41.911 1.00 98.19 295 GLU A CA 1
ATOM 2392 C C . GLU A 1 295 ? 24.296 -8.023 -42.385 1.00 98.19 295 GLU A C 1
ATOM 2394 O O . GLU A 1 295 ? 24.942 -9.060 -42.537 1.00 98.19 295 GLU A O 1
ATOM 2399 N N . LYS A 1 296 ? 24.846 -6.812 -42.531 1.00 98.38 296 LYS A N 1
ATOM 2400 C CA . LYS A 1 296 ? 26.255 -6.605 -42.875 1.00 98.38 296 LYS A CA 1
ATOM 2401 C C . LYS A 1 296 ? 27.182 -7.006 -41.735 1.00 98.38 296 LYS A C 1
ATOM 2403 O O . LYS A 1 296 ? 28.227 -7.606 -41.983 1.00 98.38 296 LYS A O 1
ATOM 2408 N N . VAL A 1 297 ? 26.790 -6.756 -40.484 1.00 98.62 297 VAL A N 1
ATOM 2409 C CA . VAL A 1 297 ? 27.549 -7.244 -39.321 1.00 98.62 297 VAL A CA 1
ATOM 2410 C C . VAL A 1 297 ? 27.651 -8.767 -39.348 1.00 98.62 297 VAL A C 1
ATOM 2412 O O . VAL A 1 297 ? 28.744 -9.298 -39.152 1.00 98.62 297 VAL A O 1
ATOM 2415 N N . ILE A 1 298 ? 26.548 -9.475 -39.619 1.00 98.56 298 ILE A N 1
ATOM 2416 C CA . ILE A 1 298 ? 26.529 -10.942 -39.724 1.00 98.56 298 ILE A CA 1
ATOM 2417 C C . ILE A 1 298 ? 27.440 -11.402 -40.865 1.00 98.56 298 ILE A C 1
ATOM 2419 O O . ILE A 1 298 ? 28.320 -12.225 -40.620 1.00 98.56 298 ILE A O 1
ATOM 2423 N N . GLU A 1 299 ? 27.312 -10.810 -42.057 1.00 98.44 299 GLU A N 1
ATOM 2424 C CA . GLU A 1 299 ? 28.136 -11.134 -43.232 1.00 98.44 299 GLU A CA 1
ATOM 2425 C C . GLU A 1 299 ? 29.644 -11.081 -42.908 1.00 98.44 299 GLU A C 1
ATOM 2427 O O . GLU A 1 299 ? 30.394 -12.029 -43.163 1.00 98.44 299 GLU A O 1
ATOM 2432 N N . TYR A 1 300 ? 30.109 -9.987 -42.298 1.00 98.38 300 TYR A N 1
ATOM 2433 C CA . TYR A 1 300 ? 31.526 -9.818 -41.958 1.00 98.38 300 TYR A CA 1
ATOM 2434 C C . TYR A 1 300 ? 31.964 -10.634 -40.739 1.00 98.38 300 TYR A C 1
ATOM 2436 O O . TYR A 1 300 ? 33.118 -11.064 -40.657 1.00 98.38 300 TYR A O 1
ATOM 2444 N N . SER A 1 301 ? 31.046 -10.940 -39.828 1.00 98.38 301 SER A N 1
ATOM 2445 C CA . SER A 1 301 ? 31.324 -11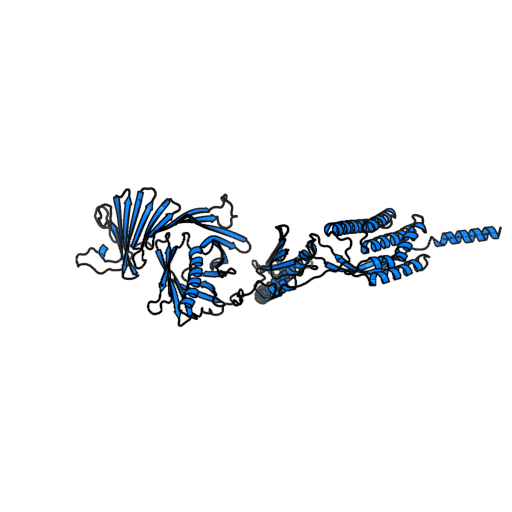.806 -38.682 1.00 98.38 301 SER A CA 1
ATOM 2446 C C . SER A 1 301 ? 31.447 -13.281 -39.067 1.00 98.38 301 SER A C 1
ATOM 2448 O O . SER A 1 301 ? 32.265 -14.007 -38.499 1.00 98.38 301 SER A O 1
ATOM 2450 N N . GLU A 1 302 ? 30.703 -13.741 -40.071 1.00 98.44 302 GLU A N 1
ATOM 2451 C CA . GLU A 1 302 ? 30.886 -15.070 -40.658 1.00 98.44 302 GLU A CA 1
ATOM 2452 C C . GLU A 1 302 ? 32.246 -15.175 -41.357 1.00 98.44 302 GLU A C 1
ATOM 2454 O O . GLU A 1 302 ? 32.967 -16.160 -41.166 1.00 98.44 302 GLU A O 1
ATOM 2459 N N . LYS A 1 303 ? 32.667 -14.115 -42.062 1.00 97.44 303 LYS A N 1
ATOM 2460 C CA . LYS A 1 303 ? 34.019 -14.005 -42.637 1.00 97.44 303 LYS A CA 1
ATOM 2461 C C . LYS A 1 303 ? 35.113 -14.040 -41.556 1.00 97.44 303 LYS A C 1
ATOM 2463 O O . LYS A 1 303 ? 36.126 -14.714 -41.753 1.00 97.44 303 LYS A O 1
ATOM 2468 N N . LEU A 1 304 ? 34.910 -13.407 -40.391 1.00 95.81 304 LEU A N 1
ATOM 2469 C CA . LEU A 1 304 ? 35.814 -13.528 -39.231 1.00 95.81 304 LEU A CA 1
ATOM 2470 C C . LEU A 1 304 ? 35.963 -14.977 -38.756 1.00 95.81 304 LEU A C 1
ATOM 2472 O O . LEU A 1 304 ? 37.082 -15.448 -38.532 1.00 95.81 304 LEU A O 1
ATOM 2476 N N . ILE A 1 305 ? 34.843 -15.691 -38.612 1.00 97.50 305 ILE A N 1
ATOM 2477 C CA . ILE A 1 305 ? 34.824 -17.086 -38.155 1.00 97.50 305 ILE A CA 1
ATOM 2478 C C . ILE A 1 305 ? 35.527 -17.991 -39.171 1.00 97.50 305 ILE A C 1
ATOM 2480 O O . ILE A 1 305 ? 36.361 -18.818 -38.784 1.00 97.50 305 ILE A O 1
ATOM 2484 N N . ALA A 1 306 ? 35.223 -17.808 -40.458 1.00 96.81 306 ALA A N 1
ATOM 2485 C CA . ALA A 1 306 ? 35.830 -18.548 -41.559 1.00 96.81 306 ALA A CA 1
ATOM 2486 C C . ALA A 1 306 ? 37.345 -18.306 -41.648 1.00 96.81 306 ALA A C 1
ATOM 2488 O O . ALA A 1 306 ? 38.108 -19.237 -41.893 1.00 96.81 306 ALA A O 1
ATOM 2489 N N . ASN A 1 307 ? 37.799 -17.082 -41.362 1.00 95.12 307 ASN A N 1
ATOM 2490 C CA . ASN A 1 307 ? 39.215 -16.723 -41.341 1.00 95.12 307 ASN A CA 1
ATOM 2491 C C . ASN A 1 307 ? 40.017 -17.430 -40.230 1.00 95.12 307 ASN A C 1
ATOM 2493 O O . ASN A 1 307 ? 41.238 -17.466 -40.313 1.00 95.12 307 ASN A O 1
ATOM 2497 N N . ASN A 1 308 ? 39.375 -18.014 -39.209 1.00 93.12 308 ASN A N 1
ATOM 2498 C CA . ASN A 1 308 ? 40.005 -18.914 -38.228 1.00 93.12 308 ASN A CA 1
ATOM 2499 C C . ASN A 1 308 ? 41.257 -18.340 -37.513 1.00 93.12 308 ASN A C 1
ATOM 2501 O O . ASN A 1 308 ? 42.206 -19.070 -37.217 1.00 93.12 308 ASN A O 1
ATOM 2505 N N . TYR A 1 309 ? 41.278 -17.028 -37.247 1.00 92.38 309 TYR A N 1
ATOM 2506 C CA . TYR A 1 309 ? 42.286 -16.390 -36.387 1.00 92.38 309 TYR A CA 1
ATOM 2507 C C . TYR A 1 309 ? 41.800 -16.319 -34.936 1.00 92.38 309 TYR A C 1
ATOM 2509 O O . TYR A 1 309 ? 42.396 -16.941 -34.061 1.00 92.38 309 TYR A O 1
ATOM 2517 N N . ASP A 1 310 ? 40.680 -15.625 -34.724 1.00 91.38 310 ASP A N 1
ATOM 2518 C CA . ASP A 1 310 ? 39.907 -15.614 -33.486 1.00 91.38 310 ASP A CA 1
ATOM 2519 C C . ASP A 1 310 ? 38.418 -15.707 -33.843 1.00 91.38 310 ASP A C 1
ATOM 2521 O O . ASP A 1 310 ? 37.831 -14.804 -34.439 1.00 91.38 310 ASP A O 1
ATOM 2525 N N . LYS A 1 311 ? 37.814 -16.855 -33.530 1.00 94.69 311 LYS A N 1
ATOM 2526 C CA . LYS A 1 311 ? 36.404 -17.141 -33.830 1.00 94.69 311 LYS A CA 1
ATOM 2527 C C . LYS A 1 311 ? 35.454 -16.548 -32.788 1.00 94.69 311 LYS A C 1
ATOM 2529 O O . LYS A 1 311 ? 34.252 -16.488 -33.045 1.00 94.69 311 LYS A O 1
ATOM 2534 N N . SER A 1 312 ? 35.957 -16.190 -31.606 1.00 96.06 312 SER A N 1
ATOM 2535 C CA . SER A 1 312 ? 35.137 -15.735 -30.483 1.00 96.06 312 SER A CA 1
ATOM 2536 C C . SER A 1 312 ? 34.491 -14.386 -30.782 1.00 96.06 312 SER A C 1
ATOM 2538 O O . SER A 1 312 ? 33.295 -14.204 -30.537 1.00 96.06 312 SER A O 1
ATOM 2540 N N . ASP A 1 313 ? 35.246 -13.475 -31.396 1.00 95.69 313 ASP A N 1
ATOM 2541 C CA . ASP A 1 313 ? 34.744 -12.147 -31.750 1.00 95.69 313 ASP A CA 1
ATOM 2542 C C . ASP A 1 313 ? 33.648 -12.213 -32.806 1.00 95.69 313 ASP A C 1
ATOM 2544 O O . ASP A 1 313 ? 32.594 -11.612 -32.623 1.00 95.69 313 ASP A O 1
ATOM 2548 N N . GLY A 1 314 ? 33.826 -13.021 -33.857 1.00 97.12 314 GLY A N 1
ATOM 2549 C CA . GLY A 1 314 ? 32.782 -13.212 -34.867 1.00 97.12 314 GLY A CA 1
ATOM 2550 C C . GLY A 1 314 ? 31.493 -13.789 -34.269 1.00 97.12 314 GLY A C 1
ATOM 2551 O O . GLY A 1 314 ? 30.403 -13.291 -34.538 1.00 97.12 314 GLY A O 1
ATOM 2552 N N . LYS A 1 315 ? 31.590 -14.777 -33.367 1.00 98.12 315 LYS A N 1
ATOM 2553 C CA . LYS A 1 315 ? 30.412 -15.308 -32.651 1.00 98.12 315 LYS A CA 1
ATOM 2554 C C . LYS A 1 315 ? 29.734 -14.245 -31.778 1.00 98.12 315 LYS A C 1
ATOM 2556 O O . LYS A 1 315 ? 28.506 -14.198 -31.710 1.00 98.12 315 LYS A O 1
ATOM 2561 N N . SER A 1 316 ? 30.522 -13.403 -31.114 1.00 97.62 316 SER A N 1
ATOM 2562 C CA . SER A 1 316 ? 30.014 -12.328 -30.256 1.00 97.62 316 SER A CA 1
ATOM 2563 C C . SER A 1 316 ? 29.326 -11.232 -31.073 1.00 97.62 316 SER A C 1
ATOM 2565 O O . SER A 1 316 ? 28.220 -10.826 -30.726 1.00 97.62 316 SER A O 1
ATOM 2567 N N . MET A 1 317 ? 29.908 -10.831 -32.204 1.00 97.56 317 MET A N 1
ATOM 2568 C CA . MET A 1 317 ? 29.327 -9.843 -33.117 1.00 97.56 317 MET A CA 1
ATOM 2569 C C . MET A 1 317 ? 28.039 -10.345 -33.774 1.00 97.56 317 MET A C 1
ATOM 2571 O O . MET A 1 317 ? 27.065 -9.601 -33.820 1.00 97.56 317 MET A O 1
ATOM 2575 N N . ILE A 1 318 ? 27.951 -11.626 -34.161 1.00 98.56 318 ILE A N 1
ATOM 2576 C CA . ILE A 1 318 ? 26.684 -12.229 -34.624 1.00 98.56 318 ILE A CA 1
ATOM 2577 C C . ILE A 1 318 ? 25.611 -12.152 -33.532 1.00 98.56 318 ILE A C 1
ATOM 2579 O O . ILE A 1 318 ? 24.451 -11.850 -33.816 1.00 98.56 318 ILE A O 1
ATOM 2583 N N . LYS A 1 319 ? 25.967 -12.408 -32.266 1.00 98.44 319 LYS A N 1
ATOM 2584 C CA . LYS A 1 319 ? 25.027 -12.272 -31.145 1.00 98.44 319 LYS A CA 1
ATOM 2585 C C . LYS A 1 319 ? 24.549 -10.824 -30.993 1.00 98.44 319 LYS A C 1
ATOM 2587 O O . LYS A 1 319 ? 23.352 -10.615 -30.799 1.00 98.44 319 LYS A O 1
ATOM 2592 N N . TYR A 1 320 ? 25.448 -9.846 -31.099 1.00 97.62 320 TYR A N 1
ATOM 2593 C CA . TYR A 1 320 ? 25.096 -8.424 -31.034 1.00 97.62 320 TYR A CA 1
ATOM 2594 C C . TYR A 1 320 ? 24.232 -7.980 -32.214 1.00 97.62 320 TYR A C 1
ATOM 2596 O O . TYR A 1 320 ? 23.229 -7.311 -31.994 1.00 97.62 320 TYR A O 1
ATOM 2604 N N . ALA A 1 321 ? 24.545 -8.413 -33.434 1.00 98.44 321 ALA A N 1
ATOM 2605 C CA . ALA A 1 321 ? 23.761 -8.114 -34.629 1.00 98.44 321 ALA A CA 1
ATOM 2606 C C . ALA A 1 321 ? 22.336 -8.671 -34.540 1.00 98.44 321 ALA A C 1
ATOM 2608 O O . ALA A 1 321 ? 21.369 -7.969 -34.816 1.00 98.44 321 ALA A O 1
ATOM 2609 N N . ASN A 1 322 ? 22.188 -9.918 -34.085 1.00 98.44 322 ASN A N 1
ATOM 2610 C CA . ASN A 1 322 ? 20.871 -10.525 -33.899 1.00 98.44 322 ASN A CA 1
ATOM 2611 C C . ASN A 1 322 ? 20.051 -9.830 -32.805 1.00 98.44 322 ASN A C 1
ATOM 2613 O O . ASN A 1 322 ? 18.839 -9.683 -32.959 1.00 98.44 322 ASN A O 1
ATOM 2617 N N . ALA A 1 323 ? 20.695 -9.414 -31.710 1.00 97.81 323 ALA A N 1
ATOM 2618 C CA . ALA A 1 323 ? 20.038 -8.627 -30.671 1.00 97.81 323 ALA A CA 1
ATOM 2619 C C . ALA A 1 323 ? 19.597 -7.261 -31.214 1.00 97.81 323 ALA A C 1
ATOM 2621 O O . ALA A 1 323 ? 18.435 -6.906 -31.063 1.00 97.81 323 ALA A O 1
ATOM 2622 N N . LEU A 1 324 ? 20.484 -6.562 -31.931 1.00 97.88 324 LEU A N 1
ATOM 2623 C CA . LEU A 1 324 ? 20.191 -5.276 -32.558 1.00 97.88 324 LEU A CA 1
ATOM 2624 C C . LEU A 1 324 ? 19.014 -5.374 -33.531 1.00 97.88 324 LEU A C 1
ATOM 2626 O O . LEU A 1 324 ? 18.078 -4.594 -33.415 1.00 97.88 324 LEU A O 1
ATOM 2630 N N . ARG A 1 325 ? 19.018 -6.360 -34.436 1.00 97.94 325 ARG A N 1
ATOM 2631 C CA . ARG A 1 325 ? 17.909 -6.598 -35.369 1.00 97.94 325 ARG A CA 1
ATOM 2632 C C . ARG A 1 325 ? 16.587 -6.787 -34.631 1.00 97.94 325 ARG A C 1
ATOM 2634 O O . ARG A 1 325 ? 15.613 -6.106 -34.919 1.00 97.94 325 ARG A O 1
ATOM 2641 N N . LYS A 1 326 ? 16.577 -7.657 -33.617 1.00 97.88 326 LYS A N 1
ATOM 2642 C CA . LYS A 1 326 ? 15.387 -7.903 -32.796 1.00 97.88 326 LYS A CA 1
ATOM 2643 C C . LYS A 1 326 ? 14.898 -6.634 -32.095 1.00 97.88 326 LYS A C 1
ATOM 2645 O O . LYS A 1 326 ? 13.690 -6.433 -31.986 1.00 97.88 326 LYS A O 1
ATOM 2650 N N . ASP A 1 327 ? 15.814 -5.817 -31.590 1.00 97.25 327 ASP A N 1
ATOM 2651 C CA . ASP A 1 327 ? 15.479 -4.580 -30.894 1.00 97.25 327 ASP A CA 1
ATOM 2652 C C . ASP A 1 327 ? 14.914 -3.531 -31.866 1.00 97.25 327 ASP A C 1
ATOM 2654 O O . ASP A 1 327 ? 13.886 -2.930 -31.553 1.00 97.25 327 ASP A O 1
ATOM 2658 N N . LEU A 1 328 ? 15.512 -3.368 -33.053 1.00 97.75 328 LEU A N 1
ATOM 2659 C CA . LEU A 1 328 ? 15.010 -2.506 -34.134 1.00 97.75 328 LEU A CA 1
ATOM 2660 C C . LEU A 1 328 ? 13.592 -2.920 -34.555 1.00 97.75 328 LEU A C 1
ATOM 2662 O O . LEU A 1 328 ? 12.674 -2.098 -34.516 1.00 97.75 328 LEU A O 1
ATOM 2666 N N . ASP A 1 329 ? 13.390 -4.211 -34.839 1.00 97.56 329 ASP A N 1
ATOM 2667 C CA . ASP A 1 329 ? 12.096 -4.773 -35.240 1.00 97.56 329 ASP A CA 1
ATOM 2668 C C . ASP A 1 329 ? 11.029 -4.555 -34.161 1.00 97.56 329 ASP A C 1
ATOM 2670 O O . ASP A 1 329 ? 9.919 -4.097 -34.436 1.00 97.56 329 ASP A O 1
ATOM 2674 N N . LYS A 1 330 ? 11.368 -4.848 -32.898 1.00 97.56 330 LYS A N 1
ATOM 2675 C CA . LYS A 1 330 ? 10.440 -4.721 -31.768 1.00 97.56 330 LYS A CA 1
ATOM 2676 C C . LYS A 1 330 ? 10.005 -3.279 -31.521 1.00 97.56 330 LYS A C 1
ATOM 2678 O O . LYS A 1 330 ? 8.878 -3.054 -31.086 1.00 97.56 330 LYS A O 1
ATOM 2683 N N . ASN A 1 331 ? 10.903 -2.329 -31.757 1.00 97.38 331 ASN A N 1
ATOM 2684 C CA . ASN A 1 331 ? 10.659 -0.903 -31.565 1.00 97.38 331 ASN A CA 1
ATOM 2685 C C . ASN A 1 331 ? 10.117 -0.221 -32.829 1.00 97.38 331 ASN A C 1
ATOM 2687 O O . ASN A 1 331 ? 9.773 0.954 -32.765 1.00 97.38 331 ASN A O 1
ATOM 2691 N N . GLN A 1 332 ? 10.013 -0.950 -33.946 1.00 96.88 332 GLN A N 1
ATOM 2692 C CA . GLN A 1 332 ? 9.561 -0.447 -35.246 1.00 96.88 332 GLN A CA 1
ATOM 2693 C C . GLN A 1 332 ? 10.367 0.764 -35.737 1.00 96.88 332 GLN A C 1
ATOM 2695 O O . GLN A 1 332 ? 9.832 1.694 -36.338 1.00 96.88 332 GLN A O 1
ATOM 2700 N N . VAL A 1 333 ? 11.678 0.744 -35.491 1.00 95.69 333 VAL A N 1
ATOM 2701 C CA . VAL A 1 333 ? 12.615 1.781 -35.934 1.00 95.69 333 VAL A CA 1
ATOM 2702 C C . VAL A 1 333 ? 13.678 1.174 -36.836 1.00 95.69 333 VAL A C 1
ATOM 2704 O O . VAL A 1 333 ? 14.055 0.017 -36.688 1.00 95.69 333 VAL A O 1
ATOM 2707 N N . LYS A 1 334 ? 14.183 1.975 -37.775 1.00 94.69 334 LYS A N 1
ATOM 2708 C CA . LYS A 1 334 ? 15.256 1.557 -38.691 1.00 94.69 334 LYS A CA 1
ATOM 2709 C C . LYS A 1 334 ? 16.655 1.830 -38.143 1.00 94.69 334 LYS A C 1
ATOM 2711 O O . LYS A 1 334 ? 17.623 1.309 -38.674 1.00 94.69 334 LYS A O 1
ATOM 2716 N N . SER A 1 335 ? 16.756 2.658 -37.106 1.00 96.19 335 SER A N 1
ATOM 2717 C CA . SER A 1 335 ? 18.024 3.064 -36.511 1.00 96.19 335 SER A CA 1
ATOM 2718 C C . SER A 1 335 ? 17.850 3.420 -35.031 1.00 96.19 335 SER A C 1
ATOM 2720 O O . SER A 1 335 ? 16.762 3.785 -34.585 1.00 96.19 335 SER A O 1
ATOM 2722 N N . ARG A 1 336 ? 18.945 3.320 -34.274 1.00 97.69 336 ARG A N 1
ATOM 2723 C CA . ARG A 1 336 ? 19.148 3.796 -32.900 1.00 97.69 336 ARG A CA 1
ATOM 2724 C C . ARG A 1 336 ? 19.525 5.280 -32.834 1.00 97.69 336 ARG A C 1
ATOM 2726 O O . ARG A 1 336 ? 19.841 5.774 -31.754 1.00 97.69 336 ARG A O 1
ATOM 2733 N N . HIS A 1 337 ? 19.540 5.973 -33.966 1.00 96.75 337 HIS A N 1
ATOM 2734 C CA . HIS A 1 337 ? 19.954 7.363 -34.074 1.00 96.75 337 HIS A CA 1
ATOM 2735 C C . HIS A 1 337 ? 18.757 8.260 -34.384 1.00 96.75 337 HIS A C 1
ATOM 2737 O O . HIS A 1 337 ? 18.421 8.514 -35.539 1.00 96.75 337 HIS A O 1
ATOM 2743 N N . PHE A 1 338 ? 18.072 8.696 -33.332 1.00 94.62 338 PHE A N 1
ATOM 2744 C CA . PHE A 1 338 ? 16.910 9.569 -33.413 1.00 94.62 338 PHE A CA 1
ATOM 2745 C C . PHE A 1 338 ? 16.761 10.403 -32.141 1.00 94.62 338 PHE A C 1
ATOM 2747 O O . PHE A 1 338 ? 17.229 10.044 -31.059 1.00 94.62 338 PHE A O 1
ATOM 2754 N N . LYS A 1 339 ? 16.073 11.537 -32.271 1.00 94.50 339 LYS A N 1
ATOM 2755 C CA . LYS A 1 339 ? 15.831 12.451 -31.157 1.00 94.50 339 LYS A CA 1
ATOM 2756 C C . LYS A 1 339 ? 14.975 11.786 -30.075 1.00 94.50 339 LYS A C 1
ATOM 2758 O O . LYS A 1 339 ? 13.865 11.337 -30.345 1.00 94.50 339 LYS A O 1
ATOM 2763 N N . VAL A 1 340 ? 15.471 11.800 -28.839 1.00 94.75 340 VAL A N 1
ATOM 2764 C CA . VAL A 1 340 ? 14.744 11.347 -27.645 1.00 94.75 340 VAL A CA 1
ATOM 2765 C C . VAL A 1 340 ? 14.365 12.563 -26.807 1.00 94.75 340 VAL A C 1
ATOM 2767 O O . VAL A 1 340 ? 15.237 13.306 -26.358 1.00 94.75 340 VAL A O 1
ATOM 2770 N N . VAL A 1 341 ? 13.068 12.763 -26.580 1.00 94.56 341 VAL A N 1
ATOM 2771 C CA . VAL A 1 341 ? 12.545 13.862 -25.757 1.00 94.56 341 VAL A CA 1
ATOM 2772 C C . VAL A 1 341 ? 12.108 13.309 -24.404 1.00 94.56 341 VAL A C 1
ATOM 2774 O O . VAL A 1 341 ? 11.370 12.335 -24.336 1.00 94.56 341 VAL A O 1
ATOM 2777 N N . THR A 1 342 ? 12.605 13.899 -23.317 1.00 95.50 342 THR A N 1
ATOM 2778 C CA . THR A 1 342 ? 12.204 13.547 -21.946 1.00 95.50 342 THR A CA 1
ATOM 2779 C C . THR A 1 342 ? 11.748 14.814 -21.253 1.00 95.50 342 THR A C 1
ATOM 2781 O O . THR A 1 342 ? 12.497 15.787 -21.205 1.00 95.50 342 THR A O 1
ATOM 2784 N N . GLU A 1 343 ? 10.538 14.799 -20.713 1.00 95.06 343 GLU A N 1
ATOM 2785 C CA . GLU A 1 343 ? 9.930 15.968 -20.084 1.00 95.06 343 GLU A CA 1
ATOM 2786 C C . GLU A 1 343 ? 9.412 15.604 -18.698 1.00 95.06 343 GLU A C 1
ATOM 2788 O O . GLU A 1 343 ? 8.843 14.528 -18.499 1.00 95.06 343 GLU A O 1
ATOM 2793 N N . ASP A 1 344 ? 9.564 16.515 -17.739 1.00 93.69 344 ASP A N 1
ATOM 2794 C CA . ASP A 1 344 ? 8.890 16.412 -16.450 1.00 93.69 344 ASP A CA 1
ATOM 2795 C C . ASP A 1 344 ? 7.803 17.485 -16.348 1.00 93.69 344 ASP A C 1
ATOM 2797 O O . ASP A 1 344 ? 8.084 18.667 -16.160 1.00 93.69 344 ASP A O 1
ATOM 2801 N N . ARG A 1 345 ? 6.547 17.056 -16.490 1.00 93.00 345 ARG A N 1
ATOM 2802 C CA . ARG A 1 345 ? 5.347 17.881 -16.322 1.00 93.00 345 ARG A CA 1
ATOM 2803 C C . ARG A 1 345 ? 4.563 17.495 -15.071 1.00 93.00 345 ARG A C 1
ATOM 2805 O O . ARG A 1 345 ? 3.413 17.889 -14.914 1.00 93.00 345 ARG A O 1
ATOM 2812 N N . SER A 1 346 ? 5.169 16.745 -14.150 1.00 86.62 346 SER A N 1
ATOM 2813 C CA . SER A 1 346 ? 4.496 16.295 -12.925 1.00 86.62 346 SER A CA 1
ATOM 2814 C C . SER A 1 346 ? 4.099 17.433 -11.986 1.00 86.62 346 SER A C 1
ATOM 2816 O O . SER A 1 346 ? 3.198 17.259 -11.170 1.00 86.62 346 SER A O 1
ATOM 2818 N N . ASN A 1 347 ? 4.717 18.604 -12.147 1.00 84.00 347 ASN A N 1
ATOM 2819 C CA . ASN A 1 347 ? 4.394 19.819 -11.405 1.00 84.00 347 ASN A CA 1
ATOM 2820 C C . ASN A 1 347 ? 3.599 20.848 -12.230 1.00 84.00 347 ASN A C 1
ATOM 2822 O O . ASN A 1 347 ? 3.365 21.941 -11.727 1.00 84.00 347 ASN A O 1
ATOM 2826 N N . ASP A 1 348 ? 3.191 20.534 -13.466 1.00 82.56 348 ASP A N 1
ATOM 2827 C CA . ASP A 1 348 ? 2.465 21.470 -14.333 1.00 82.56 348 ASP A CA 1
ATOM 2828 C C . ASP A 1 348 ? 1.052 21.741 -13.775 1.00 82.56 348 ASP A C 1
ATOM 2830 O O . ASP A 1 348 ? 0.222 20.824 -13.763 1.00 82.56 348 ASP A O 1
ATOM 2834 N N . PRO A 1 349 ? 0.746 22.973 -13.321 1.00 70.62 349 PRO A N 1
ATOM 2835 C CA . PRO A 1 349 ? -0.547 23.303 -12.723 1.00 70.62 349 PRO A CA 1
ATOM 2836 C C . PRO A 1 349 ? -1.723 23.128 -13.689 1.00 70.62 349 PRO A C 1
ATOM 2838 O O . PRO A 1 349 ? -2.833 22.852 -13.244 1.00 70.62 349 PRO A O 1
ATOM 2841 N N . SER A 1 350 ? -1.493 23.253 -15.002 1.00 74.94 350 SER A N 1
ATOM 2842 C CA . SER A 1 350 ? -2.537 23.111 -16.028 1.00 74.94 350 SER A CA 1
ATOM 2843 C C . SER A 1 350 ? -2.957 21.657 -16.266 1.00 74.94 350 SER A C 1
ATOM 2845 O O . SER A 1 350 ? -4.054 21.391 -16.753 1.00 74.94 350 SER A O 1
ATOM 2847 N N . LEU A 1 351 ? -2.087 20.712 -15.896 1.00 69.56 351 LEU A N 1
ATOM 2848 C CA . LEU A 1 351 ? -2.310 19.267 -15.998 1.00 69.56 351 LEU A CA 1
ATOM 2849 C C . LEU A 1 351 ? -2.718 18.649 -14.656 1.00 69.56 351 LEU A C 1
ATOM 2851 O O . LEU A 1 351 ? -3.037 17.457 -14.575 1.00 69.56 351 LEU A O 1
ATOM 2855 N N . GLN A 1 352 ? -2.725 19.449 -13.591 1.00 57.06 352 GLN A N 1
ATOM 2856 C CA . GLN A 1 352 ? -3.392 19.088 -12.353 1.00 57.06 352 GLN A CA 1
ATOM 2857 C C . GLN A 1 352 ? -4.907 19.242 -12.564 1.00 57.06 352 GLN A C 1
ATOM 2859 O O . GLN A 1 352 ? -5.345 20.194 -13.208 1.00 57.06 352 GLN A O 1
ATOM 2864 N N . PRO A 1 353 ? -5.736 18.297 -12.085 1.00 49.03 353 PRO A N 1
ATOM 2865 C CA . PRO A 1 353 ? -7.186 18.446 -12.169 1.00 49.03 353 PRO A CA 1
ATOM 2866 C C . PRO A 1 353 ? -7.581 19.791 -11.555 1.00 49.03 353 PRO A C 1
ATOM 2868 O O . PRO A 1 353 ? -7.057 20.126 -10.496 1.00 49.03 353 PRO A O 1
ATOM 2871 N N . ALA A 1 354 ? -8.462 20.541 -12.232 1.00 38.47 354 ALA A N 1
ATOM 2872 C CA . ALA A 1 354 ? -8.885 21.883 -11.835 1.00 38.47 354 ALA A CA 1
ATOM 2873 C C . ALA A 1 354 ? -9.143 21.951 -10.324 1.00 38.47 354 ALA A C 1
ATOM 2875 O O . ALA A 1 354 ? -10.126 21.413 -9.808 1.00 38.47 354 ALA A O 1
ATOM 2876 N N . VAL A 1 355 ? -8.210 22.582 -9.618 1.00 34.47 355 VAL A N 1
ATOM 2877 C CA . VAL A 1 355 ? -8.303 22.817 -8.187 1.00 34.47 355 VAL A CA 1
ATOM 2878 C C . VAL A 1 355 ? -9.236 24.013 -8.025 1.00 34.47 355 VAL A C 1
ATOM 2880 O O . VAL A 1 355 ? -8.817 25.158 -8.150 1.00 34.47 355 VAL A O 1
ATOM 2883 N N . VAL A 1 356 ? -10.520 23.761 -7.756 1.00 32.38 356 VAL A N 1
ATOM 2884 C CA . VAL A 1 356 ? -11.281 24.686 -6.905 1.00 32.38 356 VAL A CA 1
ATOM 2885 C C . VAL A 1 356 ? -10.481 24.728 -5.610 1.00 32.38 356 VAL A C 1
ATOM 2887 O O . VAL A 1 356 ? -10.292 23.665 -5.020 1.00 32.38 356 VAL A O 1
ATOM 2890 N N . GLU A 1 357 ? -9.923 25.884 -5.239 1.00 29.97 357 GLU A N 1
ATOM 2891 C CA . GLU A 1 357 ? -9.041 26.033 -4.075 1.00 29.97 357 GLU A CA 1
ATOM 2892 C C . GLU A 1 357 ? -9.719 25.520 -2.797 1.00 29.97 357 GLU A C 1
ATOM 2894 O O . GLU A 1 357 ? -10.398 26.229 -2.059 1.00 29.97 357 GLU A O 1
ATOM 2899 N N . ALA A 1 358 ? -9.520 24.232 -2.544 1.00 33.25 358 ALA A N 1
ATOM 2900 C CA . ALA A 1 358 ? -9.648 23.588 -1.262 1.00 33.25 358 ALA A CA 1
ATOM 2901 C C . ALA A 1 358 ? -8.229 23.510 -0.678 1.00 33.25 358 ALA A C 1
ATOM 2903 O O . ALA A 1 358 ? -7.298 23.128 -1.395 1.00 33.25 358 ALA A O 1
ATOM 2904 N N . PRO A 1 359 ? -8.030 23.840 0.609 1.00 31.38 359 PRO A N 1
ATOM 2905 C CA . PRO A 1 359 ? -6.707 23.829 1.217 1.00 31.38 359 PRO A CA 1
ATOM 2906 C C . PRO A 1 359 ? -6.072 22.439 1.114 1.00 31.38 359 PRO A C 1
ATOM 2908 O O . PRO A 1 359 ? -6.700 21.422 1.414 1.00 31.38 359 PRO A O 1
ATOM 2911 N N . ILE A 1 360 ? -4.811 22.415 0.691 1.00 27.78 360 ILE A N 1
ATOM 2912 C CA . ILE A 1 360 ? -3.980 21.229 0.475 1.00 27.78 360 ILE A CA 1
ATOM 2913 C C . ILE A 1 360 ? -3.942 20.355 1.744 1.00 27.78 360 ILE A C 1
ATOM 2915 O O . ILE A 1 360 ? -3.428 20.761 2.789 1.00 27.78 360 ILE A O 1
ATOM 2919 N N . VAL A 1 361 ? -4.435 19.116 1.648 1.00 30.23 361 VAL A N 1
ATOM 2920 C CA . VAL A 1 361 ? -4.289 18.091 2.695 1.00 30.23 361 VAL A CA 1
ATOM 2921 C C . VAL A 1 361 ? -2.958 17.363 2.489 1.00 30.23 361 VAL A C 1
ATOM 2923 O O . VAL A 1 361 ? -2.837 16.452 1.672 1.00 30.23 361 VAL A O 1
ATOM 2926 N N . LYS A 1 362 ? -1.937 17.766 3.256 1.00 30.27 362 LYS A N 1
ATOM 2927 C CA . LYS A 1 362 ? -0.762 16.931 3.543 1.00 30.27 362 LYS A CA 1
ATOM 2928 C C . LYS A 1 362 ? -1.223 15.729 4.371 1.00 30.27 362 LYS A C 1
ATOM 2930 O O . LYS A 1 362 ? -1.899 15.909 5.379 1.00 30.27 362 LYS A O 1
ATOM 2935 N N . THR A 1 363 ? -0.804 14.514 4.020 1.00 30.33 363 THR A N 1
ATOM 2936 C CA . THR A 1 363 ? -0.769 13.416 4.998 1.00 30.33 363 THR A CA 1
ATOM 2937 C C . THR A 1 363 ? 0.301 13.776 6.027 1.00 30.33 363 THR A C 1
ATOM 2939 O O . THR A 1 363 ? 1.491 13.567 5.795 1.00 30.33 363 THR A O 1
ATOM 2942 N N . ILE A 1 364 ? -0.107 14.418 7.118 1.00 29.53 364 ILE A N 1
ATOM 2943 C CA . ILE A 1 364 ? 0.758 14.681 8.263 1.00 29.53 364 ILE A CA 1
ATOM 2944 C C . ILE A 1 364 ? 0.969 13.334 8.951 1.00 29.53 364 ILE A C 1
ATOM 2946 O O . ILE A 1 364 ? 0.029 12.728 9.458 1.00 29.53 364 ILE A O 1
ATOM 2950 N N . ILE A 1 365 ? 2.210 12.858 8.957 1.00 31.58 365 ILE A N 1
ATOM 2951 C CA . ILE A 1 365 ? 2.660 11.993 10.042 1.00 31.58 365 ILE A CA 1
ATOM 2952 C C . ILE A 1 365 ? 2.657 12.901 11.260 1.00 31.58 365 ILE A C 1
ATOM 2954 O O . ILE A 1 365 ? 3.428 13.860 11.317 1.00 31.58 365 ILE A O 1
ATOM 2958 N N . ILE A 1 366 ? 1.706 12.670 12.159 1.00 31.80 366 ILE A N 1
ATOM 2959 C CA . ILE A 1 366 ? 1.583 13.424 13.399 1.00 31.80 366 ILE A CA 1
ATOM 2960 C C . ILE A 1 366 ? 2.792 13.010 14.245 1.00 31.80 366 ILE A C 1
ATOM 2962 O O . ILE A 1 366 ? 2.762 11.992 14.935 1.00 31.80 366 ILE A O 1
ATOM 2966 N N . GLU A 1 367 ? 3.886 13.779 14.183 1.00 32.97 367 GLU A N 1
ATOM 2967 C CA . GLU A 1 367 ? 4.688 13.964 15.396 1.00 32.97 367 GLU A CA 1
ATOM 2968 C C . GLU A 1 367 ? 3.686 14.308 16.494 1.00 32.97 367 GLU A C 1
ATOM 2970 O O . GLU A 1 367 ? 2.807 15.126 16.232 1.00 32.97 367 GLU A O 1
ATOM 2975 N N . LYS A 1 368 ? 3.768 13.660 17.665 1.00 35.91 368 LYS A N 1
ATOM 2976 C CA . LYS A 1 368 ? 2.955 13.989 18.847 1.00 35.91 368 LYS A CA 1
ATOM 2977 C C . LYS A 1 368 ? 3.134 15.478 19.195 1.00 35.91 368 LYS A C 1
ATOM 2979 O O . LYS A 1 368 ? 3.918 15.822 20.070 1.00 35.91 368 LYS A O 1
ATOM 2984 N N . LYS A 1 369 ? 2.452 16.353 18.472 1.00 42.16 369 LYS A N 1
ATOM 2985 C CA . LYS A 1 369 ? 2.120 17.711 18.851 1.00 42.16 369 LYS A CA 1
ATOM 2986 C C . LYS A 1 369 ? 0.773 17.646 19.543 1.00 42.16 369 LYS A C 1
ATOM 2988 O O . LYS A 1 369 ? -0.030 16.751 19.259 1.00 42.16 369 LYS A O 1
ATOM 2993 N N . ASP A 1 370 ? 0.572 18.573 20.464 1.00 47.12 370 ASP A N 1
ATOM 2994 C CA . ASP A 1 370 ? -0.712 18.764 21.119 1.00 47.12 370 ASP A CA 1
ATOM 2995 C C . ASP A 1 370 ? -1.831 18.858 20.067 1.00 47.12 370 ASP A C 1
ATOM 2997 O O . ASP A 1 370 ? -1.588 19.357 18.963 1.00 47.12 370 ASP A O 1
ATOM 3001 N N . PRO A 1 371 ? -3.020 18.300 20.347 1.00 54.06 371 PRO A N 1
ATOM 3002 C CA . PRO A 1 371 ? -4.115 18.279 19.387 1.00 54.06 371 PRO A CA 1
ATOM 3003 C C . PRO A 1 371 ? -4.464 19.706 18.944 1.00 54.06 371 PRO A C 1
ATOM 3005 O O . PRO A 1 371 ? -4.867 20.523 19.767 1.00 54.06 371 PRO A O 1
ATOM 3008 N N . ASP A 1 372 ? -4.354 19.993 17.643 1.00 70.56 372 ASP A N 1
ATOM 3009 C CA . ASP A 1 372 ? -5.083 21.118 17.052 1.00 70.56 372 ASP A CA 1
ATOM 3010 C C . ASP A 1 372 ? -6.583 20.830 17.195 1.00 70.56 372 ASP A C 1
ATOM 3012 O O . ASP A 1 372 ? -7.002 19.676 17.079 1.00 70.56 372 ASP A O 1
ATOM 3016 N N . PHE A 1 373 ? -7.394 21.860 17.430 1.00 81.25 373 PHE A N 1
ATOM 3017 C CA . PHE A 1 373 ? -8.842 21.751 17.618 1.00 81.25 373 PHE A CA 1
ATOM 3018 C C . PHE A 1 373 ? -9.607 22.180 16.356 1.00 81.25 373 PHE A C 1
ATOM 3020 O O . PHE A 1 373 ? -9.150 23.046 15.609 1.00 81.25 373 PHE A O 1
ATOM 3027 N N . LEU A 1 374 ? -10.799 21.616 16.114 1.00 87.56 374 LEU A N 1
ATOM 3028 C CA . LEU A 1 374 ? -11.686 22.130 15.062 1.00 87.56 374 LEU A CA 1
ATOM 3029 C C . LEU A 1 374 ? -12.355 23.421 15.538 1.00 87.56 374 LEU A C 1
ATOM 3031 O O . LEU A 1 374 ? -13.169 23.367 16.459 1.00 87.56 374 LEU A O 1
ATOM 3035 N N . VAL A 1 375 ? -12.060 24.536 14.867 1.00 88.00 375 VAL A N 1
ATOM 3036 C CA . VAL A 1 375 ? -12.717 25.832 15.094 1.00 88.00 375 VAL A CA 1
ATOM 3037 C C . VAL A 1 375 ? -14.052 25.883 14.347 1.00 88.00 375 VAL A C 1
ATOM 3039 O O . VAL A 1 375 ? -14.107 25.711 13.128 1.00 88.00 375 VAL A O 1
ATOM 3042 N N . LEU A 1 376 ? -15.135 26.142 15.069 1.00 89.06 376 LEU A N 1
ATOM 3043 C CA . LEU A 1 376 ? -16.495 26.255 14.560 1.00 89.06 376 LEU A CA 1
ATOM 3044 C C . LEU A 1 376 ? -16.730 27.683 14.070 1.00 89.06 376 LEU A C 1
ATOM 3046 O O . LEU A 1 376 ? -17.014 28.589 14.848 1.00 89.06 376 LEU A O 1
ATOM 3050 N N . GLN A 1 377 ? -16.607 27.881 12.760 1.00 87.44 377 GLN A N 1
ATOM 3051 C CA . GLN A 1 377 ? -16.748 29.196 12.132 1.00 87.44 377 GLN A CA 1
ATOM 3052 C C . GLN A 1 377 ? -17.934 29.245 11.167 1.00 87.44 377 GLN A C 1
ATOM 3054 O O . GLN A 1 377 ? -18.202 28.281 10.442 1.00 87.44 377 GLN A O 1
ATOM 3059 N N . GLY A 1 378 ? -18.597 30.404 11.122 1.00 92.44 378 GLY A N 1
ATOM 3060 C CA . GLY A 1 378 ? -19.689 30.710 10.197 1.00 92.44 378 GLY A CA 1
ATOM 3061 C C . GLY A 1 378 ? -21.069 30.773 10.855 1.00 92.44 378 GLY A C 1
ATOM 3062 O O . GLY A 1 378 ? -21.205 30.860 12.073 1.00 92.44 378 GLY A O 1
ATOM 3063 N N . SER A 1 379 ? -22.102 30.754 10.015 1.00 95.44 379 SER A N 1
ATOM 3064 C CA . SER A 1 379 ? -23.508 30.632 10.428 1.00 95.44 379 SER A CA 1
ATOM 3065 C C . SER A 1 379 ? -23.791 29.291 11.117 1.00 95.44 379 SER A C 1
ATOM 3067 O O . SER A 1 379 ? -23.054 28.318 10.938 1.00 95.44 379 SER A O 1
ATOM 3069 N N . VAL A 1 380 ? -24.894 29.208 11.870 1.00 94.25 380 VAL A N 1
ATOM 3070 C CA . VAL A 1 380 ? -25.328 27.966 12.537 1.00 94.25 380 VAL A CA 1
ATOM 3071 C C . VAL A 1 380 ? -25.504 26.828 11.527 1.00 94.25 380 VAL A C 1
ATOM 3073 O O . VAL A 1 380 ? -25.126 25.693 11.809 1.00 94.25 380 VAL A O 1
ATOM 3076 N N . GLU A 1 381 ? -26.002 27.114 10.325 1.00 95.50 381 GLU A N 1
ATOM 3077 C CA . GLU A 1 381 ? -26.134 26.148 9.234 1.00 95.50 381 GLU A CA 1
ATOM 3078 C C . GLU A 1 381 ? -24.771 25.604 8.785 1.00 95.50 381 GLU A C 1
ATOM 3080 O O . GLU A 1 381 ? -24.593 24.388 8.686 1.00 95.50 381 GLU A O 1
ATOM 3085 N N . GLN A 1 382 ? -23.787 26.486 8.579 1.00 94.44 382 GLN A N 1
ATOM 3086 C CA . GLN A 1 382 ? -22.426 26.098 8.192 1.00 94.44 382 GLN A CA 1
ATOM 3087 C C . GLN A 1 382 ? -21.736 25.279 9.288 1.00 94.44 382 GLN A C 1
ATOM 3089 O O . GLN A 1 382 ? -21.089 24.272 8.989 1.00 94.44 382 GLN A O 1
ATOM 3094 N N . ILE A 1 383 ? -21.904 25.674 10.552 1.00 93.62 383 ILE A N 1
ATOM 3095 C CA . ILE A 1 383 ? -21.403 24.936 11.717 1.00 93.62 383 ILE A CA 1
ATOM 3096 C C . ILE A 1 383 ? -22.057 23.550 11.779 1.00 93.62 383 ILE A C 1
ATOM 3098 O O . ILE A 1 383 ? -21.369 22.539 11.918 1.00 93.62 383 ILE A O 1
ATOM 3102 N N . ASN A 1 384 ? -23.375 23.470 11.602 1.00 95.69 384 ASN A N 1
ATOM 3103 C CA . ASN A 1 384 ? -24.106 22.207 11.601 1.00 95.69 384 ASN A CA 1
ATOM 3104 C C . ASN A 1 384 ? -23.625 21.272 10.486 1.00 95.69 384 ASN A C 1
ATOM 3106 O O . ASN A 1 384 ? -23.481 20.072 10.718 1.00 95.69 384 ASN A O 1
ATOM 3110 N N . ASP A 1 385 ? -23.315 21.786 9.300 1.00 93.94 385 ASP A N 1
ATOM 3111 C CA . ASP A 1 385 ? -22.769 20.973 8.214 1.00 93.94 385 ASP A CA 1
ATOM 3112 C C . ASP A 1 385 ? -21.352 20.463 8.493 1.00 93.94 385 ASP A C 1
ATOM 3114 O O . ASP A 1 385 ? -21.028 19.330 8.122 1.00 93.94 385 ASP A O 1
ATOM 3118 N N . GLN A 1 386 ? -20.519 21.236 9.194 1.00 92.50 386 GLN A N 1
ATOM 3119 C CA . GLN A 1 386 ? -19.230 20.747 9.693 1.00 92.50 386 GLN A CA 1
ATOM 3120 C C . GLN A 1 386 ? -19.444 19.600 10.689 1.00 92.50 386 GLN A C 1
ATOM 3122 O O . GLN A 1 386 ? -18.903 18.508 10.508 1.00 92.50 386 GLN A O 1
ATOM 3127 N N . LEU A 1 387 ? -20.319 19.791 11.677 1.00 94.38 387 LEU A N 1
ATOM 3128 C CA . LEU A 1 387 ? -20.611 18.804 12.720 1.00 94.38 387 LEU A CA 1
ATOM 3129 C C . LEU A 1 387 ? -21.195 17.499 12.165 1.00 94.38 387 LEU A C 1
ATOM 3131 O O . LEU A 1 387 ? -20.829 16.412 12.617 1.00 94.38 387 LEU A O 1
ATOM 3135 N N . LYS A 1 388 ? -22.048 17.569 11.135 1.00 95.25 388 LYS A N 1
ATOM 3136 C CA . LYS A 1 388 ? -22.573 16.378 10.445 1.00 95.25 388 LYS A CA 1
ATOM 3137 C C . LYS A 1 388 ? -21.459 15.531 9.828 1.00 95.25 388 LYS A C 1
ATOM 3139 O O . LYS A 1 388 ? -21.532 14.306 9.918 1.00 95.25 388 LYS A O 1
ATOM 3144 N N . LYS A 1 389 ? -20.433 16.152 9.233 1.00 92.69 389 LYS A N 1
ATOM 3145 C CA . LYS A 1 389 ? -19.282 15.438 8.642 1.00 92.69 389 LYS A CA 1
ATOM 3146 C C . LYS A 1 389 ? -18.456 14.734 9.715 1.00 92.69 389 LYS A C 1
ATOM 3148 O O . LYS A 1 389 ? -18.067 13.585 9.534 1.00 92.69 389 LYS A O 1
ATOM 3153 N N . VAL A 1 390 ? -18.260 15.386 10.858 1.00 94.06 390 VAL A N 1
ATOM 3154 C CA . VAL A 1 390 ? -17.562 14.799 12.010 1.00 94.06 390 VAL A CA 1
ATOM 3155 C C . VAL A 1 390 ? -18.332 13.599 12.559 1.00 94.06 390 VAL A C 1
ATOM 3157 O O . VAL A 1 390 ? -17.767 12.516 12.710 1.00 94.06 390 VAL A O 1
ATOM 3160 N N . LEU A 1 391 ? -19.639 13.758 12.794 1.00 95.69 391 LEU A N 1
ATOM 3161 C CA . LEU A 1 391 ? -20.513 12.672 13.246 1.00 95.69 391 LEU A CA 1
ATOM 3162 C C . LEU A 1 391 ? -20.530 11.509 12.254 1.00 95.69 391 LEU A C 1
ATOM 3164 O O . LEU A 1 391 ? -20.565 10.354 12.671 1.00 95.69 391 LEU A O 1
ATOM 3168 N N . TYR A 1 392 ? -20.471 11.794 10.953 1.00 94.62 392 TYR A N 1
ATOM 3169 C CA . TYR A 1 392 ? -20.357 10.765 9.928 1.00 94.62 392 TYR A CA 1
ATOM 3170 C C . TYR A 1 392 ? -19.053 9.967 10.066 1.00 94.62 392 TYR A C 1
ATOM 3172 O O . TYR A 1 392 ? -19.109 8.739 10.111 1.00 94.62 392 TYR A O 1
ATOM 3180 N N . SER A 1 393 ? -17.900 10.624 10.230 1.00 94.38 393 SER A N 1
ATOM 3181 C CA . SER A 1 393 ? -16.624 9.930 10.468 1.00 94.38 393 SER A CA 1
ATOM 3182 C C . SER A 1 393 ? -16.643 9.076 11.738 1.00 94.38 393 SER A C 1
ATOM 3184 O O . SER A 1 393 ? -16.195 7.927 11.712 1.00 94.38 393 SER A O 1
ATOM 3186 N N . ILE A 1 394 ? -17.218 9.594 12.829 1.00 94.50 394 ILE A N 1
ATOM 3187 C CA . ILE A 1 394 ? -17.393 8.838 14.078 1.00 94.50 394 ILE A CA 1
ATOM 3188 C C . ILE A 1 394 ? -18.307 7.627 13.848 1.00 94.50 394 ILE A C 1
ATOM 3190 O O . ILE A 1 394 ? -17.996 6.530 14.308 1.00 94.50 394 ILE A O 1
ATOM 3194 N N . ASN A 1 395 ? -19.397 7.779 13.092 1.00 93.81 395 ASN A N 1
ATOM 3195 C CA . ASN A 1 395 ? -20.290 6.671 12.761 1.00 93.81 395 ASN A CA 1
ATOM 3196 C C . ASN A 1 395 ? -19.574 5.561 11.980 1.00 93.81 395 ASN A C 1
ATOM 3198 O O . ASN A 1 395 ? -19.743 4.388 12.303 1.00 93.81 395 ASN A O 1
ATOM 3202 N N . VAL A 1 396 ? -18.738 5.904 10.994 1.00 94.69 396 VAL A N 1
ATOM 3203 C CA . VAL A 1 396 ? -17.953 4.906 10.247 1.00 94.69 396 VAL A CA 1
ATOM 3204 C C . VAL A 1 396 ? -16.988 4.168 11.187 1.00 94.69 396 VAL A C 1
ATOM 3206 O O . VAL A 1 396 ? -16.938 2.937 11.163 1.00 94.69 396 VAL A O 1
ATOM 3209 N N . ALA A 1 397 ? -16.285 4.888 12.071 1.00 93.69 397 ALA A N 1
ATOM 3210 C CA . ALA A 1 397 ? -15.400 4.286 13.075 1.00 93.69 397 ALA A CA 1
ATOM 3211 C C . ALA A 1 397 ? -16.155 3.325 14.010 1.00 93.69 397 ALA A C 1
ATOM 3213 O O . ALA A 1 397 ? -15.709 2.208 14.276 1.00 93.69 397 ALA A O 1
ATOM 3214 N N . ARG A 1 398 ? -17.346 3.724 14.464 1.00 91.88 398 ARG A N 1
ATOM 3215 C CA . ARG A 1 398 ? -18.231 2.878 15.274 1.00 91.88 398 ARG A CA 1
ATOM 3216 C C . ARG A 1 398 ? -18.699 1.646 14.519 1.00 91.88 398 ARG A C 1
ATOM 3218 O O . ARG A 1 398 ? -18.645 0.539 15.053 1.00 91.88 398 ARG A O 1
ATOM 3225 N N . GLN A 1 399 ? -19.095 1.817 13.263 1.00 92.88 399 GLN A N 1
ATOM 3226 C CA . GLN A 1 399 ? -19.562 0.727 12.421 1.00 92.88 399 GLN A CA 1
ATOM 3227 C C . GLN A 1 399 ? -18.473 -0.332 12.194 1.00 92.88 399 GLN A C 1
ATOM 3229 O O . GLN A 1 399 ? -18.791 -1.520 12.121 1.00 92.88 399 GLN A O 1
ATOM 3234 N N . ILE A 1 400 ? -17.199 0.067 12.139 1.00 92.31 400 ILE A N 1
ATOM 3235 C CA . ILE A 1 400 ? -16.053 -0.852 12.077 1.00 92.31 400 ILE A CA 1
ATOM 3236 C C . ILE A 1 400 ? -15.958 -1.733 13.324 1.00 92.31 400 ILE A C 1
ATOM 3238 O O . ILE A 1 400 ? -15.504 -2.872 13.214 1.00 92.31 400 ILE A O 1
ATOM 3242 N N . TRP A 1 401 ? -16.352 -1.231 14.494 1.00 86.94 401 TRP A N 1
ATOM 3243 C CA . TRP A 1 401 ? -16.162 -1.910 15.776 1.00 86.94 401 TRP A CA 1
ATOM 3244 C C . TRP A 1 401 ? -17.280 -2.902 16.134 1.00 86.94 401 TRP A C 1
ATOM 3246 O O . TRP A 1 401 ? -16.999 -3.946 16.713 1.00 86.94 401 TRP A O 1
ATOM 3256 N N . THR A 1 402 ? -18.524 -2.632 15.738 1.00 87.69 402 THR A N 1
ATOM 3257 C CA . THR A 1 402 ? -19.668 -3.544 15.955 1.00 87.69 402 THR A CA 1
ATOM 3258 C C . THR A 1 402 ? -19.797 -4.580 14.837 1.00 87.69 402 THR A C 1
ATOM 3260 O O . THR A 1 402 ? -19.214 -4.377 13.780 1.00 87.69 402 THR A O 1
ATOM 3263 N N . THR A 1 403 ? -20.561 -5.663 15.023 1.00 82.06 403 THR A N 1
ATOM 3264 C CA . THR A 1 403 ? -20.901 -6.670 13.988 1.00 82.06 403 THR A CA 1
ATOM 3265 C C . THR A 1 403 ? -22.241 -6.406 13.297 1.00 82.06 403 THR A C 1
ATOM 3267 O O . THR A 1 403 ? -22.417 -6.768 12.133 1.00 82.06 403 THR A O 1
ATOM 3270 N N . SER A 1 404 ? -23.178 -5.736 13.974 1.00 83.81 404 SER A N 1
ATOM 3271 C CA . SER A 1 404 ? -24.466 -5.334 13.399 1.00 83.81 404 SER A CA 1
ATOM 3272 C C . SER A 1 404 ? -24.382 -3.976 12.706 1.00 83.81 404 SER A C 1
ATOM 3274 O O . SER A 1 404 ? -23.493 -3.177 12.989 1.00 83.81 404 SER A O 1
ATOM 3276 N N . TYR A 1 405 ? -25.328 -3.681 11.817 1.00 89.25 405 TYR A N 1
ATOM 3277 C CA . TYR A 1 405 ? -25.463 -2.327 11.284 1.00 89.25 405 TYR A CA 1
ATOM 3278 C C . TYR A 1 405 ? -25.906 -1.356 12.392 1.00 89.25 405 TYR A C 1
ATOM 3280 O O . TYR A 1 405 ? -26.817 -1.673 13.161 1.00 89.25 405 TYR A O 1
ATOM 3288 N N . ILE A 1 406 ? -25.253 -0.198 12.485 1.00 89.75 406 ILE A N 1
ATOM 3289 C CA . ILE A 1 406 ? -25.630 0.903 13.372 1.00 89.75 406 ILE A CA 1
ATOM 3290 C C . ILE A 1 406 ? -26.567 1.810 12.593 1.00 89.75 406 ILE A C 1
ATOM 3292 O O . ILE A 1 406 ? -26.163 2.435 11.613 1.00 89.75 406 ILE A O 1
ATOM 3296 N N . HIS A 1 407 ? -27.811 1.916 13.047 1.00 88.75 407 HIS A N 1
ATOM 3297 C CA . HIS A 1 407 ? -28.774 2.823 12.438 1.00 88.75 407 HIS A CA 1
ATOM 3298 C C . HIS A 1 407 ? -28.559 4.227 13.002 1.00 88.75 407 HIS A C 1
ATOM 3300 O O . HIS A 1 407 ? -28.735 4.434 14.207 1.00 88.75 407 HIS A O 1
ATOM 3306 N N . PRO A 1 408 ? -28.170 5.206 12.170 1.00 89.50 408 PRO A N 1
ATOM 3307 C CA . PRO A 1 408 ? -27.974 6.557 12.649 1.00 89.50 408 PRO A CA 1
ATOM 3308 C C . PRO A 1 408 ? -29.338 7.217 12.911 1.00 89.50 408 PRO A C 1
ATOM 3310 O O . PRO A 1 408 ? -30.217 7.250 12.047 1.00 89.50 408 PRO A O 1
ATOM 3313 N N . GLY A 1 409 ? -29.520 7.729 14.124 1.00 87.62 409 GLY A N 1
ATOM 3314 C CA . GLY A 1 409 ? -30.744 8.373 14.586 1.00 87.62 409 GLY A CA 1
ATOM 3315 C C . GLY A 1 409 ? -30.794 9.876 14.303 1.00 87.62 409 GLY A C 1
ATOM 3316 O O . GLY A 1 409 ? -29.999 10.383 13.493 1.00 87.62 409 GLY A O 1
ATOM 3317 N N . PRO A 1 410 ? -31.741 10.593 14.937 1.00 88.94 410 PRO A N 1
ATOM 3318 C CA . PRO A 1 410 ? -31.845 12.043 14.823 1.00 88.94 410 PRO A CA 1
ATOM 3319 C C . PRO A 1 410 ? -30.616 12.750 15.412 1.00 88.94 410 PRO A C 1
ATOM 3321 O O . PRO A 1 410 ? -29.915 12.230 16.288 1.00 88.94 410 PRO A O 1
ATOM 3324 N N . TYR A 1 411 ? -30.354 13.954 14.905 1.00 94.12 411 TYR A N 1
ATOM 3325 C CA . TYR A 1 411 ? -29.365 14.858 15.485 1.00 94.12 411 TYR A CA 1
ATOM 3326 C C . TYR A 1 411 ? -29.884 15.439 16.799 1.00 94.12 411 TYR A C 1
ATOM 3328 O O . TYR A 1 411 ? -31.081 15.667 16.964 1.00 94.12 411 TYR A O 1
ATOM 3336 N N . ILE A 1 412 ? -28.962 15.688 17.721 1.00 92.25 412 ILE A N 1
ATOM 3337 C CA . ILE A 1 412 ? -29.241 16.317 19.008 1.00 92.25 412 ILE A CA 1
ATOM 3338 C C . ILE A 1 412 ? -28.851 17.784 18.869 1.00 92.25 412 ILE A C 1
ATOM 3340 O O . ILE A 1 412 ? -27.730 18.078 18.455 1.00 92.25 412 ILE A O 1
ATOM 3344 N N . TYR A 1 413 ? -29.769 18.691 19.192 1.00 93.19 413 TYR A N 1
ATOM 3345 C CA . TYR A 1 413 ? -29.580 20.130 19.030 1.00 93.19 413 TYR A CA 1
ATOM 3346 C C . TYR A 1 413 ? -29.542 20.834 20.384 1.00 93.19 413 TYR A C 1
ATOM 3348 O O . TYR A 1 413 ? -30.336 20.530 21.274 1.00 93.19 413 TYR A O 1
ATOM 3356 N N . ASN A 1 414 ? -28.666 21.825 20.514 1.00 92.19 414 ASN A N 1
ATOM 3357 C CA . ASN A 1 414 ? -28.735 22.802 21.584 1.00 92.19 414 ASN A CA 1
ATOM 3358 C C . ASN A 1 414 ? -30.027 23.620 21.426 1.00 92.19 414 ASN A C 1
ATOM 3360 O O . ASN A 1 414 ? -30.335 24.148 20.353 1.00 92.19 414 ASN A O 1
ATOM 3364 N N . GLN A 1 415 ? -30.811 23.697 22.499 1.00 90.25 415 GLN A N 1
ATOM 3365 C CA . GLN A 1 415 ? -32.143 24.287 22.451 1.00 90.25 415 GLN A CA 1
ATOM 3366 C C . GLN A 1 415 ? -32.128 25.793 22.162 1.00 90.25 415 GLN A C 1
ATOM 3368 O O . GLN A 1 415 ? -33.051 26.261 21.486 1.00 90.25 415 GLN A O 1
ATOM 3373 N N . SER A 1 416 ? -31.099 26.519 22.623 1.00 91.62 416 SER A N 1
ATOM 3374 C CA . SER A 1 416 ? -31.027 27.982 22.539 1.00 91.62 416 SER A CA 1
ATOM 3375 C C . SER A 1 416 ? -30.603 28.479 21.159 1.00 91.62 416 SER A C 1
ATOM 3377 O O . SER A 1 416 ? -31.227 29.392 20.628 1.00 91.62 416 SER A O 1
ATOM 3379 N N . ASN A 1 417 ? -29.585 27.861 20.554 1.00 91.88 417 ASN A N 1
ATOM 3380 C CA . ASN A 1 417 ? -28.977 28.336 19.306 1.00 91.88 417 ASN A CA 1
ATOM 3381 C C . ASN A 1 417 ? -29.165 27.385 18.108 1.00 91.88 417 ASN A C 1
ATOM 3383 O O . ASN A 1 417 ? -28.670 27.677 17.025 1.00 91.88 417 ASN A O 1
ATOM 3387 N N . LYS A 1 418 ? -29.863 26.252 18.287 1.00 94.38 418 LYS A N 1
ATOM 3388 C CA . LYS A 1 418 ? -30.119 25.232 17.245 1.00 94.38 418 LYS A CA 1
ATOM 3389 C C . LYS A 1 418 ? -28.853 24.640 16.609 1.00 94.38 418 LYS A C 1
ATOM 3391 O O . LYS A 1 418 ? -28.906 24.059 15.523 1.00 94.38 418 LYS A O 1
ATOM 3396 N N . GLN A 1 419 ? -27.719 24.733 17.293 1.00 95.12 419 GLN A N 1
ATOM 3397 C CA . GLN A 1 419 ? -26.484 24.067 16.902 1.00 95.12 419 GLN A CA 1
ATOM 3398 C C . GLN A 1 419 ? -26.570 22.570 17.215 1.00 95.12 419 GLN A C 1
ATOM 3400 O O . GLN A 1 419 ? -27.083 22.179 18.262 1.00 95.12 419 GLN A O 1
ATOM 3405 N N . ILE A 1 420 ? -26.059 21.714 16.335 1.00 95.94 420 ILE A N 1
ATOM 3406 C CA . ILE A 1 420 ? -25.916 20.283 16.607 1.00 95.94 420 ILE A CA 1
ATOM 3407 C C . ILE A 1 420 ? -24.903 20.108 17.747 1.00 95.94 420 ILE A C 1
ATOM 3409 O O . ILE A 1 420 ? -23.814 20.663 17.725 1.00 95.94 420 ILE A O 1
ATOM 3413 N N . ILE A 1 421 ? -25.243 19.307 18.745 1.00 95.56 421 ILE A N 1
ATOM 3414 C CA . ILE A 1 421 ? -24.334 18.929 19.838 1.00 95.56 421 ILE A CA 1
ATOM 3415 C C . ILE A 1 421 ? -24.079 17.427 19.870 1.00 95.56 421 ILE A C 1
ATOM 3417 O O . ILE A 1 421 ? -23.311 16.947 20.693 1.00 95.56 421 ILE A O 1
ATOM 3421 N N . GLY A 1 422 ? -24.701 16.666 18.972 1.00 95.56 422 GLY A N 1
ATOM 3422 C CA . GLY A 1 422 ? -24.503 15.231 18.916 1.00 95.56 422 GLY A CA 1
ATOM 3423 C C . GLY A 1 422 ? -25.468 14.507 17.996 1.00 95.56 422 GLY A C 1
ATOM 3424 O O . GLY A 1 422 ? -26.176 15.110 17.184 1.00 95.56 422 GLY A O 1
ATOM 3425 N N . ARG A 1 423 ? -25.499 13.182 18.126 1.00 94.56 423 ARG A N 1
ATOM 3426 C CA . ARG A 1 423 ? -26.422 12.313 17.392 1.00 94.56 423 ARG A CA 1
ATOM 3427 C C . ARG A 1 423 ? -26.731 11.039 18.168 1.00 94.56 423 ARG A C 1
ATOM 3429 O O . ARG A 1 423 ? -25.825 10.462 18.771 1.00 94.56 423 ARG A O 1
ATOM 3436 N N . LYS A 1 424 ? -27.983 10.585 18.069 1.00 89.62 424 LYS A N 1
ATOM 3437 C CA . LYS A 1 424 ? -28.434 9.280 18.568 1.00 89.62 424 LYS A CA 1
ATOM 3438 C C . LYS A 1 424 ? -28.049 8.158 17.608 1.00 89.62 424 LYS A C 1
ATOM 3440 O O . LYS A 1 424 ? -28.031 8.353 16.390 1.00 89.62 424 LYS A O 1
ATOM 3445 N N . TYR A 1 425 ? -27.779 6.971 18.133 1.00 89.44 425 TYR A N 1
ATOM 3446 C CA . TYR A 1 425 ? -27.476 5.778 17.344 1.00 89.44 425 TYR A CA 1
ATOM 3447 C C . TYR A 1 425 ? -28.160 4.548 17.927 1.00 89.44 425 TYR A C 1
ATOM 3449 O O . TYR A 1 425 ? -28.097 4.303 19.134 1.00 89.44 425 TYR A O 1
ATOM 3457 N N . TYR A 1 426 ? -28.735 3.736 17.043 1.00 85.31 426 TYR A N 1
ATOM 3458 C CA . TYR A 1 426 ? -29.464 2.528 17.406 1.00 85.31 426 TYR A CA 1
ATOM 3459 C C . TYR A 1 426 ? -28.673 1.284 16.995 1.00 85.31 426 TYR A C 1
ATOM 3461 O O . TYR A 1 426 ? -28.423 1.047 15.809 1.00 85.31 426 TYR A O 1
ATOM 3469 N N . GLU A 1 427 ? -28.284 0.474 17.980 1.00 82.56 427 GLU A N 1
ATOM 3470 C CA . GLU A 1 427 ? -27.568 -0.784 17.771 1.00 82.56 427 GLU A CA 1
ATOM 3471 C C . GLU A 1 427 ? -28.435 -1.968 18.202 1.00 82.56 427 GLU A C 1
ATOM 3473 O O . GLU A 1 427 ? -28.744 -2.140 19.384 1.00 82.56 427 GLU A O 1
ATOM 3478 N N . ALA A 1 428 ? -28.787 -2.830 17.247 1.00 73.50 428 ALA A N 1
ATOM 3479 C CA . ALA A 1 428 ? -29.603 -4.000 17.543 1.00 73.50 428 ALA A CA 1
ATOM 3480 C C . ALA A 1 428 ? -28.881 -5.004 18.454 1.00 73.50 428 ALA A C 1
ATOM 3482 O O . ALA A 1 428 ? -29.449 -5.477 19.429 1.00 73.50 428 ALA A O 1
ATOM 3483 N N . TYR A 1 429 ? -27.628 -5.358 18.157 1.00 69.75 429 TYR A N 1
ATOM 3484 C CA . TYR A 1 429 ? -26.983 -6.489 18.833 1.00 69.75 429 TYR A CA 1
ATOM 3485 C C . TYR A 1 429 ? -26.749 -6.253 20.333 1.00 69.75 429 TYR A C 1
ATOM 3487 O O . TYR A 1 429 ? -26.941 -7.163 21.142 1.00 69.75 429 TYR A O 1
ATOM 3495 N N . GLU A 1 430 ? -26.377 -5.031 20.718 1.00 65.00 430 GLU A N 1
ATOM 3496 C CA . GLU A 1 430 ? -26.095 -4.700 22.116 1.00 65.00 430 GLU A CA 1
ATOM 3497 C C . GLU A 1 430 ? -27.347 -4.386 22.946 1.00 65.00 430 GLU A C 1
ATOM 3499 O O . GLU A 1 430 ? -27.226 -4.219 24.162 1.00 65.00 430 GLU A O 1
ATOM 3504 N N . ASN A 1 431 ? -28.537 -4.335 22.329 1.00 65.56 431 ASN A N 1
ATOM 3505 C CA . ASN A 1 431 ? -29.768 -3.828 22.943 1.00 65.56 431 ASN A CA 1
ATOM 3506 C C . ASN A 1 431 ? -29.542 -2.429 23.550 1.00 65.56 431 ASN A C 1
ATOM 3508 O O . ASN A 1 431 ? -29.878 -2.194 24.717 1.00 65.56 431 ASN A O 1
ATOM 3512 N N . ARG A 1 432 ? -28.887 -1.524 22.811 1.00 67.12 432 ARG A N 1
ATOM 3513 C CA . ARG A 1 432 ? -28.463 -0.216 23.331 1.00 67.12 432 ARG A CA 1
ATOM 3514 C C . ARG A 1 432 ? -28.713 0.899 22.316 1.00 67.12 432 ARG A C 1
ATOM 3516 O O . ARG A 1 432 ? -28.262 0.825 21.175 1.00 67.12 432 ARG A O 1
ATOM 3523 N N . GLU A 1 433 ? -29.412 1.939 22.767 1.00 74.31 433 GLU A N 1
ATOM 3524 C CA . GLU A 1 433 ? -29.218 3.283 22.221 1.00 74.31 433 GLU A CA 1
ATOM 3525 C C . GLU A 1 433 ? -27.894 3.821 22.769 1.00 74.31 433 GLU A C 1
ATOM 3527 O O . GLU A 1 433 ? -27.467 3.480 23.876 1.00 74.31 433 GLU A O 1
ATOM 3532 N N . SER A 1 434 ? -27.222 4.632 21.970 1.00 85.88 434 SER A N 1
ATOM 3533 C CA . SER A 1 434 ? -26.041 5.358 22.409 1.00 85.88 434 SER A CA 1
ATOM 3534 C C . SER A 1 434 ? -25.960 6.687 21.696 1.00 85.88 434 SER A C 1
ATOM 3536 O O . SER A 1 434 ? -26.158 6.764 20.481 1.00 85.88 434 SER A O 1
ATOM 3538 N N . ASP A 1 435 ? -25.572 7.699 22.449 1.00 88.88 435 ASP A N 1
ATOM 3539 C CA . ASP A 1 435 ? -25.347 9.024 21.913 1.00 88.88 435 ASP A CA 1
ATOM 3540 C C . ASP A 1 435 ? -23.862 9.226 21.639 1.00 88.88 435 ASP A C 1
ATOM 3542 O O . ASP A 1 435 ? -22.989 8.652 22.299 1.00 88.88 435 ASP A O 1
ATOM 3546 N N . VAL A 1 436 ? -23.585 10.039 20.626 1.00 93.94 436 VAL A N 1
ATOM 3547 C CA . VAL A 1 436 ? -22.299 10.718 20.481 1.00 93.94 436 VAL A CA 1
ATOM 3548 C C . VAL A 1 436 ? -22.580 12.181 20.746 1.00 93.94 436 VAL A C 1
ATOM 3550 O O . VAL A 1 436 ? -23.267 12.811 19.943 1.00 93.94 436 VAL A O 1
ATOM 3553 N N . LEU A 1 437 ? -22.083 12.696 21.864 1.00 95.12 437 LEU A N 1
ATOM 3554 C CA . LEU A 1 437 ? -22.215 14.100 22.250 1.00 95.12 437 LEU A CA 1
ATOM 3555 C C . LEU A 1 437 ? -20.863 14.780 22.089 1.00 95.12 437 LEU A C 1
ATOM 3557 O O . LEU A 1 437 ? -19.866 14.230 22.535 1.00 95.12 437 LEU A O 1
ATOM 3561 N N . PHE A 1 438 ? -20.809 15.942 21.453 1.00 96.25 438 PHE A N 1
ATOM 3562 C CA . PHE A 1 438 ? -19.579 16.718 21.358 1.00 96.25 438 PHE A CA 1
ATOM 3563 C C . PHE A 1 438 ? -19.268 17.419 22.675 1.00 96.25 438 PHE A C 1
ATOM 3565 O O . PHE A 1 438 ? -20.158 17.970 23.321 1.00 96.25 438 PHE A O 1
ATOM 3572 N N . THR A 1 439 ? -17.985 17.459 23.014 1.00 93.56 439 THR A N 1
ATOM 3573 C CA . THR A 1 439 ? -17.449 18.361 24.031 1.00 93.56 439 THR A CA 1
ATOM 3574 C C . THR A 1 439 ? -16.969 19.612 23.306 1.00 93.56 439 THR A C 1
ATOM 3576 O O . THR A 1 439 ? -16.021 19.546 22.517 1.00 93.56 439 THR A O 1
ATOM 3579 N N . ILE A 1 440 ? -17.671 20.726 23.518 1.00 90.56 440 ILE A N 1
ATOM 3580 C CA . ILE A 1 440 ? -17.403 22.011 22.865 1.00 90.56 440 ILE A CA 1
ATOM 3581 C C . ILE A 1 440 ? -16.928 23.001 23.930 1.00 90.56 440 ILE A C 1
ATOM 3583 O O . ILE A 1 440 ? -17.640 23.240 24.904 1.00 90.56 440 ILE A O 1
ATOM 3587 N N . GLU A 1 441 ? -15.747 23.581 23.731 1.00 89.88 441 GLU A N 1
ATOM 3588 C CA . GLU A 1 441 ? -15.169 24.616 24.592 1.00 89.88 441 GLU A CA 1
ATOM 3589 C C . GLU A 1 441 ? -14.992 25.900 23.778 1.00 89.88 441 GLU A C 1
ATOM 3591 O O . GLU A 1 441 ? -14.213 25.951 22.827 1.00 89.88 441 GLU A O 1
ATOM 3596 N N . GLY A 1 442 ? -15.764 26.938 24.116 1.00 90.19 442 GLY A N 1
ATOM 3597 C CA . GLY A 1 442 ? -15.842 28.148 23.297 1.00 90.19 442 GLY A CA 1
ATOM 3598 C C . GLY A 1 442 ? -16.356 27.832 21.890 1.00 90.19 442 GLY A C 1
ATOM 3599 O O . GLY A 1 442 ? -17.464 27.326 21.721 1.00 90.19 442 GLY A O 1
ATOM 3600 N N . ASP A 1 443 ? -15.541 28.129 20.886 1.00 87.88 443 ASP A N 1
ATOM 3601 C CA . ASP A 1 443 ? -15.761 27.834 19.471 1.00 87.88 443 ASP A CA 1
ATOM 3602 C C . ASP A 1 443 ? -15.030 26.568 18.992 1.00 87.88 443 ASP A C 1
ATOM 3604 O O . ASP A 1 443 ? -14.956 26.331 17.792 1.00 87.88 443 ASP A O 1
ATOM 3608 N N . HIS A 1 444 ? -14.511 25.726 19.889 1.00 89.44 444 HIS A N 1
ATOM 3609 C CA . HIS A 1 444 ? -13.707 24.560 19.523 1.00 89.44 444 HIS A CA 1
ATOM 3610 C C . HIS A 1 444 ? -14.369 23.232 19.900 1.00 89.44 444 HIS A C 1
ATOM 3612 O O . HIS A 1 444 ? -14.911 23.084 20.995 1.00 89.44 444 HIS A O 1
ATOM 3618 N N . ILE A 1 445 ? -14.264 22.219 19.029 1.00 91.56 445 ILE A N 1
ATOM 3619 C CA . ILE A 1 445 ? -14.540 20.826 19.421 1.00 91.56 445 ILE A CA 1
ATOM 3620 C C . ILE A 1 445 ? -13.269 20.210 19.997 1.00 91.56 445 ILE A C 1
ATOM 3622 O O . ILE A 1 445 ? -12.322 19.917 19.260 1.00 91.56 445 ILE A O 1
ATOM 3626 N N . VAL A 1 446 ? -13.287 19.942 21.300 1.00 84.38 446 VAL A N 1
ATOM 3627 C CA . VAL A 1 446 ? -12.160 19.328 22.018 1.00 84.38 446 VAL A CA 1
ATOM 3628 C C . VAL A 1 446 ? -12.296 17.808 22.136 1.00 84.38 446 VAL A C 1
ATOM 3630 O O . VAL A 1 446 ? -11.310 17.094 22.316 1.00 84.38 446 VAL A O 1
ATOM 3633 N N . GLY A 1 447 ? -13.510 17.279 21.967 1.00 92.44 447 GLY A N 1
ATOM 3634 C CA . GLY A 1 447 ? -13.758 15.847 22.054 1.00 92.44 447 GLY A CA 1
ATOM 3635 C C . GLY A 1 447 ? -15.208 15.454 21.812 1.00 92.44 447 GLY A C 1
ATOM 3636 O O . GLY A 1 447 ? -16.018 16.221 21.287 1.00 92.44 447 GLY A O 1
ATOM 3637 N N . ALA A 1 448 ? -15.529 14.228 22.198 1.00 95.50 448 ALA A N 1
ATOM 3638 C CA . ALA A 1 448 ? -16.884 13.715 22.269 1.00 95.50 448 ALA A CA 1
ATOM 3639 C C . ALA A 1 448 ? -17.018 12.694 23.406 1.00 95.50 448 ALA A C 1
ATOM 3641 O O . ALA A 1 448 ? -16.034 12.109 23.845 1.00 95.50 448 ALA A O 1
ATOM 3642 N N . THR A 1 449 ? -18.242 12.411 23.826 1.00 91.94 449 THR A N 1
ATOM 3643 C CA . THR A 1 449 ? -18.566 11.300 24.720 1.00 91.94 449 THR A CA 1
ATOM 3644 C C . THR A 1 449 ? -19.307 10.234 23.928 1.00 91.94 449 THR A C 1
ATOM 3646 O O . THR A 1 449 ? -20.292 10.531 23.249 1.00 91.94 449 THR A O 1
ATOM 3649 N N . MET A 1 450 ? -18.839 8.986 24.009 1.00 88.88 450 MET A N 1
ATOM 3650 C CA . MET A 1 450 ? -19.472 7.823 23.382 1.00 88.88 450 MET A CA 1
ATOM 3651 C C . MET A 1 450 ? -19.636 6.705 24.412 1.00 88.88 450 MET A C 1
ATOM 3653 O O . MET A 1 450 ? -18.639 6.216 24.934 1.00 88.88 450 MET A O 1
ATOM 3657 N N . LYS A 1 451 ? -20.868 6.245 24.672 1.00 71.56 451 LYS A N 1
ATOM 3658 C CA . LYS A 1 451 ? -21.146 5.150 25.634 1.00 71.56 451 LYS A CA 1
ATOM 3659 C C . LYS A 1 451 ? -20.422 5.348 26.986 1.00 71.56 451 LYS A C 1
ATOM 3661 O O . LYS A 1 451 ? -19.773 4.427 27.467 1.00 71.56 451 LYS A O 1
ATOM 3666 N N . ASP A 1 452 ? -20.503 6.557 27.544 1.00 78.25 452 ASP A N 1
ATOM 3667 C CA . ASP A 1 452 ? -19.847 6.985 28.798 1.00 78.25 452 ASP A CA 1
ATOM 3668 C C . ASP A 1 452 ? -18.315 7.128 28.742 1.00 78.25 452 ASP A C 1
ATOM 3670 O O . ASP A 1 452 ? -17.686 7.464 29.744 1.00 78.25 452 ASP A O 1
ATOM 3674 N N . PHE A 1 453 ? -17.698 6.920 27.578 1.00 86.62 453 PHE A N 1
ATOM 3675 C CA . PHE A 1 453 ? -16.267 7.118 27.386 1.00 86.62 453 PHE A CA 1
ATOM 3676 C C . PHE A 1 453 ? -15.984 8.473 26.758 1.00 86.62 453 PHE A C 1
ATOM 3678 O O . PHE A 1 453 ? -16.433 8.772 25.646 1.00 86.62 453 PHE A O 1
ATOM 3685 N N . GLU A 1 454 ? -15.175 9.264 27.453 1.00 92.06 454 GLU A N 1
ATOM 3686 C CA . GLU A 1 454 ? -14.548 10.436 26.863 1.00 92.06 454 GLU A CA 1
ATOM 3687 C C . GLU A 1 454 ? -13.660 10.010 25.695 1.00 92.06 454 GLU A C 1
ATOM 3689 O O . GLU A 1 454 ? -12.911 9.030 25.750 1.00 92.06 454 GLU A O 1
ATOM 3694 N N . THR A 1 455 ? -13.806 10.738 24.600 1.00 92.38 455 THR A N 1
ATOM 3695 C CA . THR A 1 455 ? -13.161 10.477 23.326 1.00 92.38 455 THR A CA 1
ATOM 3696 C C . THR A 1 455 ? -12.480 11.750 22.871 1.00 92.38 455 THR A C 1
ATOM 3698 O O . THR A 1 455 ? -13.130 12.759 22.601 1.00 92.38 455 THR A O 1
ATOM 3701 N N . THR A 1 456 ? -11.163 11.695 22.738 1.00 92.94 456 THR A N 1
ATOM 3702 C CA . THR A 1 456 ? -10.380 12.788 22.173 1.00 92.94 456 THR A CA 1
ATOM 3703 C C . THR A 1 456 ? -10.432 12.712 20.651 1.00 92.94 456 THR A C 1
ATOM 3705 O O . THR A 1 456 ? -10.237 11.646 20.052 1.00 92.94 456 THR A O 1
ATOM 3708 N N . LEU A 1 457 ? -10.699 13.854 20.025 1.00 93.69 457 LEU A N 1
ATOM 3709 C CA . LEU A 1 457 ? -10.742 14.018 18.578 1.00 93.69 457 LEU A CA 1
ATOM 3710 C C . LEU A 1 457 ? -9.532 14.850 18.152 1.00 93.69 457 LEU A C 1
ATOM 3712 O O . LEU A 1 457 ? -9.289 15.908 18.724 1.00 93.69 457 LEU A O 1
ATOM 3716 N N . TYR A 1 458 ? -8.780 14.374 17.163 1.00 91.81 458 TYR A N 1
ATOM 3717 C CA . TYR A 1 458 ? -7.594 15.069 16.659 1.00 91.81 458 TYR A CA 1
ATOM 3718 C C . TYR A 1 458 ? -7.838 15.556 15.244 1.00 91.81 458 TYR A C 1
ATOM 3720 O O . TYR A 1 458 ? -8.437 14.849 14.424 1.00 91.81 458 TYR A O 1
ATOM 3728 N N . TRP A 1 459 ? -7.319 16.740 14.952 1.00 90.50 459 TRP A N 1
ATOM 3729 C CA . TRP A 1 459 ? -7.645 17.471 13.742 1.00 90.50 459 TRP A CA 1
ATOM 3730 C C . TRP A 1 459 ? -6.390 17.893 12.997 1.00 90.50 459 TRP A C 1
ATOM 3732 O O . TRP A 1 459 ? -5.363 18.193 13.597 1.00 90.50 459 TRP A O 1
ATOM 3742 N N . ILE A 1 460 ? -6.486 17.925 11.670 1.00 85.38 460 ILE A N 1
ATOM 3743 C CA . ILE A 1 460 ? -5.502 18.542 10.780 1.00 85.38 460 ILE A CA 1
ATOM 3744 C C . ILE A 1 460 ? -6.276 19.291 9.707 1.00 85.38 460 ILE A C 1
ATOM 3746 O O . ILE A 1 460 ? -7.083 18.680 9.007 1.00 85.38 460 ILE A O 1
ATOM 3750 N N . ASN A 1 461 ? -6.025 20.592 9.542 1.00 84.88 461 ASN A N 1
ATOM 3751 C CA . ASN A 1 461 ? -6.689 21.427 8.531 1.00 84.88 461 ASN A CA 1
ATOM 3752 C C . ASN A 1 461 ? -8.228 21.261 8.545 1.00 84.88 461 ASN A C 1
ATOM 3754 O O . ASN A 1 461 ? -8.844 21.044 7.500 1.00 84.88 461 ASN A O 1
ATOM 3758 N N . ASN A 1 462 ? -8.841 21.303 9.737 1.00 84.94 462 ASN A N 1
ATOM 3759 C CA . ASN A 1 462 ? -10.281 21.098 9.972 1.00 84.94 462 ASN A CA 1
ATOM 3760 C C . ASN A 1 462 ? -10.840 19.725 9.538 1.00 84.94 462 ASN A C 1
ATOM 3762 O O . ASN A 1 462 ? -12.052 19.554 9.402 1.00 84.94 462 ASN A O 1
ATOM 3766 N N . GLN A 1 463 ? -9.980 18.725 9.333 1.00 90.06 463 GLN A N 1
ATOM 3767 C CA . GLN A 1 463 ? -10.363 17.343 9.049 1.00 90.06 463 GLN A CA 1
ATOM 3768 C C . GLN A 1 463 ? -10.037 16.455 10.254 1.00 90.06 463 GLN A C 1
ATOM 3770 O O . GLN A 1 463 ? -8.921 16.496 10.766 1.00 90.06 463 GLN A O 1
ATOM 3775 N N . LEU A 1 464 ? -10.994 15.631 10.691 1.00 93.75 464 LEU A N 1
ATOM 3776 C CA . LEU A 1 464 ? -10.791 14.676 11.788 1.00 93.75 464 LEU A CA 1
ATOM 3777 C C . LEU A 1 464 ? -9.800 13.591 11.355 1.00 93.75 464 LEU A C 1
ATOM 3779 O O . LEU A 1 464 ? -10.139 12.789 10.491 1.00 93.75 464 LEU A O 1
ATOM 3783 N N . THR A 1 465 ? -8.613 13.520 11.942 1.00 92.94 465 THR A N 1
ATOM 3784 C CA . THR A 1 465 ? -7.564 12.567 11.537 1.00 92.94 465 THR A CA 1
ATOM 3785 C C . THR A 1 465 ? -7.358 11.432 12.517 1.00 92.94 465 THR A C 1
ATOM 3787 O O . THR A 1 465 ? -6.864 10.385 12.107 1.00 92.94 465 THR A O 1
ATOM 3790 N N . ARG A 1 466 ? -7.771 11.585 13.777 1.00 93.38 466 ARG A N 1
ATOM 3791 C CA . ARG A 1 466 ? -7.710 10.501 14.757 1.00 93.38 466 ARG A CA 1
ATOM 3792 C C . ARG A 1 466 ? -8.849 10.580 15.765 1.00 93.38 466 ARG A C 1
ATOM 3794 O O . ARG A 1 466 ? -9.275 11.664 16.156 1.00 93.38 466 ARG A O 1
ATOM 3801 N N . ILE A 1 467 ? -9.315 9.412 16.193 1.00 93.81 467 ILE A N 1
ATOM 3802 C CA . ILE A 1 467 ? -10.251 9.235 17.304 1.00 93.81 467 ILE A CA 1
ATOM 3803 C C . ILE A 1 467 ? -9.564 8.365 18.356 1.00 93.81 467 ILE A C 1
ATOM 3805 O O . ILE A 1 467 ? -9.069 7.285 18.031 1.00 93.81 467 ILE A O 1
ATOM 3809 N N . HIS A 1 468 ? -9.524 8.829 19.603 1.00 92.00 468 HIS A N 1
ATOM 3810 C CA . HIS A 1 468 ? -8.924 8.110 20.726 1.00 92.00 468 HIS A CA 1
ATOM 3811 C C . HIS A 1 468 ? -9.913 8.029 21.884 1.00 92.00 468 HIS A C 1
ATOM 3813 O O . HIS A 1 468 ? -10.250 9.050 22.475 1.00 92.00 468 HIS A O 1
ATOM 3819 N N . ALA A 1 469 ? -10.364 6.823 22.222 1.00 90.75 469 ALA A N 1
ATOM 3820 C CA . ALA A 1 469 ? -11.212 6.587 23.387 1.00 90.75 469 ALA A CA 1
ATOM 3821 C C . ALA A 1 469 ? -10.473 5.649 24.358 1.00 90.75 469 ALA A C 1
ATOM 3823 O O . ALA A 1 469 ? -10.538 4.430 24.192 1.00 90.75 469 ALA A O 1
ATOM 3824 N N . PRO A 1 470 ? -9.751 6.168 25.369 1.00 82.12 470 PRO A N 1
ATOM 3825 C CA . PRO A 1 470 ? -8.871 5.360 26.219 1.00 82.12 470 PRO A CA 1
ATOM 3826 C C . PRO A 1 470 ? -9.602 4.253 26.995 1.00 82.12 470 PRO A C 1
ATOM 3828 O O . PRO A 1 470 ? -9.027 3.193 27.237 1.00 82.12 470 PRO A O 1
ATOM 3831 N N . GLY A 1 471 ? -10.881 4.448 27.333 1.00 82.81 471 GLY A N 1
ATOM 3832 C CA . GLY A 1 471 ? -11.701 3.410 27.971 1.00 82.81 471 GLY A CA 1
ATOM 3833 C C . GLY A 1 471 ? -12.167 2.291 27.029 1.00 82.81 471 GLY A C 1
ATOM 3834 O O . GLY A 1 471 ? -12.666 1.264 27.485 1.00 82.81 471 GLY A O 1
ATOM 3835 N N . LEU A 1 472 ? -11.951 2.446 25.721 1.00 81.88 472 LEU A N 1
ATOM 3836 C CA . LEU A 1 472 ? -12.235 1.460 24.686 1.00 81.88 472 LEU A CA 1
ATOM 3837 C C . LEU A 1 472 ? -10.915 1.077 24.010 1.00 81.88 472 LEU A C 1
ATOM 3839 O O . LEU A 1 472 ? -10.553 1.621 22.973 1.00 81.88 472 LEU A O 1
ATOM 3843 N N . SER A 1 473 ? -10.195 0.100 24.567 1.00 70.56 473 SER A N 1
ATOM 3844 C CA . SER A 1 473 ? -8.837 -0.305 24.138 1.00 70.56 473 SER A CA 1
ATOM 3845 C C . SER A 1 473 ? -8.675 -0.683 22.651 1.00 70.56 473 SER A C 1
ATOM 3847 O O . SER A 1 473 ? -7.556 -0.835 22.168 1.00 70.56 473 SER A O 1
ATOM 3849 N N . GLN A 1 474 ? -9.775 -0.823 21.908 1.00 77.00 474 GLN A N 1
ATOM 3850 C CA . GLN A 1 474 ? -9.817 -1.122 20.471 1.00 77.00 474 GLN A CA 1
ATOM 3851 C C . GLN A 1 474 ? -10.369 0.033 19.615 1.00 77.00 474 GLN A C 1
ATOM 3853 O O . GLN A 1 474 ? -10.541 -0.128 18.408 1.00 77.00 474 GLN A O 1
ATOM 3858 N N . PHE A 1 475 ? -10.662 1.185 20.221 1.00 84.94 475 PHE A N 1
ATOM 3859 C CA . PHE A 1 475 ? -11.271 2.352 19.584 1.00 84.94 475 PHE A CA 1
ATOM 3860 C C . PHE A 1 475 ? -10.275 3.515 19.487 1.00 84.94 475 PHE A C 1
ATOM 3862 O O . PHE A 1 475 ? -10.533 4.648 19.887 1.00 84.94 475 PHE A O 1
ATOM 3869 N N . ASN A 1 476 ? -9.101 3.189 18.953 1.00 89.62 476 ASN A N 1
ATOM 3870 C CA . ASN A 1 476 ? -8.023 4.130 18.677 1.00 89.62 476 ASN A CA 1
ATOM 3871 C C . ASN A 1 476 ? -7.736 4.055 17.187 1.00 89.62 476 ASN A C 1
ATOM 3873 O O . ASN A 1 476 ? -7.131 3.078 16.746 1.00 89.62 476 ASN A O 1
ATOM 3877 N N . PHE A 1 477 ? -8.229 5.025 16.426 1.00 92.88 477 PHE A N 1
ATOM 3878 C CA . PHE A 1 477 ? -8.167 4.994 14.972 1.00 92.88 477 PHE A CA 1
ATOM 3879 C C . PHE A 1 477 ? -7.515 6.245 14.416 1.00 92.88 477 PHE A C 1
ATOM 3881 O O . PHE A 1 477 ? -8.003 7.339 14.688 1.00 92.88 477 PHE A O 1
ATOM 3888 N N . ASP A 1 478 ? -6.509 6.078 13.56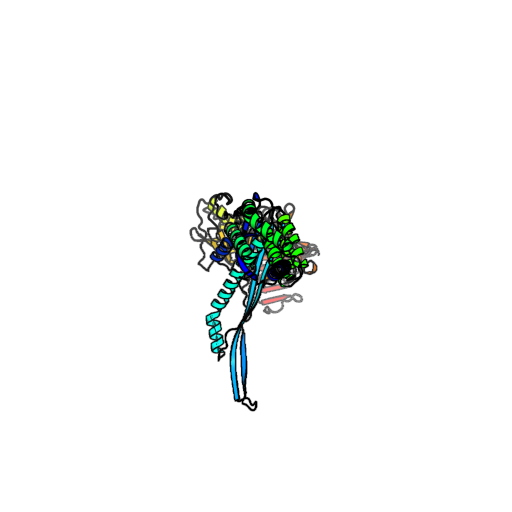5 1.00 92.88 478 ASP A N 1
ATOM 3889 C CA . ASP A 1 478 ? -6.132 7.106 12.597 1.00 92.88 478 ASP A CA 1
ATOM 3890 C C . ASP A 1 478 ? -6.970 6.922 11.326 1.00 92.88 478 ASP A C 1
ATOM 3892 O O . ASP A 1 478 ? -7.202 5.794 10.882 1.00 92.88 478 ASP A O 1
ATOM 3896 N N . ILE A 1 479 ? -7.449 8.024 10.751 1.00 94.38 479 ILE A N 1
ATOM 3897 C CA . ILE A 1 479 ? -8.449 8.043 9.682 1.00 94.38 479 ILE A CA 1
ATOM 3898 C C . ILE A 1 479 ? -7.838 8.601 8.399 1.00 94.38 479 ILE A C 1
ATOM 3900 O O . ILE A 1 479 ? -7.280 9.696 8.372 1.00 94.38 479 ILE A O 1
ATOM 3904 N N . SER A 1 480 ? -8.002 7.861 7.305 1.00 91.69 480 SER A N 1
ATOM 3905 C CA . SER A 1 480 ? -7.683 8.307 5.946 1.00 91.69 480 SER A CA 1
ATOM 3906 C C . SER A 1 480 ? -8.954 8.588 5.154 1.00 91.69 480 SER A C 1
ATOM 3908 O O . SER A 1 480 ? -9.953 7.889 5.326 1.00 91.69 480 SER A O 1
ATOM 3910 N N . TYR A 1 481 ? -8.895 9.558 4.243 1.00 91.81 481 TYR A N 1
ATOM 3911 C CA . TYR A 1 481 ? -10.035 10.015 3.445 1.00 91.81 481 TYR A CA 1
ATOM 3912 C C . TYR A 1 481 ? -9.774 9.894 1.940 1.00 91.81 481 TYR A C 1
ATOM 3914 O O . TYR A 1 481 ? -8.619 9.893 1.514 1.00 91.81 481 TYR A O 1
ATOM 3922 N N . ASP A 1 482 ? -10.837 9.788 1.143 1.00 87.56 482 ASP A N 1
ATOM 3923 C CA . ASP A 1 482 ? -10.771 9.948 -0.315 1.00 87.56 482 ASP A CA 1
ATOM 3924 C C . ASP A 1 482 ? -10.842 11.427 -0.747 1.00 87.56 482 ASP A C 1
ATOM 3926 O O . ASP A 1 482 ? -10.865 12.341 0.082 1.00 87.56 482 ASP A O 1
ATOM 3930 N N . SER A 1 483 ? -10.871 11.667 -2.063 1.00 84.00 483 SER A N 1
ATOM 3931 C CA . SER A 1 483 ? -11.003 13.009 -2.649 1.00 84.00 483 SER A CA 1
ATOM 3932 C C . SER A 1 483 ? -12.294 13.726 -2.251 1.00 84.00 483 SER A C 1
ATOM 3934 O O . SER A 1 483 ? -12.307 14.952 -2.181 1.00 84.00 483 SER A O 1
ATOM 3936 N N . ASP A 1 484 ? -13.349 12.973 -1.933 1.00 82.56 484 ASP A N 1
ATOM 3937 C CA . ASP A 1 484 ? -14.657 13.496 -1.529 1.00 82.56 484 ASP A CA 1
ATOM 3938 C C . ASP A 1 484 ? -14.743 13.696 -0.005 1.00 82.56 484 ASP A C 1
ATOM 3940 O O . ASP A 1 484 ? -15.817 13.955 0.542 1.00 82.56 484 ASP A O 1
ATOM 3944 N N . LYS A 1 485 ? -13.610 13.571 0.702 1.00 88.38 485 LYS A N 1
ATOM 3945 C CA . LYS A 1 485 ? -13.505 13.648 2.164 1.00 88.38 485 LYS A CA 1
ATOM 3946 C C . LYS A 1 485 ? -14.376 12.610 2.880 1.00 88.38 485 LYS A C 1
ATOM 3948 O O . LYS A 1 485 ? -14.845 12.852 3.995 1.00 88.38 485 LYS A O 1
ATOM 3953 N N . ARG A 1 486 ? -14.556 11.423 2.293 1.00 90.25 486 ARG A N 1
ATOM 3954 C CA . ARG A 1 486 ? -15.168 10.260 2.958 1.00 90.25 486 ARG A CA 1
ATOM 3955 C C . ARG A 1 486 ? -14.090 9.399 3.624 1.00 90.25 486 ARG A C 1
ATOM 3957 O O . ARG A 1 486 ? -13.064 9.151 2.995 1.00 90.25 486 ARG A O 1
ATOM 3964 N N . PRO A 1 487 ? -14.290 8.907 4.860 1.00 94.06 487 PRO A N 1
ATOM 3965 C CA . PRO A 1 487 ? -13.317 8.039 5.527 1.00 94.06 487 PRO A CA 1
ATOM 3966 C C . PRO A 1 487 ? -13.158 6.695 4.799 1.00 94.06 487 PRO A C 1
ATOM 3968 O O . PRO A 1 487 ? -14.083 5.896 4.783 1.00 94.06 487 PRO A O 1
ATOM 3971 N N . ILE A 1 488 ? -12.006 6.376 4.223 1.00 93.88 488 ILE A N 1
ATOM 3972 C CA . ILE A 1 488 ? -11.808 5.123 3.463 1.00 93.88 488 ILE A CA 1
ATOM 3973 C C . ILE A 1 488 ? -10.939 4.095 4.182 1.00 93.88 488 ILE A C 1
ATOM 3975 O O . ILE A 1 488 ? -10.977 2.911 3.839 1.00 93.88 488 ILE A O 1
ATOM 3979 N N . ALA A 1 489 ? -10.156 4.510 5.177 1.00 92.56 489 ALA A N 1
ATOM 3980 C CA . ALA A 1 489 ? -9.340 3.588 5.952 1.00 92.56 489 ALA A CA 1
ATOM 3981 C C . ALA A 1 489 ? -9.152 4.052 7.395 1.00 92.56 489 ALA A C 1
ATOM 3983 O O . ALA A 1 489 ? -9.100 5.247 7.672 1.00 92.56 489 ALA A O 1
ATOM 3984 N N . PHE A 1 490 ? -9.040 3.072 8.286 1.00 94.12 490 PHE A N 1
ATOM 3985 C CA . PHE A 1 490 ? -8.857 3.239 9.718 1.00 94.12 490 PHE A CA 1
ATOM 3986 C C . PHE A 1 490 ? -7.722 2.320 10.163 1.00 94.12 490 PHE A C 1
ATOM 3988 O O . PHE A 1 490 ? -7.823 1.097 10.000 1.00 94.12 490 PHE A O 1
ATOM 3995 N N . SER A 1 491 ? -6.648 2.886 10.706 1.00 90.62 491 SER A N 1
ATOM 3996 C CA . SER A 1 491 ? -5.560 2.121 11.320 1.00 90.62 491 SER A CA 1
ATOM 3997 C C . SER A 1 491 ? -5.651 2.175 12.835 1.00 90.62 491 SER A C 1
ATOM 3999 O O . SER A 1 491 ? -5.888 3.232 13.406 1.00 90.62 491 SER A O 1
ATOM 4001 N N . ASN A 1 492 ? -5.465 1.030 13.481 1.00 89.00 492 ASN A N 1
ATOM 4002 C CA . ASN A 1 492 ? -5.414 0.889 14.930 1.00 89.00 492 ASN A CA 1
ATOM 4003 C C . ASN A 1 492 ? -4.166 0.085 15.292 1.00 89.00 492 ASN A C 1
ATOM 4005 O O . ASN A 1 492 ? -4.010 -1.032 14.797 1.00 89.00 492 ASN A O 1
ATOM 4009 N N . THR A 1 493 ? -3.319 0.631 16.161 1.00 74.75 493 THR A N 1
ATOM 4010 C CA . THR A 1 493 ? -2.220 -0.115 16.783 1.00 74.75 493 THR A CA 1
ATOM 4011 C C . THR A 1 493 ? -2.697 -0.675 18.113 1.00 74.75 493 THR A C 1
ATOM 4013 O O . THR A 1 493 ? -3.162 0.061 18.985 1.00 74.75 493 THR A O 1
ATOM 4016 N N . TYR A 1 494 ? -2.595 -1.992 18.264 1.00 73.75 494 TYR A N 1
ATOM 4017 C CA . TYR A 1 494 ? -2.926 -2.677 19.502 1.00 73.75 494 TYR A CA 1
ATOM 4018 C C . TYR A 1 494 ? -1.679 -2.775 20.392 1.00 73.75 494 TYR A C 1
ATOM 4020 O O . TYR A 1 494 ? -0.770 -3.566 20.120 1.00 73.75 494 TYR A O 1
ATOM 4028 N N . ASP A 1 495 ? -1.658 -1.990 21.474 1.00 52.97 495 ASP A N 1
ATOM 4029 C CA . ASP A 1 495 ? -0.490 -1.774 22.347 1.00 52.97 495 ASP A CA 1
ATOM 4030 C C . ASP A 1 495 ? 0.117 -3.049 22.956 1.00 52.97 495 ASP A C 1
ATOM 4032 O O . ASP A 1 495 ? 1.289 -3.057 23.323 1.00 52.97 495 ASP A O 1
ATOM 4036 N N . ARG A 1 496 ? -0.641 -4.148 23.078 1.00 54.38 496 ARG A N 1
ATOM 4037 C CA . ARG A 1 496 ? -0.156 -5.343 23.794 1.00 54.38 496 ARG A CA 1
ATOM 4038 C C . ARG A 1 496 ? 0.732 -6.279 22.974 1.00 54.38 496 ARG A C 1
ATOM 4040 O O . ARG A 1 496 ? 1.452 -7.064 23.579 1.00 54.38 496 ARG A O 1
ATOM 4047 N N . GLU A 1 497 ? 0.708 -6.218 21.640 1.00 59.09 497 GLU A N 1
ATOM 4048 C CA . GLU A 1 497 ? 1.438 -7.193 20.800 1.00 59.09 497 GLU A CA 1
ATOM 4049 C C . GLU A 1 497 ? 2.042 -6.608 19.510 1.00 59.09 497 GLU A C 1
ATOM 4051 O O . GLU A 1 497 ? 2.470 -7.366 18.639 1.00 59.09 497 GLU A O 1
ATOM 4056 N N . GLY A 1 498 ? 2.046 -5.278 19.333 1.00 64.56 498 GLY A N 1
ATOM 4057 C CA . GLY A 1 498 ? 2.498 -4.657 18.075 1.00 64.56 498 GLY A CA 1
ATOM 4058 C C . GLY A 1 498 ? 1.674 -5.109 16.862 1.00 64.56 498 GLY A C 1
ATOM 4059 O O . GLY A 1 498 ? 2.173 -5.202 15.742 1.00 64.56 498 GLY A O 1
ATOM 4060 N N . THR A 1 499 ? 0.418 -5.480 17.112 1.00 69.56 499 THR A N 1
ATOM 4061 C CA . THR A 1 499 ? -0.537 -5.895 16.091 1.00 69.56 499 THR A CA 1
ATOM 4062 C C . THR A 1 499 ? -1.235 -4.654 15.562 1.00 69.56 499 THR A C 1
ATOM 4064 O O . THR A 1 499 ? -1.955 -3.994 16.307 1.00 69.56 499 THR A O 1
ATOM 4067 N N . ASP A 1 500 ? -1.074 -4.383 14.269 1.00 82.50 500 ASP A N 1
ATOM 4068 C CA . ASP A 1 500 ? -1.793 -3.299 13.610 1.00 82.50 500 ASP A CA 1
ATOM 4069 C C . ASP A 1 500 ? -2.993 -3.856 12.847 1.00 82.50 500 ASP A C 1
ATOM 4071 O O . ASP A 1 500 ? -2.874 -4.770 12.021 1.00 82.50 500 ASP A O 1
ATOM 4075 N N . TYR A 1 501 ? -4.165 -3.285 13.090 1.00 86.56 501 TYR A N 1
ATOM 4076 C CA . TYR A 1 501 ? -5.330 -3.497 12.248 1.00 86.56 501 TYR A CA 1
ATOM 4077 C C . TYR A 1 501 ? -5.414 -2.383 11.217 1.00 86.56 501 TYR A C 1
ATOM 4079 O O . TYR A 1 501 ? -5.431 -1.205 11.562 1.00 86.56 501 TYR A O 1
ATOM 4087 N N . LEU A 1 502 ? -5.526 -2.763 9.946 1.00 90.31 502 LEU A N 1
ATOM 4088 C CA . LEU A 1 502 ? -5.924 -1.850 8.881 1.00 90.31 502 LEU A CA 1
ATOM 4089 C C . LEU A 1 502 ? -7.320 -2.236 8.416 1.00 90.31 502 LEU A C 1
ATOM 4091 O O . LEU A 1 502 ? -7.511 -3.291 7.801 1.00 90.31 502 LEU A O 1
ATOM 4095 N N . THR A 1 503 ? -8.284 -1.369 8.689 1.00 93.62 503 THR A N 1
ATOM 4096 C CA . THR A 1 503 ? -9.652 -1.525 8.210 1.00 93.62 503 THR A CA 1
ATOM 4097 C C . THR A 1 503 ? -9.892 -0.599 7.031 1.00 93.62 503 THR A C 1
ATOM 4099 O O . THR A 1 503 ? -9.696 0.602 7.153 1.00 93.62 503 THR A O 1
ATOM 4102 N N . THR A 1 504 ? -10.327 -1.137 5.895 1.00 93.12 504 THR A N 1
ATOM 4103 C CA . THR A 1 504 ? -10.732 -0.341 4.726 1.00 93.12 504 THR A CA 1
ATOM 4104 C C . THR A 1 504 ? -12.242 -0.367 4.568 1.00 93.12 504 THR A C 1
ATOM 4106 O O . THR A 1 504 ? -12.862 -1.415 4.775 1.00 93.12 504 THR A O 1
ATOM 4109 N N . VAL A 1 505 ? -12.816 0.757 4.157 1.00 94.00 505 VAL A N 1
ATOM 4110 C CA . VAL A 1 505 ? -14.255 0.954 3.985 1.00 94.00 505 VAL A CA 1
ATOM 4111 C C . VAL A 1 505 ? -14.535 1.309 2.530 1.00 94.00 505 VAL A C 1
ATOM 4113 O O . VAL A 1 505 ? -13.876 2.176 1.963 1.00 94.00 505 VAL A O 1
ATOM 4116 N N . ALA A 1 506 ? -15.499 0.621 1.927 1.00 92.94 506 ALA A N 1
ATOM 4117 C CA . ALA A 1 506 ? -16.044 0.962 0.622 1.00 92.94 506 ALA A CA 1
ATOM 4118 C C . ALA A 1 506 ? -17.493 1.428 0.765 1.00 92.94 506 ALA A C 1
ATOM 4120 O O . ALA A 1 506 ? -18.190 1.060 1.719 1.00 92.94 506 ALA A O 1
ATOM 4121 N N . TYR A 1 507 ? -17.922 2.222 -0.209 1.00 93.06 507 TYR A N 1
ATOM 4122 C CA . TYR A 1 507 ? -19.201 2.910 -0.196 1.00 93.06 507 TYR A CA 1
ATOM 4123 C C . TYR A 1 507 ? -20.042 2.554 -1.418 1.00 93.06 507 TYR A C 1
ATOM 4125 O O . TYR A 1 507 ? -19.504 2.251 -2.481 1.00 93.06 507 TYR A O 1
ATOM 4133 N N . ASP A 1 508 ? -21.356 2.614 -1.242 1.00 88.12 508 ASP A N 1
ATOM 4134 C CA . ASP A 1 508 ? -22.343 2.763 -2.306 1.00 88.12 508 ASP A CA 1
ATOM 4135 C C . ASP A 1 508 ? -23.081 4.088 -2.053 1.00 88.12 508 ASP A C 1
ATOM 4137 O O . ASP A 1 508 ? -23.780 4.262 -1.048 1.00 88.12 508 ASP A O 1
ATOM 4141 N N . GLY A 1 509 ? -22.781 5.097 -2.874 1.00 88.94 509 GLY A N 1
ATOM 4142 C CA . GLY A 1 509 ? -23.139 6.489 -2.597 1.00 88.94 509 GLY A CA 1
ATOM 4143 C C . GLY A 1 509 ? -22.560 7.004 -1.269 1.00 88.94 509 GLY A C 1
ATOM 4144 O O . GLY A 1 509 ? -21.341 7.104 -1.098 1.00 88.94 509 GLY A O 1
ATOM 4145 N N . LEU A 1 510 ? -23.448 7.358 -0.331 1.00 83.69 510 LEU A N 1
ATOM 4146 C CA . LEU A 1 510 ? -23.111 7.827 1.026 1.00 83.69 510 LEU A CA 1
ATOM 4147 C C . LEU A 1 510 ? -23.172 6.717 2.088 1.00 83.69 510 LEU A C 1
ATOM 4149 O O . LEU A 1 510 ? -23.000 6.984 3.277 1.00 83.69 510 LEU A O 1
ATOM 4153 N N . ARG A 1 511 ? -23.471 5.478 1.693 1.00 86.56 511 ARG A N 1
ATOM 4154 C CA . ARG A 1 511 ? -23.641 4.357 2.618 1.00 86.56 511 ARG A CA 1
ATOM 4155 C C . ARG A 1 511 ? -22.444 3.434 2.565 1.00 86.56 511 ARG A C 1
ATOM 4157 O O . ARG A 1 511 ? -21.858 3.211 1.512 1.00 86.56 511 ARG A O 1
ATOM 4164 N N . ILE A 1 512 ? -22.094 2.877 3.715 1.00 92.81 512 ILE A N 1
ATOM 4165 C CA . ILE A 1 512 ? -21.051 1.859 3.806 1.00 92.81 512 ILE A CA 1
ATOM 4166 C C . ILE A 1 512 ? -21.579 0.583 3.146 1.00 92.81 512 ILE A C 1
ATOM 4168 O O . ILE A 1 512 ? -22.583 0.043 3.599 1.00 92.81 512 ILE A O 1
ATOM 4172 N N . SER A 1 513 ? -20.894 0.095 2.113 1.00 93.69 513 SER A N 1
ATOM 4173 C CA . SER A 1 513 ? -21.244 -1.149 1.413 1.00 93.69 513 SER A CA 1
ATOM 4174 C C . SER A 1 513 ? -20.336 -2.310 1.810 1.00 93.69 513 SER A C 1
ATOM 4176 O O . SER A 1 513 ? -20.744 -3.474 1.793 1.00 93.69 513 SER A O 1
ATOM 4178 N N . LYS A 1 514 ? -19.087 -2.024 2.205 1.00 96.31 514 LYS A N 1
ATOM 4179 C CA . LYS A 1 514 ? -18.117 -3.059 2.577 1.00 96.31 514 LYS A CA 1
ATOM 4180 C C . LYS A 1 514 ? -17.101 -2.570 3.598 1.00 96.31 514 LYS A C 1
ATOM 4182 O O . LYS A 1 514 ? -16.576 -1.469 3.486 1.00 96.31 514 LYS A O 1
ATOM 4187 N N . ILE A 1 515 ? -16.760 -3.432 4.547 1.00 96.31 515 ILE A N 1
ATOM 4188 C CA . ILE A 1 515 ? -15.682 -3.237 5.517 1.00 96.31 515 ILE A CA 1
ATOM 4189 C C . ILE A 1 515 ? -14.750 -4.444 5.437 1.00 96.31 515 ILE A C 1
ATOM 4191 O O . ILE A 1 515 ? -15.190 -5.590 5.521 1.00 96.31 515 ILE A O 1
ATOM 4195 N N . ILE A 1 516 ? -13.452 -4.205 5.277 1.00 95.12 516 ILE A N 1
ATOM 4196 C CA . ILE A 1 516 ? -12.430 -5.258 5.270 1.00 95.12 516 ILE A CA 1
ATOM 4197 C C . ILE A 1 516 ? -11.442 -4.950 6.383 1.00 95.12 516 ILE A C 1
ATOM 4199 O O . ILE A 1 516 ? -10.707 -3.969 6.297 1.00 95.12 516 ILE A O 1
ATOM 4203 N N . ARG A 1 517 ? -11.402 -5.797 7.411 1.00 94.56 517 ARG A N 1
ATOM 4204 C CA . ARG A 1 517 ? -10.437 -5.693 8.506 1.00 94.56 517 ARG A CA 1
ATOM 4205 C C . ARG A 1 517 ? -9.271 -6.633 8.238 1.00 94.56 517 ARG A C 1
ATOM 4207 O O . ARG A 1 517 ? -9.442 -7.852 8.196 1.00 94.56 517 ARG A O 1
ATOM 4214 N N . ASN A 1 518 ? -8.082 -6.067 8.077 1.00 92.12 518 ASN A N 1
ATOM 4215 C CA . ASN A 1 518 ? -6.844 -6.813 7.897 1.00 92.12 518 ASN A CA 1
ATOM 4216 C C . ASN A 1 518 ? -6.013 -6.773 9.174 1.00 92.12 518 ASN A C 1
ATOM 4218 O O . ASN A 1 518 ? -5.882 -5.726 9.803 1.00 92.12 518 ASN A O 1
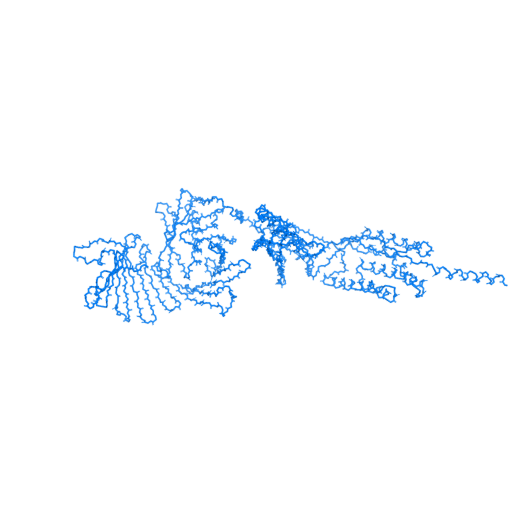ATOM 4222 N N . TRP A 1 519 ? -5.443 -7.918 9.523 1.00 87.44 519 TRP A N 1
ATOM 4223 C CA . TRP A 1 519 ? -4.440 -8.066 10.558 1.00 87.44 519 TRP A CA 1
ATOM 4224 C C . TRP A 1 519 ? -3.052 -7.971 9.927 1.00 87.44 519 TRP A C 1
ATOM 4226 O O . TRP A 1 519 ? -2.698 -8.781 9.061 1.00 87.44 519 TRP A O 1
ATOM 4236 N N . ASN A 1 520 ? -2.270 -6.988 10.361 1.00 80.50 520 ASN A N 1
ATOM 4237 C CA . ASN A 1 520 ? -0.883 -6.826 9.963 1.00 80.50 520 ASN A CA 1
ATOM 4238 C C . ASN A 1 520 ? 0.014 -7.376 11.077 1.00 80.50 520 ASN A C 1
ATOM 4240 O O . ASN A 1 520 ? 0.059 -6.844 12.183 1.00 80.50 520 ASN A O 1
ATOM 4244 N N . THR A 1 521 ? 0.742 -8.448 10.772 1.00 72.75 521 THR A N 1
ATOM 4245 C CA . THR A 1 521 ? 1.818 -8.967 11.626 1.00 72.75 521 THR A CA 1
ATOM 4246 C C . THR A 1 521 ? 3.123 -8.837 10.850 1.00 72.75 521 THR A C 1
ATOM 4248 O O . THR A 1 521 ? 3.444 -9.697 10.019 1.00 72.75 521 THR A O 1
ATOM 4251 N N . GLY A 1 522 ? 3.841 -7.732 11.052 1.00 73.94 522 GLY A N 1
ATOM 4252 C CA . GLY A 1 522 ? 5.052 -7.416 10.292 1.00 73.94 522 GLY A CA 1
ATOM 4253 C C . GLY A 1 522 ? 4.779 -7.285 8.788 1.00 73.94 522 GLY A C 1
ATOM 4254 O O . GLY A 1 522 ? 4.024 -6.422 8.355 1.00 73.94 522 GLY A O 1
ATOM 4255 N N . SER A 1 523 ? 5.396 -8.145 7.971 1.00 62.44 523 SER A N 1
ATOM 4256 C CA . SER A 1 523 ? 5.316 -8.099 6.498 1.00 62.44 523 SER A CA 1
ATOM 4257 C C . SER A 1 523 ? 4.086 -8.781 5.887 1.00 62.44 523 SER A C 1
ATOM 4259 O O . SER A 1 523 ? 3.865 -8.683 4.678 1.00 62.44 523 SER A O 1
ATOM 4261 N N . ARG A 1 524 ? 3.286 -9.506 6.681 1.00 73.62 524 ARG A N 1
ATOM 4262 C CA . ARG A 1 524 ? 2.125 -10.255 6.180 1.00 73.62 524 ARG A CA 1
ATOM 4263 C C . ARG A 1 524 ? 0.828 -9.577 6.596 1.00 73.62 524 ARG A C 1
ATOM 4265 O O . ARG A 1 524 ? 0.601 -9.348 7.782 1.00 73.62 524 ARG A O 1
ATOM 4272 N N . LYS A 1 525 ? -0.027 -9.326 5.603 1.00 83.56 525 LYS A N 1
ATOM 4273 C CA . LYS A 1 525 ? -1.410 -8.886 5.795 1.00 83.56 525 LYS A CA 1
ATOM 4274 C C . LYS A 1 525 ? -2.330 -10.088 5.636 1.00 83.56 525 LYS A C 1
ATOM 4276 O O . LYS A 1 525 ? -2.291 -10.766 4.609 1.00 83.56 525 LYS A O 1
ATOM 4281 N N . TRP A 1 526 ? -3.145 -10.345 6.645 1.00 88.56 526 TRP A N 1
ATOM 4282 C CA . TRP A 1 526 ? -4.168 -11.385 6.626 1.00 88.56 526 TRP A CA 1
ATOM 4283 C C . TRP A 1 526 ? -5.521 -10.710 6.749 1.00 88.56 526 TRP A C 1
ATOM 4285 O O . TRP A 1 526 ? -5.715 -9.920 7.668 1.00 88.56 526 TRP A O 1
ATOM 4295 N N . THR A 1 527 ? -6.477 -10.994 5.871 1.00 92.44 527 THR A N 1
ATOM 4296 C CA . THR A 1 527 ? -7.824 -10.468 6.104 1.00 92.44 527 THR A CA 1
ATOM 4297 C C . THR A 1 527 ? -8.460 -11.270 7.221 1.00 92.44 527 THR A C 1
ATOM 4299 O O . THR A 1 527 ? -8.641 -12.479 7.107 1.00 92.44 527 THR A O 1
ATOM 4302 N N . HIS A 1 528 ? -8.784 -10.590 8.311 1.00 92.69 528 HIS A N 1
ATOM 4303 C CA . HIS A 1 528 ? -9.438 -11.209 9.447 1.00 92.69 528 HIS A CA 1
ATOM 4304 C C . HIS A 1 528 ? -10.949 -11.273 9.231 1.00 92.69 528 HIS A C 1
ATOM 4306 O O . HIS A 1 528 ? -11.552 -12.325 9.430 1.00 92.69 528 HIS A O 1
ATOM 4312 N N . THR A 1 529 ? -11.538 -10.175 8.754 1.00 95.00 529 THR A N 1
ATOM 4313 C CA . THR A 1 529 ? -12.988 -10.059 8.584 1.00 95.00 529 THR A CA 1
ATOM 4314 C C . THR A 1 529 ? -13.317 -9.340 7.283 1.00 95.00 529 THR A C 1
ATOM 4316 O O . THR A 1 529 ? -12.707 -8.320 6.958 1.00 95.00 529 THR A O 1
ATOM 4319 N N . ILE A 1 530 ? -14.300 -9.853 6.548 1.00 95.94 530 ILE A N 1
ATOM 4320 C CA . ILE A 1 530 ? -14.951 -9.157 5.436 1.00 95.94 530 ILE A CA 1
ATOM 4321 C C . ILE A 1 530 ? -16.417 -9.010 5.802 1.00 95.94 530 ILE A C 1
ATOM 4323 O O . ILE A 1 530 ? -17.091 -10.007 6.039 1.00 95.94 530 ILE A O 1
ATOM 4327 N N . ARG A 1 531 ? -16.914 -7.779 5.810 1.00 96.00 531 ARG A N 1
ATOM 4328 C CA . ARG A 1 531 ? -18.322 -7.477 6.021 1.00 96.00 531 ARG A CA 1
ATOM 4329 C C . ARG A 1 531 ? -18.878 -6.740 4.817 1.00 96.00 531 ARG A C 1
ATOM 4331 O O . ARG A 1 531 ? -18.263 -5.782 4.361 1.00 96.00 531 ARG A O 1
ATOM 4338 N N . THR A 1 532 ? -20.024 -7.168 4.320 1.00 96.31 532 THR A N 1
ATOM 4339 C CA . THR A 1 532 ? -20.787 -6.478 3.278 1.00 96.31 532 THR A CA 1
ATOM 4340 C C . THR A 1 532 ? -22.137 -6.067 3.838 1.00 96.31 532 THR A C 1
ATOM 4342 O O . THR A 1 532 ? -22.710 -6.783 4.659 1.00 96.31 532 THR A O 1
ATOM 4345 N N . MET A 1 533 ? -22.620 -4.909 3.415 1.00 94.94 533 MET A N 1
ATOM 4346 C CA . MET A 1 533 ? -23.914 -4.357 3.793 1.00 94.94 533 MET A CA 1
ATOM 4347 C C . MET A 1 533 ? -24.665 -4.053 2.507 1.00 94.94 533 MET A C 1
ATOM 4349 O O . MET A 1 533 ? -24.151 -3.341 1.647 1.00 94.94 533 MET A O 1
ATOM 4353 N N . GLU A 1 534 ? -25.852 -4.621 2.380 1.00 94.44 534 GLU A N 1
ATOM 4354 C CA . GLU A 1 534 ? -26.718 -4.460 1.220 1.00 94.44 534 GLU A CA 1
ATOM 4355 C C . GLU A 1 534 ? -28.096 -4.012 1.693 1.00 94.44 534 GLU A C 1
ATOM 4357 O O . GLU A 1 534 ? -28.609 -4.511 2.697 1.00 94.44 534 GLU A O 1
ATOM 4362 N N . GLU A 1 535 ? -28.689 -3.057 0.988 1.00 91.69 535 GLU A N 1
ATOM 4363 C CA . GLU A 1 535 ? -30.061 -2.640 1.238 1.00 91.69 535 GLU A CA 1
ATOM 4364 C C . GLU A 1 535 ? -31.008 -3.443 0.342 1.00 91.69 535 GLU A C 1
ATOM 4366 O O . GLU A 1 535 ? -30.869 -3.467 -0.878 1.00 91.69 535 GLU A O 1
ATOM 4371 N N . VAL A 1 536 ? -31.982 -4.104 0.960 1.00 90.94 536 VAL A N 1
ATOM 4372 C CA . VAL A 1 536 ? -33.023 -4.882 0.287 1.00 90.94 536 VAL A CA 1
ATOM 4373 C C . VAL A 1 536 ? -34.372 -4.337 0.750 1.00 90.94 536 VAL A C 1
ATOM 4375 O O . VAL A 1 536 ? -34.900 -4.730 1.797 1.00 90.94 536 VAL A O 1
ATOM 4378 N N . GLY A 1 537 ? -34.904 -3.369 -0.001 1.00 89.88 537 GLY A N 1
ATOM 4379 C CA . GLY A 1 537 ? -36.033 -2.545 0.445 1.00 89.88 537 GLY A CA 1
ATOM 4380 C C . GLY A 1 537 ? -35.654 -1.747 1.696 1.00 89.88 537 GLY A C 1
ATOM 4381 O O . GLY A 1 537 ? -34.595 -1.143 1.741 1.00 89.88 537 GLY A O 1
ATOM 4382 N N . ASP A 1 538 ? -36.462 -1.811 2.755 1.00 86.44 538 ASP A N 1
ATOM 4383 C CA . ASP A 1 538 ? -36.166 -1.117 4.026 1.00 86.44 538 ASP A CA 1
ATOM 4384 C C . ASP A 1 538 ? -35.215 -1.898 4.958 1.00 86.44 538 ASP A C 1
ATOM 4386 O O . ASP A 1 538 ? -35.037 -1.551 6.131 1.00 86.44 538 ASP A O 1
ATOM 4390 N N . THR A 1 539 ? -34.682 -3.032 4.497 1.00 89.25 539 THR A N 1
ATOM 4391 C CA . THR A 1 539 ? -33.866 -3.932 5.320 1.00 89.25 539 THR A CA 1
ATOM 4392 C C . THR A 1 539 ? -32.403 -3.819 4.930 1.00 89.25 539 THR A C 1
ATOM 4394 O O . THR A 1 539 ? -32.047 -4.052 3.781 1.00 89.25 539 THR A O 1
ATOM 4397 N N . ILE A 1 540 ? -31.535 -3.564 5.904 1.00 91.62 540 ILE A N 1
ATOM 4398 C CA . ILE A 1 540 ? -30.090 -3.706 5.746 1.00 91.62 540 ILE A CA 1
ATOM 4399 C C . ILE A 1 540 ? -29.705 -5.149 6.063 1.00 91.62 540 ILE A C 1
ATOM 4401 O O . ILE A 1 540 ? -29.877 -5.621 7.193 1.00 91.62 540 ILE A O 1
ATOM 4405 N N . VAL A 1 541 ? -29.166 -5.846 5.070 1.00 92.94 541 VAL A N 1
ATOM 4406 C CA . VAL A 1 541 ? -28.585 -7.179 5.194 1.00 92.94 541 VAL A CA 1
ATOM 4407 C C . VAL A 1 541 ? -27.077 -7.034 5.361 1.00 92.94 541 VAL A C 1
ATOM 4409 O O . VAL A 1 541 ? -26.368 -6.617 4.449 1.00 92.94 541 VAL A O 1
ATOM 4412 N N . THR A 1 542 ? -26.575 -7.401 6.534 1.00 93.62 542 THR A N 1
ATOM 4413 C CA . THR A 1 542 ? -25.148 -7.391 6.853 1.00 93.62 542 THR A CA 1
ATOM 4414 C C . THR A 1 542 ? -24.625 -8.816 6.855 1.00 93.62 542 THR A C 1
ATOM 4416 O O . THR A 1 542 ? -24.974 -9.613 7.724 1.00 93.62 542 THR A O 1
ATOM 4419 N N . LYS A 1 543 ? -23.746 -9.136 5.912 1.00 94.94 543 LYS A N 1
ATOM 4420 C CA . LYS A 1 543 ? -23.047 -10.419 5.857 1.00 94.94 543 LYS A CA 1
ATOM 4421 C C . LYS A 1 543 ? -21.620 -10.239 6.353 1.00 94.94 543 LYS A C 1
ATOM 4423 O O . LYS A 1 543 ? -20.908 -9.374 5.858 1.00 94.94 543 LYS A O 1
ATOM 4428 N N . GLU A 1 544 ? -21.189 -11.052 7.308 1.00 94.88 544 GLU A N 1
ATOM 4429 C CA . GLU A 1 544 ? -19.836 -11.035 7.859 1.00 94.88 544 GLU A CA 1
ATOM 4430 C C . GLU A 1 544 ? -19.176 -12.407 7.715 1.00 94.88 544 GLU A C 1
ATOM 4432 O O . GLU A 1 544 ? -19.721 -13.417 8.150 1.00 94.88 544 GLU A O 1
ATOM 4437 N N . ILE A 1 545 ? -17.983 -12.435 7.127 1.00 95.50 545 ILE A N 1
ATOM 4438 C CA . ILE A 1 545 ? -17.127 -13.616 7.027 1.00 95.50 545 ILE A CA 1
ATOM 4439 C C . ILE A 1 545 ? -15.876 -13.352 7.858 1.00 95.50 545 ILE A C 1
ATOM 4441 O O . ILE A 1 545 ? -15.125 -12.412 7.581 1.00 95.50 545 ILE A O 1
ATOM 4445 N N . MET A 1 546 ? -15.633 -14.204 8.848 1.00 95.50 546 MET A N 1
ATOM 4446 C CA . MET A 1 546 ? -14.443 -14.175 9.689 1.00 95.50 546 MET A CA 1
ATOM 4447 C C . MET A 1 546 ? -13.533 -15.347 9.334 1.00 95.50 546 MET A C 1
ATOM 4449 O O . MET A 1 546 ? -13.983 -16.489 9.283 1.00 95.50 546 MET A O 1
ATOM 4453 N N . TYR A 1 547 ? -12.248 -15.082 9.119 1.00 95.62 547 TYR A N 1
ATOM 4454 C CA . TYR A 1 547 ? -11.251 -16.098 8.785 1.00 95.62 547 TYR A CA 1
ATOM 4455 C C . TYR A 1 547 ? -10.394 -16.468 9.998 1.00 95.62 547 TYR A C 1
ATOM 4457 O O . TYR A 1 547 ? -10.099 -15.638 10.864 1.00 95.62 547 TYR A O 1
ATOM 4465 N N . LYS A 1 548 ? -9.938 -17.725 10.025 1.00 93.25 548 LYS A N 1
ATOM 4466 C CA . LYS A 1 548 ? -8.947 -18.225 10.979 1.00 93.25 548 LYS A CA 1
ATOM 4467 C C . LYS A 1 548 ? -7.696 -17.349 10.934 1.00 93.25 548 LYS A C 1
ATOM 4469 O O . LYS A 1 548 ? -7.147 -17.040 9.876 1.00 93.25 548 LYS A O 1
ATOM 4474 N N . GLN A 1 549 ? -7.230 -16.994 12.119 1.00 88.12 549 GLN A N 1
ATOM 4475 C CA . GLN A 1 549 ? -6.045 -16.182 12.342 1.00 88.12 549 GLN A CA 1
ATOM 4476 C C . GLN A 1 549 ? -4.803 -16.722 11.607 1.00 88.12 549 GLN A C 1
ATOM 4478 O O . GLN A 1 549 ? -4.510 -17.917 11.655 1.00 88.12 549 GLN A O 1
ATOM 4483 N N . ARG A 1 550 ? -4.056 -15.827 10.935 1.00 85.19 550 ARG A N 1
ATOM 4484 C CA . ARG A 1 550 ? -2.803 -16.127 10.201 1.00 85.19 550 ARG A CA 1
ATOM 4485 C C . ARG A 1 550 ? -2.939 -17.218 9.120 1.00 85.19 550 ARG A C 1
ATOM 4487 O O . ARG A 1 550 ? -1.971 -17.918 8.811 1.00 85.19 550 ARG A O 1
ATOM 4494 N N . LYS A 1 551 ? -4.133 -17.388 8.544 1.00 87.94 551 LYS A N 1
ATOM 4495 C CA . LYS A 1 551 ? -4.404 -18.298 7.419 1.00 87.94 551 LYS A CA 1
ATOM 4496 C C . LYS A 1 551 ? -4.844 -17.510 6.185 1.00 87.94 551 LYS A C 1
ATOM 4498 O O . LYS A 1 551 ? -5.367 -16.409 6.294 1.00 87.94 551 LYS A O 1
ATOM 4503 N N . LYS A 1 552 ? -4.611 -18.074 4.993 1.00 88.56 552 LYS A N 1
ATOM 4504 C CA . LYS A 1 552 ? -5.028 -17.455 3.722 1.00 88.56 552 LYS A CA 1
ATOM 4505 C C . LYS A 1 552 ? -6.556 -17.397 3.643 1.00 88.56 552 LYS A C 1
ATOM 4507 O O . LYS A 1 552 ? -7.208 -18.361 4.041 1.00 88.56 552 LYS A O 1
ATOM 4512 N N . ASN A 1 553 ? -7.097 -16.335 3.051 1.00 91.12 553 ASN A N 1
ATOM 4513 C CA . ASN A 1 553 ? -8.532 -16.159 2.819 1.00 91.12 553 ASN A CA 1
ATOM 4514 C C . ASN A 1 553 ? -9.038 -17.185 1.795 1.00 91.12 553 ASN A C 1
ATOM 4516 O O . ASN A 1 553 ? -9.055 -16.936 0.591 1.00 91.12 553 ASN A O 1
ATOM 4520 N N . LYS A 1 554 ? -9.390 -18.370 2.274 1.00 93.25 554 LYS A N 1
ATOM 4521 C CA . LYS A 1 554 ? -9.961 -19.452 1.480 1.00 93.25 554 LYS A CA 1
ATOM 4522 C C . LYS A 1 554 ? -11.158 -20.041 2.228 1.00 93.25 554 LYS A C 1
ATOM 4524 O O . LYS A 1 554 ? -11.167 -19.929 3.459 1.00 93.25 554 LYS A O 1
ATOM 4529 N N . PRO A 1 555 ? -12.123 -20.671 1.536 1.00 94.88 555 PRO A N 1
ATOM 4530 C CA . PRO A 1 555 ? -13.312 -21.238 2.171 1.00 94.88 555 PRO A CA 1
ATOM 4531 C C . PRO A 1 555 ? -13.004 -22.158 3.363 1.00 94.88 555 PRO A C 1
ATOM 4533 O O . PRO A 1 555 ? -13.617 -22.018 4.415 1.00 94.88 555 PRO A O 1
ATOM 4536 N N . GLU A 1 556 ? -11.977 -23.011 3.275 1.00 95.25 556 GLU A N 1
ATOM 4537 C CA . GLU A 1 556 ? -11.576 -23.930 4.356 1.00 95.25 556 GLU A CA 1
ATOM 4538 C C . GLU A 1 556 ? -11.049 -23.232 5.631 1.00 95.25 556 GLU A C 1
ATOM 4540 O O . GLU A 1 556 ? -10.928 -23.837 6.706 1.00 95.25 556 GLU A O 1
ATOM 4545 N N . ASN A 1 557 ? -10.721 -21.943 5.522 1.00 95.81 557 ASN A N 1
ATOM 4546 C CA . ASN A 1 557 ? -10.245 -21.111 6.620 1.00 95.81 557 ASN A CA 1
ATOM 4547 C C . ASN A 1 557 ? -11.316 -20.157 7.152 1.00 95.81 557 ASN A C 1
ATOM 4549 O O . ASN A 1 557 ? -10.988 -19.345 8.015 1.00 95.81 557 ASN A O 1
ATOM 4553 N N . ILE A 1 558 ? -12.564 -20.233 6.684 1.00 96.44 558 ILE A N 1
ATOM 4554 C CA . ILE A 1 558 ? -13.672 -19.508 7.309 1.00 96.44 558 ILE A CA 1
ATOM 4555 C C . ILE A 1 558 ? -13.874 -20.083 8.716 1.00 96.44 558 ILE A C 1
ATOM 4557 O O . ILE A 1 558 ? -13.989 -21.293 8.909 1.00 96.44 558 ILE A O 1
ATOM 4561 N N . LEU A 1 559 ? -13.818 -19.206 9.714 1.00 95.00 559 LEU A N 1
ATOM 4562 C CA . LEU A 1 559 ? -14.099 -19.518 11.110 1.00 95.00 559 LEU A CA 1
ATOM 4563 C C . LEU A 1 559 ? -15.599 -19.388 11.380 1.00 95.00 559 LEU A C 1
ATOM 4565 O O . LEU A 1 559 ? -16.203 -20.299 11.935 1.00 95.00 559 LEU A O 1
ATOM 4569 N N . HIS A 1 560 ? -16.184 -18.269 10.949 1.00 93.00 560 HIS A N 1
ATOM 4570 C CA . HIS A 1 560 ? -17.607 -17.988 11.076 1.00 93.00 560 HIS A CA 1
ATOM 4571 C C . HIS A 1 560 ? -18.121 -17.239 9.850 1.00 93.00 560 HIS A C 1
ATOM 4573 O O . HIS A 1 560 ? -17.416 -16.405 9.278 1.00 93.00 560 HIS A O 1
ATOM 4579 N N . GLU A 1 561 ? -19.370 -17.509 9.498 1.00 94.19 561 GLU A N 1
ATOM 4580 C CA . GLU A 1 561 ? -20.136 -16.739 8.530 1.00 94.19 561 GLU A CA 1
ATOM 4581 C C . GLU A 1 561 ? -21.469 -16.371 9.176 1.00 94.19 561 GLU A C 1
ATOM 4583 O O . GLU A 1 561 ? -22.219 -17.236 9.630 1.00 94.19 561 GLU A O 1
ATOM 4588 N N . TYR A 1 562 ? -21.731 -15.074 9.260 1.00 92.25 562 TYR A N 1
ATOM 4589 C CA . TYR A 1 562 ? -22.906 -14.520 9.905 1.00 92.25 562 TYR A CA 1
ATOM 4590 C C . TYR A 1 562 ? -23.698 -13.694 8.904 1.00 92.25 562 TYR A C 1
ATOM 4592 O O . TYR A 1 562 ? -23.134 -12.926 8.126 1.00 92.25 562 TYR A O 1
ATOM 4600 N N . VAL A 1 563 ? -25.019 -13.823 8.957 1.00 91.06 563 VAL A N 1
ATOM 4601 C CA . VAL A 1 563 ? -25.936 -12.938 8.244 1.00 91.06 563 VAL A CA 1
ATOM 4602 C C . VAL A 1 563 ? -26.844 -12.301 9.279 1.00 91.06 563 VAL A C 1
ATOM 4604 O O . VAL A 1 563 ? -27.580 -12.989 9.981 1.00 91.06 563 VAL A O 1
ATOM 4607 N N . TYR A 1 564 ? -26.767 -10.982 9.372 1.00 89.69 564 TYR A N 1
ATOM 4608 C CA . TYR A 1 564 ? -27.662 -10.158 10.161 1.00 89.69 564 TYR A CA 1
ATOM 4609 C C . TYR A 1 564 ? -28.608 -9.445 9.211 1.00 89.69 564 TYR A C 1
ATOM 4611 O O . TYR A 1 564 ? -28.201 -8.970 8.152 1.00 89.69 564 TYR A O 1
ATOM 4619 N N . LYS A 1 565 ? -29.871 -9.331 9.596 1.00 90.50 565 LYS A N 1
ATOM 4620 C CA . LYS A 1 565 ? -30.818 -8.456 8.905 1.00 90.50 565 LYS A CA 1
ATOM 4621 C C . LYS A 1 565 ? -31.311 -7.448 9.909 1.00 90.50 565 LYS A C 1
ATOM 4623 O O . LYS A 1 565 ? -31.656 -7.841 11.015 1.00 90.50 565 LYS A O 1
ATOM 4628 N N . SER A 1 566 ? -31.338 -6.178 9.546 1.00 89.56 566 SER A N 1
ATOM 4629 C CA . SER A 1 566 ? -31.898 -5.144 10.402 1.00 89.56 566 SER A CA 1
ATOM 4630 C C . SER A 1 566 ? -32.809 -4.237 9.600 1.00 89.56 566 SER A C 1
ATOM 4632 O O . SER A 1 566 ? -32.442 -3.798 8.515 1.00 89.56 566 SER A O 1
ATOM 4634 N N . LYS A 1 567 ? -33.999 -3.973 10.124 1.00 87.94 567 LYS A N 1
ATOM 4635 C CA . LYS A 1 567 ? -35.001 -3.118 9.496 1.00 87.94 567 LYS A CA 1
ATOM 4636 C C . LYS A 1 567 ? -35.474 -2.103 10.519 1.00 87.94 567 LYS A C 1
ATOM 4638 O O . LYS A 1 567 ? -35.932 -2.489 11.594 1.00 87.94 567 LYS A O 1
ATOM 4643 N N . ARG A 1 568 ? -35.383 -0.823 10.178 1.00 82.00 568 ARG A N 1
ATOM 4644 C CA . ARG A 1 568 ? -35.999 0.250 10.958 1.00 82.00 568 ARG A CA 1
ATOM 4645 C C . ARG A 1 568 ? -37.435 0.442 10.467 1.00 82.00 568 ARG A C 1
ATOM 4647 O O . ARG A 1 568 ? -37.666 0.487 9.263 1.00 82.00 568 ARG A O 1
ATOM 4654 N N . ILE A 1 569 ? -38.398 0.506 11.382 1.00 82.56 569 ILE A N 1
ATOM 4655 C CA . ILE A 1 569 ? -39.818 0.725 11.083 1.00 82.56 569 ILE A CA 1
ATOM 4656 C C . ILE A 1 569 ? -40.241 2.008 11.802 1.00 82.56 569 ILE A C 1
ATOM 4658 O O . ILE A 1 569 ? -40.478 2.019 13.007 1.00 82.56 569 ILE A O 1
ATOM 4662 N N . GLY A 1 570 ? -40.275 3.115 11.061 1.00 77.94 570 GLY A N 1
ATOM 4663 C CA . GLY A 1 570 ? -40.482 4.443 11.640 1.00 77.94 570 GLY A CA 1
ATOM 4664 C C . GLY A 1 570 ? -39.384 4.844 12.634 1.00 77.94 570 GLY A C 1
ATOM 4665 O O . GLY A 1 570 ? -38.259 4.339 12.600 1.00 77.94 570 GLY A O 1
ATOM 4666 N N . ASP A 1 571 ? -39.705 5.768 13.537 1.00 68.38 571 ASP A N 1
ATOM 4667 C CA . ASP A 1 571 ? -38.712 6.313 14.469 1.00 68.38 571 ASP A CA 1
ATOM 4668 C C . ASP A 1 571 ? -38.517 5.488 15.735 1.00 68.38 571 ASP A C 1
ATOM 4670 O O . ASP A 1 571 ? -37.473 5.588 16.373 1.00 68.38 571 ASP A O 1
ATOM 4674 N N . LYS A 1 572 ? -39.491 4.642 16.068 1.00 67.75 572 LYS A N 1
ATOM 4675 C CA . LYS A 1 572 ? -39.550 3.961 17.361 1.00 67.75 572 LYS A CA 1
ATOM 4676 C C . LYS A 1 572 ? -39.250 2.478 17.300 1.00 67.75 572 LYS A C 1
ATOM 4678 O O . LYS A 1 572 ? -39.234 1.865 18.358 1.00 67.75 572 LYS A O 1
ATOM 4683 N N . TYR A 1 573 ? -39.038 1.885 16.125 1.00 72.38 573 TYR A N 1
ATOM 4684 C CA . TYR A 1 573 ? -38.989 0.431 16.026 1.00 72.38 573 TYR A CA 1
ATOM 4685 C C . TYR A 1 573 ? -37.832 -0.096 15.176 1.00 72.38 573 TYR A C 1
ATOM 4687 O O . TYR A 1 573 ? -37.582 0.371 14.065 1.00 72.38 573 TYR A O 1
ATOM 4695 N N . LEU A 1 574 ? -37.122 -1.095 15.702 1.00 78.31 574 LEU A N 1
ATOM 4696 C CA . LEU A 1 574 ? -36.020 -1.777 15.023 1.00 78.31 574 LEU A CA 1
ATOM 4697 C C . LEU A 1 574 ? -36.212 -3.289 15.134 1.00 78.31 574 LEU A C 1
ATOM 4699 O O . LEU A 1 574 ? -36.321 -3.818 16.237 1.00 78.31 574 LEU A O 1
ATOM 4703 N N . VAL A 1 575 ? -36.198 -3.986 14.001 1.00 80.88 575 VAL A N 1
ATOM 4704 C CA . VAL A 1 575 ? -36.186 -5.453 13.937 1.00 80.88 575 VAL A CA 1
ATOM 4705 C C . VAL A 1 575 ? -34.793 -5.912 13.558 1.00 80.88 575 VAL A C 1
ATOM 4707 O O . VAL A 1 575 ? -34.203 -5.374 12.624 1.00 80.88 575 VAL A O 1
ATOM 4710 N N . SER A 1 576 ? -34.274 -6.922 14.246 1.00 83.50 576 SER A N 1
ATOM 4711 C CA . SER A 1 576 ? -33.008 -7.567 13.923 1.00 83.50 576 SER A CA 1
ATOM 4712 C C . SER A 1 576 ? -33.150 -9.078 13.906 1.00 83.50 576 SER A C 1
ATOM 4714 O O . SER A 1 576 ? -33.682 -9.664 14.842 1.00 83.50 576 SER A O 1
ATOM 4716 N N . ILE A 1 577 ? -32.652 -9.715 12.855 1.00 83.25 577 ILE A N 1
ATOM 4717 C CA . ILE A 1 577 ? -32.575 -11.169 12.738 1.00 83.25 577 ILE A CA 1
ATOM 4718 C C . ILE A 1 577 ? -31.111 -11.545 12.892 1.00 83.25 577 ILE A C 1
ATOM 4720 O O . ILE A 1 577 ? -30.264 -11.105 12.108 1.00 83.25 577 ILE A O 1
ATOM 4724 N N . ASN A 1 578 ? -30.812 -12.327 13.925 1.00 83.38 578 ASN A N 1
ATOM 4725 C CA . ASN A 1 578 ? -29.465 -12.810 14.180 1.00 83.38 578 ASN A CA 1
ATOM 4726 C C . ASN A 1 578 ? -29.148 -14.059 13.326 1.00 83.38 578 ASN A C 1
ATOM 4728 O O . ASN A 1 578 ? -30.058 -14.684 12.776 1.00 83.38 578 ASN A O 1
ATOM 4732 N N . PRO A 1 579 ? -27.874 -14.477 13.248 1.00 79.44 579 PRO A N 1
ATOM 4733 C CA . PRO A 1 579 ? -27.456 -15.596 12.401 1.00 79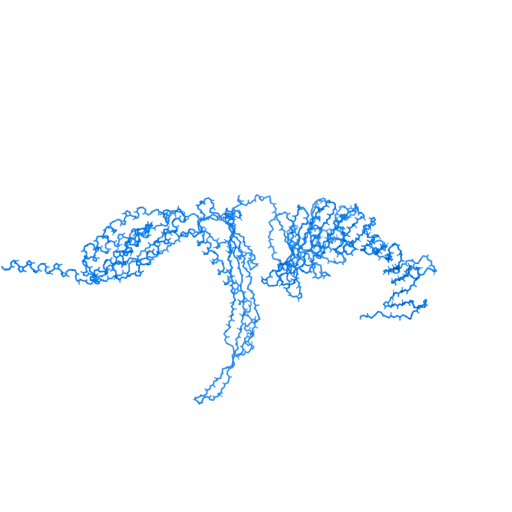.44 579 PRO A CA 1
ATOM 4734 C C . PRO A 1 579 ? -28.060 -16.953 12.786 1.00 79.44 579 PRO A C 1
ATOM 4736 O O . PRO A 1 579 ? -28.029 -17.886 11.992 1.00 79.44 579 PRO A O 1
ATOM 4739 N N . PHE A 1 580 ? -28.614 -17.073 13.993 1.00 82.50 580 PHE A N 1
ATOM 4740 C CA . PHE A 1 580 ? -29.269 -18.279 14.500 1.00 82.50 580 PHE A CA 1
ATOM 4741 C C . PHE A 1 580 ? -30.791 -18.261 14.278 1.00 82.50 580 PHE A C 1
ATOM 4743 O O . PHE A 1 580 ? -31.501 -19.090 14.843 1.00 82.50 580 PHE A O 1
ATOM 4750 N N . GLY A 1 581 ? -31.296 -17.307 13.487 1.00 81.38 581 GLY A N 1
ATOM 4751 C CA . GLY A 1 581 ? -32.718 -17.146 13.180 1.00 81.38 581 GLY A CA 1
ATOM 4752 C C . GLY A 1 581 ? -33.525 -16.459 14.281 1.00 81.38 581 GLY A C 1
ATOM 4753 O O . GLY A 1 581 ? -34.732 -16.303 14.133 1.00 81.38 581 GLY A O 1
ATOM 4754 N N . GLY A 1 582 ? -32.883 -16.029 15.371 1.00 86.25 582 GLY A N 1
ATOM 4755 C CA . GLY A 1 582 ? -33.572 -15.311 16.435 1.00 86.25 582 GLY A CA 1
ATOM 4756 C C . GLY A 1 582 ? -33.947 -13.902 15.987 1.00 86.25 582 GLY A C 1
ATOM 4757 O O . GLY A 1 582 ? -33.088 -13.161 15.500 1.00 86.25 582 GLY A O 1
ATOM 4758 N N . ILE A 1 583 ? -35.208 -13.531 16.180 1.00 88.56 583 ILE A N 1
ATOM 4759 C CA . ILE A 1 583 ? -35.730 -12.196 15.881 1.00 88.56 583 ILE A CA 1
ATOM 4760 C C . ILE A 1 583 ? -35.662 -11.371 17.162 1.00 88.56 583 ILE A C 1
ATOM 4762 O O . ILE A 1 583 ? -35.998 -11.859 18.238 1.00 88.56 583 ILE A O 1
ATOM 4766 N N . ARG A 1 584 ? -35.217 -10.122 17.072 1.00 88.81 584 ARG A N 1
ATOM 4767 C CA . ARG A 1 584 ? -35.320 -9.139 18.147 1.00 88.81 584 ARG A CA 1
ATOM 4768 C C . ARG A 1 584 ? -36.022 -7.898 17.652 1.00 88.81 584 ARG A C 1
ATOM 4770 O O . ARG A 1 584 ? -35.716 -7.412 16.570 1.00 88.81 584 ARG A O 1
ATOM 4777 N N . GLU A 1 585 ? -36.917 -7.387 18.469 1.00 90.75 585 GLU A N 1
ATOM 4778 C CA . GLU A 1 585 ? -37.699 -6.192 18.209 1.00 90.75 585 GLU A CA 1
ATOM 4779 C C . GLU A 1 585 ? -37.456 -5.204 19.338 1.00 90.75 585 GLU A C 1
ATOM 4781 O O . GLU A 1 585 ? -37.545 -5.567 20.513 1.00 90.75 585 GLU A O 1
ATOM 4786 N N . TYR A 1 586 ? -37.164 -3.960 18.987 1.00 87.25 586 TYR A N 1
ATOM 4787 C CA . TYR A 1 586 ? -36.944 -2.879 19.940 1.00 87.25 586 TYR A CA 1
ATOM 4788 C C . TYR A 1 586 ? -37.999 -1.813 19.733 1.00 87.25 586 TYR A C 1
ATOM 4790 O O . TYR A 1 586 ? -38.255 -1.435 18.595 1.00 87.25 586 TYR A O 1
ATOM 4798 N N . THR A 1 587 ? -38.585 -1.336 20.825 1.00 89.62 587 THR A N 1
ATOM 4799 C CA . THR A 1 587 ? -39.421 -0.134 20.863 1.00 89.62 587 THR A CA 1
ATOM 4800 C C . THR A 1 587 ? -38.701 0.928 21.681 1.00 89.62 587 THR A C 1
ATOM 4802 O O . THR A 1 587 ? -38.214 0.629 22.773 1.00 89.62 587 THR A O 1
ATOM 4805 N N . TYR A 1 588 ? -38.626 2.145 21.157 1.00 83.81 588 TYR A N 1
ATOM 4806 C CA . TYR A 1 588 ? -38.004 3.294 21.810 1.00 83.81 588 TYR A CA 1
ATOM 4807 C C . TYR A 1 588 ? -39.080 4.305 22.245 1.00 83.81 588 TYR A C 1
ATOM 4809 O O . TYR A 1 588 ? -40.050 4.523 21.512 1.00 83.81 588 TYR A O 1
ATOM 4817 N N . ASN A 1 589 ? -38.917 4.907 23.426 1.00 84.81 589 ASN A N 1
ATOM 4818 C CA . ASN A 1 589 ? -39.800 5.960 23.934 1.00 84.81 589 ASN A CA 1
ATOM 4819 C C . ASN A 1 589 ? -39.546 7.306 23.217 1.00 84.81 589 ASN A C 1
ATOM 4821 O O . ASN A 1 589 ? -38.712 7.393 22.314 1.00 84.81 589 ASN A O 1
ATOM 4825 N N . ASP A 1 590 ? -40.266 8.364 23.602 1.00 81.81 590 ASP A N 1
ATOM 4826 C CA . ASP A 1 590 ? -40.128 9.695 22.982 1.00 81.81 590 ASP A CA 1
ATOM 4827 C C . ASP A 1 590 ? -38.748 10.333 23.201 1.00 81.81 590 ASP A C 1
ATOM 4829 O O . ASP A 1 590 ? -38.270 11.089 22.355 1.00 81.81 590 ASP A O 1
ATOM 4833 N N . ASP A 1 591 ? -38.063 9.958 24.281 1.00 74.00 591 ASP A N 1
ATOM 4834 C CA . ASP A 1 591 ? -36.683 10.359 24.548 1.00 74.00 591 ASP A CA 1
ATOM 4835 C C . ASP A 1 591 ? -35.663 9.516 23.761 1.00 74.00 591 ASP A C 1
ATOM 4837 O O . ASP A 1 591 ? -34.458 9.714 23.905 1.00 74.00 591 ASP A O 1
ATOM 4841 N N . GLY A 1 592 ? -36.109 8.563 22.934 1.00 72.44 592 GLY A N 1
ATOM 4842 C CA . GLY A 1 592 ? -35.273 7.613 22.192 1.00 72.44 592 GLY A CA 1
ATOM 4843 C C . GLY A 1 592 ? -34.738 6.448 23.032 1.00 72.44 592 GLY A C 1
ATOM 4844 O O . GLY A 1 592 ? -34.100 5.544 22.513 1.00 72.44 592 GLY A O 1
ATOM 4845 N N . LEU A 1 593 ? -35.023 6.380 24.328 1.00 79.38 593 LEU A N 1
ATOM 4846 C CA . LEU A 1 593 ? -34.546 5.292 25.181 1.00 79.38 593 LEU A CA 1
ATOM 4847 C C . LEU A 1 593 ? -35.313 3.997 24.877 1.00 79.38 593 LEU A C 1
ATOM 4849 O O . LEU A 1 593 ? -36.517 4.023 24.639 1.00 79.38 593 LEU A O 1
ATOM 4853 N N . ILE A 1 594 ? -34.630 2.844 24.897 1.00 84.12 594 ILE A N 1
ATOM 4854 C CA . ILE A 1 594 ? -35.286 1.539 24.691 1.00 84.12 594 ILE A CA 1
ATOM 4855 C C . ILE A 1 594 ? -36.312 1.334 25.793 1.00 84.12 594 ILE A C 1
ATOM 4857 O O . ILE A 1 594 ? -35.934 1.160 26.943 1.00 84.12 594 ILE A O 1
ATOM 4861 N N . GLU A 1 595 ? -37.583 1.286 25.431 1.00 90.38 595 GLU A N 1
ATOM 4862 C CA . GLU A 1 595 ? -38.690 1.016 26.340 1.00 90.38 595 GLU A CA 1
ATOM 4863 C C . GLU A 1 595 ? -38.962 -0.486 26.411 1.00 90.38 595 GLU A C 1
ATOM 4865 O O . GLU A 1 595 ? -39.076 -1.055 27.497 1.00 90.38 595 GLU A O 1
ATOM 4870 N N . ILE A 1 596 ? -38.988 -1.146 25.247 1.00 91.75 596 ILE A N 1
ATOM 4871 C CA . ILE A 1 596 ? -39.328 -2.564 25.113 1.00 91.75 596 ILE A CA 1
ATOM 4872 C C . ILE A 1 596 ? -38.298 -3.264 24.223 1.00 91.75 596 ILE A C 1
ATOM 4874 O O . ILE A 1 596 ? -37.937 -2.766 23.160 1.00 91.75 596 ILE A O 1
ATOM 4878 N N . SER A 1 597 ? -37.848 -4.451 24.624 1.00 91.69 597 SER A N 1
ATOM 4879 C CA . SER A 1 597 ? -37.103 -5.388 23.777 1.00 91.69 597 SER A CA 1
ATOM 4880 C C . SER A 1 597 ? -37.783 -6.749 23.819 1.00 91.69 597 SER A C 1
ATOM 4882 O O . SER A 1 597 ? -37.840 -7.365 24.880 1.00 91.69 597 SER A O 1
ATOM 4884 N N . LYS A 1 598 ? -38.230 -7.262 22.676 1.00 92.69 598 LYS A N 1
ATOM 4885 C CA . LYS A 1 598 ? -38.751 -8.628 22.539 1.00 92.69 598 LYS A CA 1
ATOM 4886 C C . LYS A 1 598 ? -37.762 -9.464 21.752 1.00 92.69 598 LYS A C 1
ATOM 4888 O O . LYS A 1 598 ? -37.260 -9.006 20.732 1.00 92.69 598 LYS A O 1
ATOM 4893 N N . SER A 1 599 ? -37.459 -10.673 22.202 1.00 91.50 599 SER A N 1
ATOM 4894 C CA . SER A 1 599 ? -36.670 -11.624 21.418 1.00 91.50 599 SER A CA 1
ATOM 4895 C C . SER A 1 599 ? -37.405 -12.936 21.249 1.00 91.50 599 SER A C 1
ATOM 4897 O O . SER A 1 599 ? -37.900 -13.460 22.239 1.00 91.50 599 SER A O 1
ATOM 4899 N N . PHE A 1 600 ? -37.390 -13.480 20.042 1.00 92.06 600 PHE A N 1
ATOM 4900 C CA . PHE A 1 600 ? -38.005 -14.742 19.657 1.00 92.06 600 PHE A CA 1
ATOM 4901 C C . PHE A 1 600 ? -36.896 -15.693 19.222 1.00 92.06 600 PHE A C 1
ATOM 4903 O O . PHE A 1 600 ? -36.057 -15.317 18.397 1.00 92.06 600 PHE A O 1
ATOM 4910 N N . ASP A 1 601 ? -36.856 -16.897 19.781 1.00 89.62 601 ASP A N 1
ATOM 4911 C CA . ASP A 1 601 ? -36.015 -17.972 19.260 1.00 89.62 601 ASP A CA 1
ATOM 4912 C C . ASP A 1 601 ? -36.828 -18.970 18.422 1.00 89.62 601 ASP A C 1
ATOM 4914 O O . ASP A 1 601 ? -38.044 -18.860 18.271 1.00 89.62 601 ASP A O 1
ATOM 4918 N N . LYS A 1 602 ? -36.125 -19.940 17.836 1.00 85.12 602 LYS A N 1
ATOM 4919 C CA . LYS A 1 602 ? -36.712 -20.983 16.985 1.00 85.12 602 LYS A CA 1
ATOM 4920 C C . LYS A 1 602 ? -37.592 -21.990 17.740 1.00 85.12 602 LYS A C 1
ATOM 4922 O O . LYS A 1 602 ? -38.326 -22.733 17.101 1.00 85.12 602 LYS A O 1
ATOM 4927 N N . ASP A 1 603 ? -37.498 -22.034 19.068 1.00 87.75 603 ASP A N 1
ATOM 4928 C CA . ASP A 1 603 ? -38.189 -22.997 19.928 1.00 87.75 603 ASP A CA 1
ATOM 4929 C C . ASP A 1 603 ? -39.433 -22.354 20.577 1.00 87.75 603 ASP A C 1
ATOM 4931 O O . ASP A 1 603 ? -39.840 -22.756 21.671 1.00 87.75 603 ASP A O 1
ATOM 4935 N N . ASN A 1 604 ? -40.004 -21.319 19.936 1.00 88.69 604 ASN A N 1
ATOM 4936 C CA . ASN A 1 604 ? -41.117 -20.505 20.441 1.00 88.69 604 ASN A CA 1
ATOM 4937 C C . ASN A 1 604 ? -40.870 -19.902 21.834 1.00 88.69 604 ASN A C 1
ATOM 4939 O O . ASN A 1 604 ? -41.820 -19.601 22.571 1.00 88.69 604 ASN A O 1
ATOM 4943 N N . ARG A 1 605 ? -39.608 -19.706 22.232 1.00 93.25 605 ARG A N 1
ATOM 4944 C CA . ARG A 1 605 ? -39.315 -18.974 23.461 1.00 93.25 605 ARG A CA 1
ATOM 4945 C C . ARG A 1 605 ? -39.279 -17.498 23.150 1.00 93.25 605 ARG A C 1
ATOM 4947 O O . ARG A 1 605 ? -38.621 -17.058 22.204 1.00 93.25 605 ARG A O 1
ATOM 4954 N N . THR A 1 606 ? -39.960 -16.730 23.988 1.00 95.56 606 THR A N 1
ATOM 4955 C CA . THR A 1 606 ? -39.901 -15.277 23.929 1.00 95.56 606 THR A CA 1
ATOM 4956 C C . THR A 1 606 ? -39.267 -14.721 25.189 1.00 95.56 606 THR A C 1
ATOM 4958 O O . THR A 1 606 ? -39.441 -15.248 26.289 1.00 95.56 606 THR A O 1
ATOM 4961 N N . VAL A 1 607 ? -38.495 -13.652 25.030 1.00 95.31 607 VAL A N 1
ATOM 4962 C CA . VAL A 1 607 ? -37.995 -12.853 26.146 1.00 95.31 607 VAL A CA 1
ATOM 4963 C C . VAL A 1 607 ? -38.453 -11.427 25.923 1.00 95.31 607 VAL A C 1
ATOM 4965 O O . VAL A 1 607 ? -37.949 -10.748 25.031 1.00 95.31 607 VAL A O 1
ATOM 4968 N N . ASP A 1 608 ? -39.393 -10.988 26.748 1.00 96.00 608 ASP A N 1
ATOM 4969 C CA . ASP A 1 608 ? -39.921 -9.631 26.741 1.00 96.00 608 ASP A CA 1
ATOM 4970 C C . ASP A 1 608 ? -39.205 -8.840 27.834 1.00 96.00 608 ASP A C 1
ATOM 4972 O O . ASP A 1 608 ? -39.151 -9.270 28.985 1.00 96.00 608 ASP A O 1
ATOM 4976 N N . GLN A 1 609 ? -38.625 -7.698 27.497 1.00 95.62 609 GLN A N 1
ATOM 4977 C CA . GLN A 1 609 ? -37.925 -6.829 28.435 1.00 95.62 609 GLN A CA 1
ATOM 4978 C C . GLN A 1 609 ? -38.544 -5.443 28.384 1.00 95.62 609 GLN A C 1
ATOM 4980 O O . GLN A 1 609 ? -38.549 -4.835 27.321 1.00 95.62 609 GLN A O 1
ATOM 4985 N N . ASN A 1 610 ? -39.006 -4.943 29.524 1.00 96.25 610 ASN A N 1
ATOM 4986 C CA . ASN A 1 610 ? -39.405 -3.554 29.708 1.00 96.25 610 ASN A CA 1
ATOM 4987 C C . ASN A 1 610 ? -38.326 -2.832 30.509 1.00 96.25 610 ASN A C 1
ATOM 4989 O O . ASN A 1 610 ? -37.798 -3.374 31.489 1.00 96.25 610 ASN A O 1
ATOM 4993 N N . PHE A 1 611 ? -37.997 -1.616 30.104 1.00 93.44 611 PHE A N 1
ATOM 4994 C CA . PHE A 1 611 ? -37.007 -0.781 30.765 1.00 93.44 611 PHE A CA 1
ATOM 4995 C C . PHE A 1 611 ? -37.656 0.509 31.247 1.00 93.44 611 PHE A C 1
ATOM 4997 O O . PHE A 1 611 ? -38.472 1.106 30.553 1.00 93.44 611 PHE A O 1
ATOM 5004 N N . TYR A 1 612 ? -37.249 0.942 32.435 1.00 94.69 612 TYR A N 1
ATOM 5005 C CA . TYR A 1 612 ? -37.752 2.149 33.074 1.00 94.69 612 TYR A CA 1
ATOM 5006 C C . TYR A 1 612 ? -36.592 3.081 33.398 1.00 94.69 612 TYR A C 1
ATOM 5008 O O . TYR A 1 612 ? -35.476 2.633 33.702 1.00 94.69 612 TYR A O 1
ATOM 5016 N N . TYR A 1 613 ? -36.873 4.377 33.321 1.00 90.62 613 TYR A N 1
ATOM 5017 C CA . TYR A 1 613 ? -35.881 5.436 33.413 1.00 90.62 613 TYR A CA 1
ATOM 5018 C C . TYR A 1 613 ? -36.386 6.585 34.285 1.00 90.62 613 TYR A C 1
ATOM 5020 O O . TYR A 1 613 ? -37.586 6.834 34.371 1.00 90.62 613 TYR A O 1
ATOM 5028 N N . GLU A 1 614 ? -35.453 7.288 34.918 1.00 90.31 614 GLU A N 1
ATOM 5029 C CA . GLU A 1 614 ? -35.663 8.600 35.528 1.00 90.31 614 GLU A CA 1
ATOM 5030 C C . GLU A 1 614 ? -34.748 9.585 34.791 1.00 90.31 614 GLU A C 1
ATOM 5032 O O . GLU A 1 614 ? -33.519 9.529 34.913 1.00 90.31 614 GLU A O 1
ATOM 5037 N N . GLY A 1 615 ? -35.339 10.406 33.918 1.00 86.31 615 GLY A N 1
ATOM 5038 C CA . GLY A 1 615 ? -34.587 11.096 32.868 1.00 86.31 615 GLY A CA 1
ATOM 5039 C C . GLY A 1 615 ? -33.903 10.085 31.941 1.00 86.31 615 GLY A C 1
ATOM 5040 O O . GLY A 1 615 ? -34.535 9.160 31.443 1.00 86.31 615 GLY A O 1
ATOM 5041 N N . THR A 1 616 ? -32.590 10.213 31.750 1.00 76.88 616 THR A N 1
ATOM 5042 C CA . THR A 1 616 ? -31.784 9.274 30.944 1.00 76.88 616 THR A CA 1
ATOM 5043 C C . THR A 1 616 ? -31.230 8.097 31.750 1.00 76.88 616 THR A C 1
ATOM 5045 O O . THR A 1 616 ? -30.678 7.146 31.188 1.00 76.88 616 THR A O 1
ATOM 5048 N N . LYS A 1 617 ? -31.373 8.118 33.081 1.00 82.38 617 LYS A N 1
ATOM 5049 C CA . LYS A 1 617 ? -30.807 7.097 33.962 1.00 82.38 617 LYS A CA 1
ATOM 5050 C C . LYS A 1 617 ? -31.725 5.885 34.019 1.00 82.38 617 LYS A C 1
ATOM 5052 O O . LYS A 1 617 ? -32.853 5.972 34.492 1.00 82.38 617 LYS A O 1
ATOM 5057 N N . LYS A 1 618 ? -31.220 4.727 33.592 1.00 87.75 618 LYS A N 1
ATOM 5058 C CA . LYS A 1 618 ? -31.938 3.450 33.698 1.00 87.75 618 LYS A CA 1
ATOM 5059 C C . LYS A 1 618 ? -32.106 3.054 35.167 1.00 87.75 618 LYS A C 1
ATOM 5061 O O . LYS A 1 618 ? -31.116 2.857 35.872 1.00 87.75 618 LYS A O 1
ATOM 5066 N N . THR A 1 619 ? -33.346 2.916 35.621 1.00 95.50 619 THR A N 1
ATOM 5067 C CA . THR A 1 619 ? -33.688 2.655 37.027 1.00 95.50 619 THR A CA 1
ATOM 5068 C C . THR A 1 619 ? -34.124 1.214 37.261 1.00 95.50 619 THR A C 1
ATOM 5070 O O . THR A 1 619 ? -33.710 0.602 38.249 1.00 95.50 619 THR A O 1
ATOM 5073 N N . GLN A 1 620 ? -34.862 0.623 36.316 1.00 96.44 620 GLN A N 1
ATOM 5074 C CA . GLN A 1 620 ? -35.359 -0.750 36.415 1.00 96.44 620 GLN A CA 1
ATOM 5075 C C . GLN A 1 620 ? -35.381 -1.459 35.052 1.00 96.44 620 GLN A C 1
ATOM 5077 O O . GLN A 1 620 ? -35.552 -0.842 34.001 1.00 96.44 620 GLN A O 1
ATOM 5082 N N . ARG A 1 621 ? -35.225 -2.784 35.077 1.00 96.06 621 ARG A N 1
ATOM 5083 C CA . ARG A 1 621 ? -35.522 -3.692 33.964 1.00 96.06 621 ARG A CA 1
ATOM 5084 C C . ARG A 1 621 ? -36.429 -4.815 34.454 1.00 96.06 621 ARG A C 1
ATOM 5086 O O . ARG A 1 621 ? -36.076 -5.507 35.406 1.00 96.06 621 ARG A O 1
ATOM 5093 N N . VAL A 1 622 ? -37.533 -5.051 33.757 1.00 97.38 622 VAL A N 1
ATOM 5094 C CA . VAL A 1 622 ? -38.414 -6.206 33.965 1.00 97.38 622 VAL A CA 1
ATOM 5095 C C . VAL A 1 622 ? -38.290 -7.124 32.762 1.00 97.38 622 VAL A C 1
ATOM 5097 O O . VAL A 1 622 ? -38.540 -6.707 31.641 1.00 97.38 622 VAL A O 1
ATOM 5100 N N . LEU A 1 623 ? -37.891 -8.367 32.984 1.00 97.25 623 LEU A N 1
ATOM 5101 C CA . LEU A 1 623 ? -37.707 -9.388 31.964 1.00 97.25 623 LEU A CA 1
ATOM 5102 C C . LEU A 1 623 ? -38.720 -10.508 32.202 1.00 97.25 623 LEU A C 1
ATOM 5104 O O . LEU A 1 623 ? -38.824 -11.014 33.312 1.00 97.25 623 LEU A O 1
ATOM 5108 N N . VAL A 1 624 ? -39.444 -10.921 31.170 1.00 97.75 624 VAL A N 1
ATOM 5109 C CA . VAL A 1 624 ? -40.394 -12.035 31.200 1.00 97.75 624 VAL A CA 1
ATOM 5110 C C . VAL A 1 624 ? -39.974 -13.050 30.148 1.00 97.75 624 VAL A C 1
ATOM 5112 O O . VAL A 1 624 ? -39.892 -12.717 28.968 1.00 97.75 624 VAL A O 1
ATOM 5115 N N . ARG A 1 625 ? -39.699 -14.286 30.566 1.00 97.31 625 ARG A N 1
ATOM 5116 C CA . ARG A 1 625 ? -39.423 -15.403 29.662 1.00 97.31 625 ARG A CA 1
ATOM 5117 C C . ARG A 1 625 ? -40.674 -16.251 29.508 1.00 97.31 625 ARG A C 1
ATOM 5119 O O . ARG A 1 625 ? -41.285 -16.649 30.503 1.00 97.31 625 ARG A O 1
ATOM 5126 N N . LYS A 1 626 ? -41.044 -16.522 28.261 1.00 97.44 626 LYS A N 1
ATOM 5127 C CA . LYS A 1 626 ? -42.194 -17.349 27.904 1.00 97.44 626 LYS A CA 1
ATOM 5128 C C . LYS A 1 626 ? -41.758 -18.486 26.996 1.00 97.44 626 LYS A C 1
ATOM 5130 O O . LYS A 1 626 ? -40.790 -18.349 26.252 1.00 97.44 626 LYS A O 1
ATOM 5135 N N . LYS A 1 627 ? -42.488 -19.592 27.041 1.00 96.19 627 LYS A N 1
ATOM 5136 C CA . LYS A 1 627 ? -42.409 -20.687 26.077 1.00 96.19 627 LYS A CA 1
ATOM 5137 C C . LYS A 1 627 ? -43.830 -20.990 25.625 1.00 96.19 627 LYS A C 1
ATOM 5139 O O . LYS A 1 627 ? -44.702 -21.152 26.474 1.00 96.19 627 LYS A O 1
ATOM 5144 N N . ASP A 1 628 ? -44.066 -20.982 24.316 1.00 95.00 628 ASP A N 1
ATOM 5145 C CA . ASP A 1 628 ? -45.405 -21.190 23.743 1.00 95.00 628 ASP A CA 1
ATOM 5146 C C . ASP A 1 628 ? -46.450 -20.209 24.325 1.00 95.00 628 ASP A C 1
ATOM 5148 O O . ASP A 1 628 ? -47.592 -20.555 24.610 1.00 95.00 628 ASP A O 1
ATOM 5152 N N . GLY A 1 629 ? -46.025 -18.961 24.568 1.00 94.06 629 GLY A N 1
ATOM 5153 C CA . GLY A 1 629 ? -46.852 -17.902 25.162 1.00 94.06 629 GLY A CA 1
ATOM 5154 C C . GLY A 1 629 ? -47.015 -17.967 26.687 1.00 94.06 629 GLY A C 1
ATOM 5155 O O . GLY A 1 629 ? -47.439 -16.978 27.287 1.00 94.06 629 GLY A O 1
ATOM 5156 N N . ILE A 1 630 ? -46.616 -19.065 27.332 1.00 94.88 630 ILE A N 1
ATOM 5157 C CA . ILE A 1 630 ? -46.745 -19.270 28.780 1.00 94.88 630 ILE A CA 1
ATOM 5158 C C . ILE A 1 630 ? -45.486 -18.770 29.492 1.00 94.88 630 ILE A C 1
ATOM 5160 O O . ILE A 1 630 ? -44.372 -19.166 29.152 1.00 94.88 630 ILE A O 1
ATOM 5164 N N . MET A 1 631 ? -45.655 -17.890 30.483 1.00 97.06 631 MET A N 1
ATOM 5165 C CA . MET A 1 631 ? -44.558 -17.367 31.305 1.00 97.06 631 MET A CA 1
ATOM 5166 C C . MET A 1 631 ? -44.005 -18.461 32.219 1.00 97.06 631 MET A C 1
ATOM 5168 O O . MET A 1 631 ? -44.759 -19.053 32.981 1.00 97.06 631 MET A O 1
ATOM 5172 N N . TYR A 1 632 ? -42.695 -18.698 32.157 1.00 96.81 632 TYR A N 1
ATOM 5173 C CA . TYR A 1 632 ? -42.018 -19.649 33.048 1.00 96.81 632 TYR A CA 1
ATOM 5174 C C . TYR A 1 632 ? -41.031 -18.972 34.006 1.00 96.81 632 TYR A C 1
ATOM 5176 O O . TYR A 1 632 ? -40.616 -19.559 35.005 1.00 96.81 632 TYR A O 1
ATOM 5184 N N . GLU A 1 633 ? -40.631 -17.734 33.707 1.00 97.62 633 GLU A N 1
ATOM 5185 C CA . GLU A 1 633 ? -39.760 -16.950 34.572 1.00 97.62 633 GLU A CA 1
ATOM 5186 C C . GLU A 1 633 ? -40.003 -15.452 34.373 1.00 97.62 633 GLU A C 1
ATOM 5188 O O . GLU A 1 633 ? -40.120 -14.965 33.245 1.00 97.62 633 GLU A O 1
ATOM 5193 N N . ARG A 1 634 ? -39.994 -14.695 35.470 1.00 98.25 634 ARG A N 1
ATOM 5194 C CA . ARG A 1 634 ? -39.906 -13.231 35.445 1.00 98.25 634 ARG A CA 1
ATOM 5195 C C . ARG A 1 634 ? -38.713 -12.783 36.275 1.00 98.25 634 ARG A C 1
ATOM 5197 O O . ARG A 1 634 ? -38.507 -13.275 37.373 1.00 98.25 634 ARG A O 1
ATOM 5204 N N . GLU A 1 635 ? -37.940 -11.826 35.790 1.00 98.31 635 GLU A N 1
ATOM 5205 C CA . GLU A 1 635 ? -36.830 -11.212 36.513 1.00 98.31 635 GLU A CA 1
ATOM 5206 C C . GLU A 1 635 ? -37.048 -9.699 36.609 1.00 98.31 635 GLU A C 1
ATOM 5208 O O . GLU A 1 635 ? -37.329 -9.043 35.611 1.00 98.31 635 GLU A O 1
ATOM 5213 N N . ILE A 1 636 ? -36.899 -9.136 37.805 1.00 98.19 636 ILE A N 1
ATOM 5214 C CA . ILE A 1 636 ? -36.874 -7.693 38.045 1.00 98.19 636 ILE A CA 1
ATOM 5215 C C . ILE A 1 636 ? -35.461 -7.331 38.487 1.00 98.19 636 ILE A C 1
ATOM 5217 O O . ILE A 1 636 ? -34.940 -7.891 39.451 1.00 98.19 636 ILE A O 1
ATOM 5221 N N . LEU A 1 637 ? -34.835 -6.402 37.776 1.00 97.69 637 LEU A N 1
ATOM 5222 C CA . LEU A 1 637 ? -33.532 -5.843 38.102 1.00 97.69 637 LEU A CA 1
ATOM 5223 C C . LEU A 1 637 ? -33.700 -4.356 38.404 1.00 97.69 637 LEU A C 1
ATOM 5225 O O . LEU A 1 637 ? -33.954 -3.566 37.498 1.00 97.69 637 LEU A O 1
ATOM 5229 N N . ASN A 1 638 ? -33.513 -3.986 39.666 1.00 97.75 638 ASN A N 1
ATOM 5230 C CA . ASN A 1 638 ? -33.473 -2.597 40.108 1.00 97.75 638 ASN A CA 1
ATOM 5231 C C . ASN A 1 638 ? -32.014 -2.152 40.162 1.00 97.75 638 ASN A C 1
ATOM 5233 O O . ASN A 1 638 ? -31.216 -2.697 40.932 1.00 97.75 638 ASN A O 1
ATOM 5237 N N . TYR A 1 639 ? -31.657 -1.170 39.338 1.00 94.94 639 TYR A N 1
ATOM 5238 C CA . TYR A 1 639 ? -30.291 -0.644 39.261 1.00 94.94 639 TYR A CA 1
ATOM 5239 C C . TYR A 1 639 ? -29.966 0.298 40.428 1.00 94.94 639 TYR A C 1
ATOM 5241 O O . TYR A 1 639 ? -28.803 0.431 40.822 1.00 94.94 639 TYR A O 1
ATOM 5249 N N . VAL A 1 640 ? -30.997 0.920 41.000 1.00 96.12 640 VAL A N 1
ATOM 5250 C CA . VAL A 1 640 ? -30.948 1.838 42.142 1.00 96.12 640 VAL A CA 1
ATOM 5251 C C . VAL A 1 640 ? -32.099 1.534 43.098 1.00 96.12 640 VAL A C 1
ATOM 5253 O O . VAL A 1 640 ? -33.021 0.804 42.734 1.00 96.12 640 VAL A O 1
ATOM 5256 N N . ASP A 1 641 ? -32.040 2.091 44.308 1.00 96.81 641 ASP A N 1
ATOM 5257 C CA . ASP A 1 641 ? -33.224 2.145 45.158 1.00 96.81 641 ASP A CA 1
ATOM 5258 C C . ASP A 1 641 ? -34.212 3.156 44.549 1.00 96.81 641 ASP A C 1
ATOM 5260 O O . ASP A 1 641 ? -33.858 4.305 44.288 1.00 96.81 641 ASP A O 1
ATOM 5264 N N . LEU A 1 642 ? -35.432 2.709 44.277 1.00 95.94 642 LEU A N 1
ATOM 5265 C CA . LEU A 1 642 ? -36.547 3.505 43.781 1.00 95.94 642 LEU A CA 1
ATOM 5266 C C . LEU A 1 642 ? -37.349 4.064 44.958 1.00 95.94 642 LEU A C 1
ATOM 5268 O O . LEU A 1 642 ? -37.283 3.569 46.088 1.00 95.94 642 LEU A O 1
ATOM 5272 N N . LYS A 1 643 ? -38.168 5.081 44.686 1.00 94.69 643 LYS A N 1
ATOM 5273 C CA . LYS A 1 643 ? -39.105 5.611 45.675 1.00 94.69 643 LYS A CA 1
ATOM 5274 C C . LYS A 1 643 ? -40.131 4.533 46.042 1.00 94.69 643 LYS A C 1
ATOM 5276 O O . LYS A 1 643 ? -40.824 4.017 45.168 1.00 94.69 643 LYS A O 1
ATOM 5281 N N . LYS A 1 644 ? -40.250 4.215 47.336 1.00 94.62 644 LYS A N 1
ATOM 5282 C CA . LYS A 1 644 ? -41.333 3.358 47.838 1.00 94.62 644 LYS A CA 1
ATOM 5283 C C . LYS A 1 644 ? -42.687 3.980 47.504 1.00 94.62 644 LYS A C 1
ATOM 5285 O O . LYS A 1 644 ? -42.910 5.152 47.804 1.00 94.62 644 LYS A O 1
ATOM 5290 N N . THR A 1 645 ? -43.580 3.180 46.935 1.00 90.19 645 THR A N 1
ATOM 5291 C CA . THR A 1 645 ? -44.981 3.550 46.712 1.00 90.19 645 THR A CA 1
ATOM 5292 C C . THR A 1 645 ? -45.765 3.575 48.022 1.00 90.19 645 THR A C 1
ATOM 5294 O O . THR A 1 645 ? -46.538 4.500 48.244 1.00 90.19 645 THR A O 1
ATOM 5297 N N . ASP A 1 646 ? -45.503 2.624 48.925 1.00 93.38 646 ASP A N 1
ATOM 5298 C CA . ASP A 1 646 ? -46.069 2.570 50.274 1.00 93.38 646 ASP A CA 1
ATOM 5299 C C . ASP A 1 646 ? -45.149 1.795 51.249 1.00 93.38 646 ASP A C 1
ATOM 5301 O O . ASP A 1 646 ? -44.125 1.219 50.866 1.00 93.38 646 ASP A O 1
ATOM 5305 N N . ALA A 1 647 ? -45.488 1.796 52.543 1.00 92.06 647 ALA A N 1
ATOM 5306 C CA . ALA A 1 647 ? -44.700 1.118 53.578 1.00 92.06 647 ALA A CA 1
ATOM 5307 C C . ALA A 1 647 ? -44.732 -0.422 53.472 1.00 92.06 647 ALA A C 1
ATOM 5309 O O . ALA A 1 647 ? -43.809 -1.082 53.954 1.00 92.06 647 ALA A O 1
ATOM 5310 N N . THR A 1 648 ? -45.762 -0.979 52.831 1.00 95.31 648 THR A N 1
ATOM 5311 C CA . THR A 1 648 ? -45.999 -2.420 52.649 1.00 95.31 648 THR A CA 1
ATOM 5312 C C . THR A 1 648 ? -45.417 -2.977 51.346 1.00 95.31 648 THR A C 1
ATOM 5314 O O . THR A 1 648 ? -45.438 -4.188 51.129 1.00 95.31 648 THR A O 1
ATOM 5317 N N . SER A 1 649 ? -44.862 -2.113 50.492 1.00 93.31 649 SER A N 1
ATOM 5318 C CA . SER A 1 649 ? -44.361 -2.478 49.174 1.00 93.31 649 SER A CA 1
ATOM 5319 C C . SER A 1 649 ? -43.215 -3.489 49.298 1.00 93.31 649 SER A C 1
ATOM 5321 O O . SER A 1 649 ? -42.201 -3.204 49.959 1.00 93.31 649 SER A O 1
ATOM 5323 N N . PRO A 1 650 ? -43.334 -4.672 48.670 1.00 95.50 650 PRO A N 1
ATOM 5324 C CA . PRO A 1 650 ? -42.313 -5.699 48.767 1.00 95.50 650 PRO A CA 1
ATOM 5325 C C . PRO A 1 650 ? -40.987 -5.199 48.193 1.00 95.50 650 PRO A C 1
ATOM 5327 O O . PRO A 1 650 ? -40.945 -4.410 47.250 1.00 95.50 650 PRO A O 1
ATOM 5330 N N . GLU A 1 651 ? -39.879 -5.675 48.762 1.00 96.19 651 GLU A N 1
ATOM 5331 C CA . GLU A 1 651 ? -38.549 -5.120 48.482 1.00 96.19 651 GLU A CA 1
ATOM 5332 C C . GLU A 1 651 ? -38.174 -5.147 46.997 1.00 96.19 651 GLU A C 1
ATOM 5334 O O . GLU A 1 651 ? -37.504 -4.234 46.531 1.00 96.19 651 GLU A O 1
ATOM 5339 N N . TYR A 1 652 ? -38.653 -6.126 46.228 1.00 96.44 652 TYR A N 1
ATOM 5340 C CA . TYR A 1 652 ? -38.376 -6.207 44.792 1.00 96.44 652 TYR A CA 1
ATOM 5341 C C . TYR A 1 652 ? -38.944 -5.042 43.968 1.00 96.44 652 TYR A C 1
ATOM 5343 O O . TYR A 1 652 ? -38.532 -4.859 42.824 1.00 96.44 652 TYR A O 1
ATOM 5351 N N . GLN A 1 653 ? -39.889 -4.264 44.504 1.00 96.12 653 GLN A N 1
ATOM 5352 C CA . GLN A 1 653 ? -40.472 -3.119 43.799 1.00 96.12 653 GLN A CA 1
ATOM 5353 C C . GLN A 1 653 ? -39.624 -1.856 43.898 1.00 96.12 653 GLN A C 1
ATOM 5355 O O . GLN A 1 653 ? -39.763 -0.982 43.053 1.00 96.12 653 GLN A O 1
ATOM 5360 N N . TRP A 1 654 ? -38.767 -1.746 44.913 1.00 96.88 654 TRP A N 1
ATOM 5361 C CA . TRP A 1 654 ? -38.061 -0.496 45.184 1.00 96.88 654 TRP A CA 1
ATOM 5362 C C . TRP A 1 654 ? -36.593 -0.682 45.533 1.00 96.88 654 TRP A C 1
ATOM 5364 O O . TRP A 1 654 ? -35.811 0.223 45.308 1.00 96.88 654 TRP A O 1
ATOM 5374 N N . ARG A 1 655 ? -36.173 -1.823 46.071 1.00 97.31 655 ARG A N 1
ATOM 5375 C CA . ARG A 1 655 ? -34.802 -1.994 46.547 1.00 97.31 655 ARG A CA 1
ATOM 5376 C C . ARG A 1 655 ? -33.884 -2.452 45.419 1.00 97.31 655 ARG A C 1
ATOM 5378 O O . ARG A 1 655 ? -34.256 -3.316 44.624 1.00 97.31 655 ARG A O 1
ATOM 5385 N N . LYS A 1 656 ? -32.673 -1.900 45.361 1.00 97.75 656 LYS A N 1
ATOM 5386 C CA . LYS A 1 656 ? -31.616 -2.281 44.424 1.00 97.75 656 LYS A CA 1
ATOM 5387 C C . LYS A 1 656 ? -31.291 -3.763 44.583 1.00 97.75 656 LYS A C 1
ATOM 5389 O O . LYS A 1 656 ? -30.945 -4.229 45.672 1.00 97.75 656 LYS A O 1
ATOM 5394 N N . GLY A 1 657 ? -31.349 -4.497 43.480 1.00 97.44 657 GLY A N 1
ATOM 5395 C CA . GLY A 1 657 ? -31.161 -5.940 43.488 1.00 97.44 657 GLY A CA 1
ATOM 5396 C C . GLY A 1 657 ? -31.710 -6.614 42.241 1.00 97.44 657 GLY A C 1
ATOM 5397 O O . GLY A 1 657 ? -32.262 -5.972 41.350 1.00 97.44 657 GLY A O 1
ATOM 5398 N N . THR A 1 658 ? -31.530 -7.928 42.174 1.00 98.25 658 THR A N 1
ATOM 5399 C CA . THR A 1 658 ? -32.113 -8.792 41.143 1.00 98.25 658 THR A CA 1
ATOM 5400 C C . THR A 1 658 ? -33.065 -9.774 41.809 1.00 98.25 658 THR A C 1
ATOM 5402 O O . THR A 1 658 ? -32.698 -10.406 42.795 1.00 98.25 658 THR A O 1
ATOM 5405 N N . TYR A 1 659 ? -34.264 -9.926 41.263 1.00 98.25 659 TYR A N 1
ATOM 5406 C CA . TYR A 1 659 ? -35.359 -10.699 41.843 1.00 98.25 659 TYR A CA 1
ATOM 5407 C C . TYR A 1 659 ? -35.950 -11.600 40.766 1.00 98.25 659 TYR A C 1
ATOM 5409 O O . TYR A 1 659 ? -36.344 -11.094 39.719 1.00 98.25 659 TYR A O 1
ATOM 5417 N N . ARG A 1 660 ? -36.015 -12.914 40.990 1.00 98.44 660 ARG A N 1
ATOM 5418 C CA . ARG A 1 660 ? -36.578 -13.870 40.023 1.00 98.44 660 ARG A CA 1
ATOM 5419 C C . ARG A 1 660 ? -37.813 -14.557 40.570 1.00 98.44 660 ARG A C 1
ATOM 5421 O O . ARG A 1 660 ? -37.843 -14.986 41.725 1.00 98.44 660 ARG A O 1
ATOM 5428 N N . PHE A 1 661 ? -38.794 -14.687 39.697 1.00 98.31 661 PHE A N 1
ATOM 5429 C CA . PHE A 1 661 ? -40.091 -15.279 39.942 1.00 98.31 661 PHE A CA 1
ATOM 5430 C C . PHE A 1 661 ? -40.272 -16.502 39.044 1.00 98.31 661 PHE A C 1
ATOM 5432 O O . PHE A 1 661 ? -39.795 -16.499 37.908 1.00 98.31 661 PHE A O 1
ATOM 5439 N N . ASN A 1 662 ? -40.947 -17.526 39.559 1.00 97.25 662 ASN A N 1
ATOM 5440 C CA . ASN A 1 662 ? -41.320 -18.720 38.797 1.00 97.25 662 ASN A CA 1
ATOM 5441 C C . ASN A 1 662 ? -42.578 -18.478 37.932 1.00 97.25 662 ASN A C 1
ATOM 5443 O O . ASN A 1 662 ? -43.118 -17.371 37.891 1.00 97.25 662 ASN A O 1
ATOM 5447 N N . GLU A 1 663 ? -43.058 -19.533 37.274 1.00 96.75 663 GLU A N 1
ATOM 5448 C CA . GLU A 1 663 ? -44.282 -19.557 36.455 1.00 96.75 663 GLU A CA 1
ATOM 5449 C C . GLU A 1 663 ? -45.560 -19.136 37.204 1.00 96.75 663 GLU A C 1
ATOM 5451 O O . GLU A 1 663 ? -46.432 -18.493 36.626 1.00 96.75 663 GLU A O 1
ATOM 5456 N N . ASN A 1 664 ? -45.629 -19.388 38.516 1.00 96.69 664 ASN A N 1
ATOM 5457 C CA . ASN A 1 664 ? -46.735 -18.971 39.389 1.00 96.69 664 ASN A CA 1
ATOM 5458 C C . ASN A 1 664 ? -46.588 -17.525 39.887 1.00 96.69 664 ASN A C 1
ATOM 5460 O O . ASN A 1 664 ? -47.339 -17.076 40.752 1.00 96.69 664 ASN A O 1
ATOM 5464 N N . ASN A 1 665 ? -45.610 -16.785 39.353 1.00 96.38 665 ASN A N 1
ATOM 5465 C CA . ASN A 1 665 ? -45.281 -15.419 39.741 1.00 96.38 665 ASN A CA 1
ATOM 5466 C C . ASN A 1 665 ? -44.845 -15.271 41.214 1.00 96.38 665 ASN A C 1
ATOM 5468 O O . ASN A 1 665 ? -44.962 -14.195 41.807 1.00 96.38 665 ASN A O 1
ATOM 5472 N N . GLU A 1 666 ? -44.303 -16.332 41.810 1.00 97.06 666 GLU A N 1
ATOM 5473 C CA . GLU A 1 666 ? -43.797 -16.335 43.180 1.00 97.06 666 GLU A CA 1
ATOM 5474 C C . GLU A 1 666 ? -42.315 -15.964 43.196 1.00 97.06 666 GLU A C 1
ATOM 5476 O O . GLU A 1 666 ? -41.528 -16.508 42.424 1.00 97.06 666 GLU A O 1
ATOM 5481 N N . LEU A 1 667 ? -41.896 -15.075 44.102 1.00 97.94 667 LEU A N 1
ATOM 5482 C CA . LEU A 1 667 ? -40.479 -14.741 44.275 1.00 97.94 667 LEU A CA 1
ATOM 5483 C C . LEU A 1 667 ? -39.718 -15.965 44.814 1.00 97.94 667 LEU A C 1
ATOM 5485 O O . LEU A 1 667 ? -39.986 -16.416 45.935 1.00 97.94 667 LEU A O 1
ATOM 5489 N N . VAL A 1 668 ? -38.764 -16.477 44.030 1.00 98.19 668 VAL A N 1
ATOM 5490 C CA . VAL A 1 668 ? -38.003 -17.712 44.311 1.00 98.19 668 VAL A CA 1
ATOM 5491 C C . VAL A 1 668 ? -36.498 -17.496 44.430 1.00 98.19 668 VAL A C 1
ATOM 5493 O O . VAL A 1 668 ? -35.801 -18.359 44.959 1.00 98.19 668 VAL A O 1
ATOM 5496 N N . TRP A 1 669 ? -35.968 -16.366 43.970 1.00 98.38 669 TRP A N 1
ATOM 5497 C CA . TRP A 1 669 ? -34.549 -16.039 44.100 1.00 98.38 669 TRP A CA 1
ATOM 5498 C C . TRP A 1 669 ? -34.370 -14.529 44.208 1.00 98.38 669 TRP A C 1
ATOM 5500 O O . TRP A 1 669 ? -35.053 -13.772 43.517 1.00 98.38 669 TRP A O 1
ATOM 5510 N N . GLU A 1 670 ? -33.448 -14.085 45.056 1.00 98.38 670 GLU A N 1
ATOM 5511 C CA . GLU A 1 670 ? -33.076 -12.676 45.141 1.00 98.38 670 GLU A CA 1
ATOM 5512 C C . GLU A 1 670 ? -31.584 -12.488 45.406 1.00 98.38 670 GLU A C 1
ATOM 5514 O O . GLU A 1 670 ? -30.953 -13.289 46.101 1.00 98.38 670 GLU A O 1
ATOM 5519 N N . ALA A 1 671 ? -31.036 -11.402 44.866 1.00 97.88 671 ALA A N 1
ATOM 5520 C CA . ALA A 1 671 ? -29.664 -10.978 45.084 1.00 97.88 671 ALA A CA 1
ATOM 5521 C C . ALA A 1 671 ? -29.546 -9.471 45.290 1.00 97.88 671 ALA A C 1
ATOM 5523 O O . ALA A 1 671 ? -30.124 -8.674 44.551 1.00 97.88 671 ALA A O 1
ATOM 5524 N N . ARG A 1 672 ? -28.741 -9.092 46.280 1.00 96.81 672 ARG A N 1
ATOM 5525 C CA . ARG A 1 672 ? -28.443 -7.712 46.673 1.00 96.81 672 ARG A CA 1
ATOM 5526 C C . ARG A 1 672 ? -27.168 -7.679 47.502 1.00 96.81 672 ARG A C 1
ATOM 5528 O O . ARG A 1 672 ? -26.839 -8.665 48.150 1.00 96.81 672 ARG A O 1
ATOM 5535 N N . ASN A 1 673 ? -26.465 -6.548 47.506 1.00 94.00 673 ASN A N 1
ATOM 5536 C CA . ASN A 1 673 ? -25.263 -6.342 48.329 1.00 94.00 673 ASN A CA 1
ATOM 5537 C C . ASN A 1 673 ? -24.226 -7.478 48.203 1.00 94.00 673 ASN A C 1
ATOM 5539 O O . ASN A 1 673 ? -23.676 -7.938 49.199 1.00 94.00 673 ASN A O 1
ATOM 5543 N N . SER A 1 674 ? -24.003 -7.968 46.978 1.00 93.88 674 SER A N 1
ATOM 5544 C CA . SER A 1 674 ? -23.092 -9.089 46.685 1.00 93.88 674 SER A CA 1
ATOM 5545 C C . SER A 1 674 ? -23.442 -10.417 47.375 1.00 93.88 674 SER A C 1
ATOM 5547 O O . SER A 1 674 ? -22.616 -11.330 47.438 1.00 93.88 674 SER A O 1
ATOM 5549 N N . GLN A 1 675 ? -24.680 -10.551 47.843 1.00 96.00 675 GLN A N 1
ATOM 5550 C CA . GLN A 1 675 ? -25.237 -11.775 48.393 1.00 96.00 675 GLN A CA 1
ATOM 5551 C C . GLN A 1 675 ? -26.471 -12.198 47.598 1.00 96.00 675 GLN A C 1
ATOM 5553 O O . GLN A 1 675 ? -27.131 -11.384 46.950 1.00 96.00 675 GLN A O 1
ATOM 5558 N N . TRP A 1 676 ? -26.810 -13.477 47.672 1.00 98.06 676 TRP A N 1
ATOM 5559 C CA . TRP A 1 676 ? -28.017 -14.041 47.094 1.00 98.06 676 TRP A CA 1
ATOM 5560 C C . TRP A 1 676 ? -28.616 -15.114 48.004 1.00 98.06 676 TRP A C 1
ATOM 5562 O O . TRP A 1 676 ? -27.928 -15.710 48.831 1.00 98.06 676 TRP A O 1
ATOM 5572 N N . ARG A 1 677 ? -29.911 -15.370 47.853 1.00 98.00 677 ARG A N 1
ATOM 5573 C CA . ARG A 1 677 ? -30.608 -16.513 48.453 1.00 98.00 677 ARG A CA 1
ATOM 5574 C C . ARG A 1 677 ? -31.684 -17.012 47.500 1.00 98.00 677 ARG A C 1
ATOM 5576 O O . ARG A 1 677 ? -32.099 -16.300 46.586 1.00 98.00 677 ARG A O 1
ATOM 5583 N N . LYS A 1 678 ? -32.139 -18.243 47.702 1.00 98.19 678 LYS A N 1
ATOM 5584 C CA . LYS A 1 678 ? -33.188 -18.860 46.883 1.00 98.19 678 LYS A CA 1
ATOM 5585 C C . LYS A 1 678 ? -34.170 -19.633 47.738 1.00 98.19 678 LYS A C 1
ATOM 5587 O O . LYS A 1 678 ? -33.831 -20.008 48.854 1.00 98.19 678 LYS A O 1
ATOM 5592 N N . LYS A 1 679 ? -35.362 -19.896 47.221 1.00 97.88 679 LYS A N 1
ATOM 5593 C CA . LYS A 1 679 ? -36.290 -20.831 47.844 1.00 97.88 679 LYS A CA 1
ATOM 5594 C C . LYS A 1 679 ? -35.961 -22.259 47.425 1.00 97.88 679 LYS A C 1
ATOM 5596 O O . LYS A 1 679 ? -35.745 -22.533 46.247 1.00 97.88 679 LYS A O 1
ATOM 5601 N N . ILE A 1 680 ? -35.936 -23.161 48.397 1.00 95.00 680 ILE A N 1
ATOM 5602 C CA . ILE A 1 680 ? -35.922 -24.610 48.199 1.00 95.00 680 ILE A CA 1
ATOM 5603 C C . ILE A 1 680 ? -37.129 -25.135 48.971 1.00 95.00 680 ILE A C 1
ATOM 5605 O O . ILE A 1 680 ? -37.232 -24.898 50.172 1.00 95.00 680 ILE A O 1
ATOM 5609 N N . ASN A 1 681 ? -38.069 -25.782 48.277 1.00 94.19 681 ASN A N 1
ATOM 5610 C CA . ASN A 1 681 ? -39.332 -26.260 48.858 1.00 94.19 681 ASN A CA 1
ATOM 5611 C C . ASN A 1 681 ? -40.101 -25.156 49.617 1.00 94.19 681 ASN A C 1
ATOM 5613 O O . ASN A 1 681 ? -40.534 -25.343 50.748 1.00 94.19 681 ASN A O 1
ATOM 5617 N N . GLY A 1 682 ? -40.203 -23.962 49.019 1.00 93.44 682 GLY A N 1
ATOM 5618 C CA . GLY A 1 682 ? -40.908 -22.809 49.597 1.00 93.44 682 GLY A CA 1
ATOM 5619 C C . GLY A 1 682 ? -40.133 -22.018 50.663 1.00 93.44 682 GLY A C 1
ATOM 5620 O O . GLY A 1 682 ? -40.446 -20.848 50.886 1.00 93.44 682 GLY A O 1
ATOM 5621 N N . ALA A 1 683 ? -39.081 -22.588 51.259 1.00 95.38 683 ALA A N 1
ATOM 5622 C CA . ALA A 1 683 ? -38.284 -21.945 52.304 1.00 95.38 683 ALA A CA 1
ATOM 5623 C C . ALA A 1 683 ? -37.032 -21.256 51.743 1.00 95.38 683 ALA A C 1
ATOM 5625 O O . ALA A 1 683 ? -36.328 -21.816 50.902 1.00 95.38 683 ALA A O 1
ATOM 5626 N N . TRP A 1 684 ? -36.724 -20.046 52.222 1.00 97.94 684 TRP A N 1
ATOM 5627 C CA . TRP A 1 684 ? -35.498 -19.335 51.851 1.00 97.94 684 TRP A CA 1
ATOM 5628 C C . TRP A 1 684 ? -34.256 -20.027 52.419 1.00 97.94 684 TRP A C 1
ATOM 5630 O O . TRP A 1 684 ? -34.186 -20.320 53.609 1.00 97.94 684 TRP A O 1
ATOM 5640 N N . THR A 1 685 ? -33.234 -20.205 51.587 1.00 97.50 685 THR A N 1
ATOM 5641 C CA . THR A 1 685 ? -31.882 -20.511 52.058 1.00 97.50 685 THR A CA 1
ATOM 5642 C C . THR A 1 685 ? -31.308 -19.333 52.847 1.00 97.50 685 THR A C 1
ATOM 5644 O O . THR A 1 685 ? -31.749 -18.187 52.703 1.00 97.50 685 THR A O 1
ATOM 5647 N N . GLY A 1 686 ? -30.248 -19.592 53.618 1.00 96.62 686 GLY A N 1
ATOM 5648 C CA . GLY A 1 686 ? -29.381 -18.523 54.111 1.00 96.62 686 GLY A CA 1
ATOM 5649 C C . GLY A 1 686 ? -28.791 -17.695 52.962 1.00 96.62 686 GLY A C 1
ATOM 5650 O O . GLY A 1 686 ? -28.716 -18.162 51.819 1.00 96.62 686 GLY A O 1
ATOM 5651 N N . TRP A 1 687 ? -28.381 -16.464 53.271 1.00 97.88 687 TRP A N 1
ATOM 5652 C CA . TRP A 1 687 ? -27.654 -15.615 52.330 1.00 97.88 687 TRP A CA 1
ATOM 5653 C C . TRP A 1 687 ? -26.286 -16.217 52.021 1.00 97.88 687 TRP A C 1
ATOM 5655 O O . TRP A 1 687 ? -25.547 -16.621 52.917 1.00 97.88 687 TRP A O 1
ATOM 5665 N N . GLN A 1 688 ? -25.950 -16.259 50.740 1.00 96.62 688 GLN A N 1
ATOM 5666 C CA . GLN A 1 688 ? -24.678 -16.739 50.224 1.00 96.62 688 GLN A CA 1
ATOM 5667 C C . GLN A 1 688 ? -23.997 -15.609 49.464 1.00 96.62 688 GLN A C 1
ATOM 5669 O O . GLN A 1 688 ? -24.654 -14.861 48.747 1.00 96.62 688 GLN A O 1
ATOM 5674 N N . TYR A 1 689 ? -22.683 -15.476 49.599 1.00 95.50 689 TYR A N 1
ATOM 5675 C CA . TYR A 1 689 ? -21.921 -14.521 48.798 1.00 95.50 689 TYR A CA 1
ATOM 5676 C C . TYR A 1 689 ? -21.714 -15.057 47.379 1.00 95.50 689 TYR A C 1
ATOM 5678 O O . TYR A 1 689 ? -21.589 -16.269 47.169 1.00 95.50 689 TYR A O 1
ATOM 5686 N N . PHE A 1 690 ? -21.660 -14.161 46.394 1.00 91.19 690 PHE A N 1
ATOM 5687 C CA . PHE A 1 690 ? -21.153 -14.537 45.076 1.00 91.19 690 PHE A CA 1
ATOM 5688 C C . PHE A 1 690 ? -19.681 -14.946 45.210 1.00 91.19 690 PHE A C 1
ATOM 5690 O O . PHE A 1 690 ? -18.887 -14.217 45.802 1.00 91.19 690 PHE A O 1
ATOM 5697 N N . ARG A 1 691 ? -19.316 -16.120 44.683 1.00 83.12 691 ARG A N 1
ATOM 5698 C CA . ARG A 1 691 ? -17.904 -16.483 44.516 1.00 83.12 691 ARG A CA 1
ATOM 5699 C C . ARG A 1 691 ? -17.351 -15.603 43.393 1.00 83.12 691 ARG A C 1
ATOM 5701 O O . ARG A 1 691 ? -17.885 -15.677 42.287 1.00 83.12 691 ARG A O 1
ATOM 5708 N N . MET A 1 692 ? -16.391 -14.733 43.719 1.00 50.94 692 MET A N 1
ATOM 5709 C CA . MET A 1 692 ? -15.651 -13.935 42.732 1.00 50.94 692 MET A CA 1
ATOM 5710 C C . MET A 1 692 ? -14.728 -14.812 41.897 1.00 50.94 692 MET A C 1
ATOM 5712 O O . MET A 1 692 ? -14.177 -15.780 42.472 1.00 50.94 692 MET A O 1
#

Organism: NCBI:txid1481457

Foldseek 3Di:
DVVVVVVVVVVVVVVVLLVFFWDWDWDKAKAKFWDFAPAEPQDLVLQEEEEAEAAQPPDPVLVVCLVVLAFFWQHEYALDDRLKYKYKHWHAKDKDDKDWDKDWDFDADPVGHGPDIQIKTKIKIKIKTKMKMWIARNVVRDIDMDIQMDIDIDIGDIDRDPVVNVVCCVVCVVVVRVVVSVVSSVVRSVVNNVVSNNHYHTDMDMDMDTAIATPRPSRPCRVVSVVLVVLLNVLSVPHYRADACPVSCVSNVVSLVVLVCLLVVQDDQPLRSLSSNLRSLLVQLVSCLSNLNLVSNLVSLVVNCVSPNDNVSSVVSNVSSVVSVVSCVSNVHSGSRHDRDTHYCSVPPVSPPDDPDDPDDDPDPDPPDPFDWQFQDDALVSSQVLVVLVQLQVLVLVCLVDQFRKDWADFDADPPRRHTQWTWIDDDPVLDIWIWGFDDDDRTGQFTATPNFTWGFGDDSSQTQWIDGPVPQFSTWGFDADPVRHTAWTWDQRVPQRKIWIWGFDDDVSHTAKIWIWIDDDPDTATQKIWGWDDDDQKIKIWMWGFAPPDHPDPVRTPDIWIKIWGDDPNFWIWIQTRQRKIWIFGADPLRGTQWIWIAHPQRKIKIKGWDDDNPHTAKIWIFIDGPNQTAKIKIAGCAFADDPDPPDDCSVGPGWMWMAGSVRHTAKIDDPQWIWGDDPNDIDDIDGDDD

Secondary structure (DSSP, 8-state):
-HHHHHHHHHHHHHHHGGGS---EEEEEEEEEEEEPPSS---SGGG-EEEEEEEEETT-HHHHHHHHHH---TT-EE-SS--SEEEEEEEPPPEE---EEEEEEEEEE-TTS-EEEEEEEEEEEEEEEEEEEEEEEETTT--EEEEEEEEEEEEEPPPBSSHHHHHHHHHHHHHHHHHHHHHHHHHHHHHHHHHHHHHHT--EEEEEEEEEEEE--TTSTTHHHHHHHHHHHHHHHHT--TTS-SHHHHHHHHHHHHHHHHHHHHS-S--HHHHHHHHHHHHHHHHHHHHTT-HHHHHHHHHHHHHHTS-HHHHHHHHHHHHHHHHHHHHHT-S-S-S----EE-TT-TTTS-----PPP-------SPPPBPEE--S-HHHHHHHHHHHHHHHHHHHHHH-SSPEEEEEEEE-TTT--EEEEEEEETTTTEEEEEEEEEETTEEEEEEETTEEEEEEEETTEEEEEE-TTSTT-EEEEEE-TTS-EEEEEEEETTTTEEEEEEEEEETTEEEEEEEEEEETTEEEEEEEEEEEEETTEEEEEEEEEPTTS-SSGGGEEEEEEEEEEEETTTEEEEE-TTS-EEEEEE-TTS-EEEEEEE-TTSEEEEEEEEEETTEEEEEEEEEEETTEEEEEEEEESSPPPPSSTT--GGGTSSEEEEEETT--EEEEEETTEEEEEETTEEPPPEE---